Protein AF-A0A7W7S2Q5-F1 (afdb_monomer)

Foldseek 3Di:
DVVLLCQLLVVQVVQFPDDLLSVLLSLLLLLLLAPQPFSELASSCLSSLHPGSCSSVCSQPPGRGDLLVSLLSLQLSLVVLLCVLADVPWFKEKAKDKAWFADDDDLFFQWDQQAHVVVVGTGITWMKIWIKIATPPQAIATRDIDTQGDQVCLPDPVSCVRQPDDVPDHHDASLRVVLVRVVSCVVSVDDGQEYEYEQSNQVDPVNVVSCVVVQHKYWYWHDQQDWFAAAPGDIDGNVRCCVPPVPDPVQWDWDFLQADPVGTRIWTWHKGDGNDNQWIWIWTAHPPPRDIIIIIIGHHPPDDDDNVVSSNNNSSNVSVVVNVVCLCNRRNLNNYPDRHSSSNSNSNSSSSSSLSSLSSVLSNQQVVFVPADDDDPDPPDDDDPDRGGDRSHSSNSSVVSNVVVDDQDALVVLVVQLVVCVVVVDLLSNLVSLQSNLVNCVSSVVLVSSLVSLVSSLVSCVVVVVLLSNLVSLLSNLVSCVSVVNLVVSLVSLVVSQVCLVPPDDPVSSLVSNLSSLLSNLVSCVSVVVLVSSLVSLVVSQVSVVVDDQDPSNLVSLQVNLVSCVVVVVLVSSLVSLCVSLVSCVVVPNNVSSVVSNVSSPDD

Mean predicted aligned error: 14.51 Å

Nearest PDB structures (foldseek):
  3sf4-assembly3_C  TM=7.573E-01  e=1.801E-05  Homo sapiens
  7ep7-assembly1_A  TM=8.461E-01  e=6.684E-05  Mus musculus
  3sf4-assembly2_B  TM=5.827E-01  e=9.962E-06  Homo sapiens
  4jhr-assembly1_B  TM=7.992E-01  e=6.562E-04  Mus musculus
  5a7d-assembly2_E  TM=5.539E-01  e=5.091E-04  Drosophila melanogaster

Organism: NCBI:txid47479

pLDDT: mean 87.59, std 10.26, range [45.66, 98.81]

Solvent-accessible surface area (backbone atoms only — not comparable to full-atom values): 30948 Å² total; per-residue (Å²): 95,71,64,49,48,49,50,64,51,51,66,45,50,86,33,34,81,47,68,66,56,43,55,48,50,42,43,49,27,53,43,31,45,34,89,60,95,53,57,31,54,55,55,36,15,56,74,61,68,44,99,51,40,58,67,49,48,35,49,38,69,68,53,67,55,42,60,67,60,36,36,51,50,43,24,49,51,35,51,54,41,31,58,70,46,24,58,90,88,44,55,31,30,35,19,43,51,72,50,71,28,79,47,84,80,78,73,34,45,35,48,45,78,37,80,31,83,92,70,80,39,76,41,39,21,31,41,33,41,35,34,20,45,28,30,43,95,20,50,56,38,64,44,37,76,48,74,44,48,53,56,67,46,63,72,33,66,66,52,25,67,70,12,47,59,63,95,83,63,71,72,59,54,73,33,55,49,49,47,52,46,48,52,54,39,47,74,69,65,58,77,55,64,27,39,18,28,46,47,72,45,41,65,26,62,68,36,52,51,51,32,55,76,68,60,43,20,31,37,18,21,34,61,61,78,44,74,48,47,27,69,92,71,50,73,36,31,50,55,53,45,43,68,73,73,53,74,53,72,87,62,47,45,81,46,62,29,48,76,51,101,89,44,75,42,64,30,35,33,37,73,45,72,33,56,46,93,46,32,34,42,41,38,40,27,41,75,83,86,58,51,76,46,42,25,50,29,42,44,45,91,92,52,91,87,46,72,70,58,54,39,44,47,50,28,53,29,54,59,46,58,54,48,48,50,48,31,39,80,56,34,24,64,55,38,70,82,66,36,34,37,57,20,46,52,40,50,48,43,42,31,38,40,34,51,26,37,22,29,37,37,14,18,65,38,36,89,80,33,67,54,48,55,78,77,74,91,49,95,83,54,74,80,64,95,65,60,50,48,80,57,46,36,48,67,52,39,30,52,51,49,31,74,75,60,62,67,74,55,57,52,68,59,23,48,53,50,24,53,53,21,60,71,66,70,41,65,73,52,32,22,51,18,28,39,47,31,13,56,24,26,46,76,69,66,40,30,68,62,13,34,56,28,16,50,53,16,23,54,45,24,55,76,68,67,36,62,67,62,20,42,53,26,26,52,52,32,19,49,29,27,42,75,64,68,40,32,70,65,13,25,53,30,15,50,53,34,34,56,43,34,75,75,76,48,60,70,81,55,19,62,64,44,38,27,55,20,28,33,51,27,14,52,24,29,44,77,70,66,42,49,71,62,13,51,52,28,31,50,56,15,49,61,47,45,69,79,44,79,89,53,95,67,54,29,63,42,28,41,53,44,15,54,54,30,43,77,71,68,39,51,73,60,13,28,52,29,14,45,54,19,17,55,44,23,48,77,75,67,39,58,68,62,16,50,52,24,45,58,60,37,66,56,131

InterPro domains:
  IPR000744 NSF attachment protein [PF14938] (438-592)
  IPR011990 Tetratricopeptide-like helical domain superfamily [G3DSA:1.25.40.10] (398-597)
  IPR011990 Tetratricopeptide-like helical domain superfamily [SSF48452] (416-583)
  IPR012337 Ribonuclease H-like superfamily [SSF53098] (41-362)
  IPR019734 Tetratricopeptide repeat [SM00028] (431-464)
  IPR019734 Tetratricopeptide repeat [SM00028] (515-548)
  IPR038721 Transposase IS701-like, DDE domain [PF13546] (22-228)
  IPR039365 Transposase IS701-like [PTHR33627] (22-369)

Structure (mmCIF, N/CA/C/O backbone):
data_AF-A0A7W7S2Q5-F1
#
_entry.id   AF-A0A7W7S2Q5-F1
#
loop_
_atom_site.group_PDB
_atom_site.id
_atom_site.type_symbol
_atom_site.label_atom_id
_atom_site.label_alt_id
_atom_site.label_comp_id
_atom_site.label_asym_id
_atom_site.label_entity_id
_atom_site.label_seq_id
_atom_site.pdbx_PDB_ins_code
_atom_site.Cartn_x
_atom_site.Cartn_y
_atom_site.Cartn_z
_atom_site.occupancy
_atom_site.B_iso_or_equiv
_atom_site.auth_seq_id
_atom_site.auth_comp_id
_atom_site.auth_asym_id
_atom_site.auth_atom_id
_atom_site.pdbx_PDB_model_num
ATOM 1 N N . MET A 1 1 ? 12.703 -11.604 -2.030 1.00 72.00 1 MET A N 1
ATOM 2 C CA . MET A 1 1 ? 12.370 -10.350 -2.745 1.00 72.00 1 MET A CA 1
ATOM 3 C C . MET A 1 1 ? 12.203 -10.543 -4.236 1.00 72.00 1 MET A C 1
ATOM 5 O O . MET A 1 1 ? 11.089 -10.347 -4.689 1.00 72.00 1 MET A O 1
ATOM 9 N N . ARG A 1 2 ? 13.233 -10.975 -4.985 1.00 72.75 2 ARG A N 1
ATOM 10 C CA . ARG A 1 2 ? 13.139 -11.168 -6.447 1.00 72.75 2 ARG A CA 1
ATOM 11 C C . ARG A 1 2 ? 11.900 -11.978 -6.869 1.00 72.75 2 ARG A C 1
ATOM 13 O O . ARG A 1 2 ? 11.094 -11.464 -7.627 1.00 72.75 2 ARG A O 1
ATOM 20 N N . ARG A 1 3 ? 11.651 -13.119 -6.213 1.00 80.56 3 ARG A N 1
ATOM 21 C CA . ARG A 1 3 ? 10.427 -13.922 -6.399 1.00 80.56 3 ARG A CA 1
ATOM 22 C C . ARG A 1 3 ? 9.123 -13.147 -6.155 1.00 80.56 3 ARG A C 1
ATOM 24 O O . ARG A 1 3 ? 8.213 -13.230 -6.955 1.00 80.56 3 ARG A O 1
ATOM 31 N N . ASN A 1 4 ? 9.034 -12.354 -5.083 1.00 81.81 4 ASN A N 1
ATOM 32 C CA . ASN A 1 4 ? 7.843 -11.537 -4.804 1.00 81.81 4 ASN A CA 1
ATOM 33 C C . ASN A 1 4 ? 7.598 -10.500 -5.912 1.00 81.81 4 ASN A C 1
ATOM 35 O O . ASN A 1 4 ? 6.453 -10.267 -6.290 1.00 81.81 4 ASN A O 1
ATOM 39 N N . ALA A 1 5 ? 8.668 -9.878 -6.416 1.00 78.62 5 ALA A N 1
ATOM 40 C CA . ALA A 1 5 ? 8.584 -8.920 -7.509 1.00 78.62 5 ALA A CA 1
ATOM 41 C C . ALA A 1 5 ? 8.208 -9.606 -8.830 1.00 78.62 5 ALA A C 1
ATOM 43 O O . ALA A 1 5 ? 7.345 -9.103 -9.541 1.00 78.62 5 ALA A O 1
ATOM 44 N N . GLU A 1 6 ? 8.799 -10.757 -9.148 1.00 80.19 6 GLU A N 1
ATOM 45 C CA . GLU A 1 6 ? 8.446 -11.571 -10.319 1.00 80.19 6 GLU A CA 1
ATOM 46 C C . GLU A 1 6 ? 6.981 -12.005 -10.263 1.00 80.19 6 GLU A C 1
ATOM 48 O O . GLU A 1 6 ? 6.227 -11.700 -11.182 1.00 80.19 6 GLU A O 1
ATOM 53 N N . ASP A 1 7 ? 6.548 -12.599 -9.149 1.00 82.81 7 ASP A N 1
ATOM 54 C CA . ASP A 1 7 ? 5.172 -13.052 -8.954 1.00 82.81 7 ASP A CA 1
ATOM 55 C C . ASP A 1 7 ? 4.176 -11.905 -9.157 1.00 82.81 7 ASP A C 1
ATOM 57 O O . ASP A 1 7 ? 3.218 -12.046 -9.916 1.00 82.81 7 ASP A O 1
ATOM 61 N N . LEU A 1 8 ? 4.397 -10.747 -8.519 1.00 84.25 8 LEU A N 1
ATOM 62 C CA . LEU A 1 8 ? 3.438 -9.642 -8.584 1.00 84.25 8 LEU A CA 1
ATOM 63 C C . LEU A 1 8 ? 3.544 -8.802 -9.865 1.00 84.25 8 LEU A C 1
ATOM 65 O O . LEU A 1 8 ? 2.591 -8.111 -10.213 1.00 84.25 8 LEU A O 1
ATOM 69 N N . THR A 1 9 ? 4.657 -8.857 -10.599 1.00 77.75 9 THR A N 1
ATOM 70 C CA . THR A 1 9 ? 4.763 -8.200 -11.917 1.00 77.75 9 THR A CA 1
ATOM 71 C C . THR A 1 9 ? 4.313 -9.108 -13.064 1.00 77.75 9 THR A C 1
ATOM 73 O O . THR A 1 9 ? 3.884 -8.602 -14.104 1.00 77.75 9 THR A O 1
ATOM 76 N N . ALA A 1 10 ? 4.343 -10.431 -12.877 1.00 78.00 10 ALA A N 1
ATOM 77 C CA . ALA A 1 10 ? 3.838 -11.411 -13.833 1.00 78.00 10 ALA A CA 1
ATOM 78 C C . ALA A 1 10 ? 2.341 -11.699 -13.651 1.00 78.00 10 ALA A C 1
ATOM 80 O O . ALA A 1 10 ? 1.618 -11.752 -14.644 1.00 78.00 10 ALA A O 1
ATOM 81 N N . ALA A 1 11 ? 1.849 -11.839 -12.414 1.00 80.06 11 ALA A N 1
ATOM 82 C CA . ALA A 1 11 ? 0.459 -12.221 -12.145 1.00 80.06 11 ALA A CA 1
ATOM 83 C C . ALA A 1 11 ? -0.589 -11.285 -12.783 1.00 80.06 11 ALA A C 1
ATOM 85 O O . ALA A 1 11 ? -1.582 -11.796 -13.298 1.00 80.06 11 ALA A O 1
ATOM 86 N N . PRO A 1 12 ? -0.390 -9.952 -12.842 1.00 80.25 12 PRO A N 1
ATOM 87 C CA . PRO A 1 12 ? -1.298 -9.043 -13.536 1.00 80.25 12 PRO A CA 1
ATOM 88 C C . PRO A 1 12 ? -1.331 -9.180 -15.060 1.00 80.25 12 PRO A C 1
ATOM 90 O O . PRO A 1 12 ? -2.109 -8.466 -15.682 1.00 80.25 12 PRO A O 1
ATOM 93 N N . ALA A 1 13 ? -0.526 -10.048 -15.687 1.00 81.19 13 ALA A N 1
ATOM 94 C CA . ALA A 1 13 ? -0.452 -10.165 -17.146 1.00 81.19 13 ALA A CA 1
ATOM 95 C C . ALA A 1 13 ? -1.819 -10.283 -17.851 1.00 81.19 13 ALA A C 1
ATOM 97 O O . ALA A 1 13 ? -2.010 -9.547 -18.820 1.00 81.19 13 ALA A O 1
ATOM 98 N N . PRO A 1 14 ? -2.792 -11.086 -17.369 1.00 90.12 14 PRO A N 1
ATOM 99 C CA . PRO A 1 14 ? -4.106 -11.190 -18.009 1.00 90.12 14 PRO A CA 1
ATOM 100 C C . PRO A 1 14 ? -4.935 -9.900 -17.939 1.00 90.12 14 PRO A C 1
ATOM 102 O O . PRO A 1 14 ? -5.917 -9.763 -18.659 1.00 90.12 14 PRO A O 1
ATOM 105 N N . MET A 1 15 ? -4.561 -8.952 -17.074 1.00 95.12 15 MET A N 1
ATOM 106 C CA . MET A 1 15 ? -5.260 -7.674 -16.924 1.00 95.12 15 MET A CA 1
ATOM 107 C C . MET A 1 15 ? -4.859 -6.668 -18.000 1.00 95.12 15 MET A C 1
ATOM 109 O O . MET A 1 15 ? -5.529 -5.652 -18.151 1.00 95.12 15 MET A O 1
ATOM 113 N N . PHE A 1 16 ? -3.783 -6.914 -18.750 1.00 92.44 16 PHE A N 1
ATOM 114 C CA . PHE A 1 16 ? -3.316 -6.022 -19.806 1.00 92.44 16 PHE A CA 1
ATOM 115 C C . PHE A 1 16 ? -3.708 -6.564 -21.177 1.00 92.44 16 PHE A C 1
ATOM 117 O O . PHE A 1 16 ? -3.366 -7.687 -21.531 1.00 92.44 16 PHE A O 1
ATOM 124 N N . ALA A 1 17 ? -4.342 -5.727 -22.001 1.00 90.38 17 ALA A N 1
ATOM 125 C CA . ALA A 1 17 ? -4.708 -6.114 -23.365 1.00 90.38 17 ALA A CA 1
ATOM 126 C C . ALA A 1 17 ? -3.491 -6.292 -24.297 1.00 90.38 17 ALA A C 1
ATOM 128 O O . ALA A 1 17 ? -3.616 -6.864 -25.377 1.00 90.38 17 ALA A O 1
ATOM 129 N N . ARG A 1 18 ? -2.327 -5.741 -23.925 1.00 86.75 18 ARG A N 1
ATOM 130 C CA . ARG A 1 18 ? -1.090 -5.778 -24.716 1.00 86.75 18 ARG A CA 1
ATOM 131 C C . ARG A 1 18 ? 0.141 -5.926 -23.826 1.00 86.75 18 ARG A C 1
ATOM 133 O O . ARG A 1 18 ? 0.114 -5.560 -22.649 1.00 86.75 18 ARG A O 1
ATOM 140 N N . ILE A 1 19 ? 1.236 -6.413 -24.408 1.00 87.88 19 ILE A N 1
ATOM 141 C CA . ILE A 1 19 ? 2.487 -6.657 -23.684 1.00 87.88 19 ILE A CA 1
ATOM 142 C C . ILE A 1 19 ? 3.220 -5.365 -23.303 1.00 87.88 19 ILE A C 1
ATOM 144 O O . ILE A 1 19 ? 3.808 -5.304 -22.227 1.00 87.88 19 ILE A O 1
ATOM 148 N N . GLU A 1 20 ? 3.159 -4.310 -24.114 1.00 88.19 20 GLU A N 1
ATOM 149 C CA . GLU A 1 20 ? 3.924 -3.081 -23.879 1.00 88.19 20 GLU A CA 1
ATOM 150 C C . GLU A 1 20 ? 3.460 -2.343 -22.610 1.00 88.19 20 GLU A C 1
ATOM 152 O O . GLU A 1 20 ? 4.309 -2.047 -21.766 1.00 88.19 20 GLU A O 1
ATOM 157 N N . PRO A 1 21 ? 2.148 -2.115 -22.367 1.00 90.31 21 PRO A N 1
ATOM 158 C CA . PRO A 1 21 ? 1.676 -1.567 -21.094 1.00 90.31 21 PRO A CA 1
ATOM 159 C C . PRO A 1 21 ? 2.013 -2.450 -19.889 1.00 90.31 21 PRO A C 1
ATOM 161 O O . PRO A 1 21 ? 2.305 -1.924 -18.820 1.00 90.31 21 PRO A O 1
ATOM 164 N N . ARG A 1 22 ? 2.029 -3.780 -20.052 1.00 90.94 22 ARG A N 1
ATOM 165 C CA . ARG A 1 22 ? 2.425 -4.715 -18.987 1.00 90.94 22 ARG A CA 1
ATOM 166 C C . ARG A 1 22 ? 3.896 -4.539 -18.611 1.00 90.94 22 ARG A C 1
ATOM 168 O O . ARG A 1 22 ? 4.224 -4.409 -17.433 1.00 90.94 22 ARG A O 1
ATOM 175 N N . LEU A 1 23 ? 4.784 -4.514 -19.605 1.00 89.19 23 LEU A N 1
ATOM 176 C CA . LEU A 1 23 ? 6.213 -4.283 -19.385 1.00 89.19 23 LEU A CA 1
ATOM 177 C C . LEU A 1 23 ? 6.450 -2.903 -18.765 1.00 89.19 23 LEU A C 1
ATOM 179 O O . LEU A 1 23 ? 7.246 -2.781 -17.832 1.00 89.19 23 LEU A O 1
ATOM 183 N N . GLN A 1 24 ? 5.710 -1.888 -19.217 1.00 92.25 24 GLN A N 1
ATOM 184 C CA . GLN A 1 24 ? 5.786 -0.549 -18.645 1.00 92.25 24 GLN A CA 1
ATOM 185 C C . GLN A 1 24 ? 5.293 -0.506 -17.196 1.00 92.25 24 GLN A C 1
ATOM 187 O O . GLN A 1 24 ? 5.930 0.133 -16.366 1.00 92.25 24 GLN A O 1
ATOM 192 N N . ALA A 1 25 ? 4.216 -1.220 -16.855 1.00 94.31 25 ALA A N 1
ATOM 193 C CA . ALA A 1 25 ? 3.751 -1.348 -15.475 1.00 94.31 25 ALA A CA 1
ATOM 194 C C . ALA A 1 25 ? 4.812 -2.005 -14.583 1.00 94.31 25 ALA A C 1
ATOM 196 O O . ALA A 1 25 ? 5.063 -1.528 -13.478 1.00 94.31 25 ALA A O 1
ATOM 197 N N . ALA A 1 26 ? 5.497 -3.040 -15.079 1.00 91.12 26 ALA A N 1
ATOM 198 C CA . ALA A 1 26 ? 6.588 -3.681 -14.349 1.00 91.12 26 ALA A CA 1
ATOM 199 C C . ALA A 1 26 ? 7.766 -2.718 -14.109 1.00 91.12 26 ALA A C 1
ATOM 201 O O . ALA A 1 26 ? 8.307 -2.670 -13.004 1.00 91.12 26 ALA A O 1
ATOM 202 N N . LYS A 1 27 ? 8.146 -1.915 -15.117 1.00 90.25 27 LYS A N 1
ATOM 203 C CA . LYS A 1 27 ? 9.144 -0.843 -14.955 1.00 90.25 27 LYS A CA 1
ATOM 204 C C . LYS A 1 27 ? 8.680 0.201 -13.936 1.00 90.25 27 LYS A C 1
ATOM 206 O O . LYS A 1 27 ? 9.460 0.557 -13.061 1.00 90.25 27 LYS A O 1
ATOM 211 N N . TYR A 1 28 ? 7.417 0.624 -14.007 1.00 94.06 28 TYR A N 1
ATOM 212 C CA . TYR A 1 28 ? 6.824 1.604 -13.096 1.00 94.06 28 TYR A CA 1
ATOM 213 C C . TYR A 1 28 ? 6.881 1.117 -11.644 1.00 94.06 28 TYR A C 1
ATOM 215 O O . TYR A 1 28 ? 7.401 1.824 -10.792 1.00 94.06 28 TYR A O 1
ATOM 223 N N . VAL A 1 29 ? 6.438 -0.114 -11.359 1.00 93.81 29 VAL A N 1
ATOM 224 C CA . VAL A 1 29 ? 6.487 -0.702 -10.005 1.00 93.81 29 VAL A CA 1
ATOM 225 C C . VAL A 1 29 ? 7.919 -0.759 -9.469 1.00 93.81 29 VAL A C 1
ATOM 227 O O . VAL A 1 29 ? 8.148 -0.413 -8.313 1.00 93.81 29 VAL A O 1
ATOM 230 N N . ARG A 1 30 ? 8.901 -1.133 -10.300 1.00 89.81 30 ARG A N 1
ATOM 231 C CA . ARG A 1 30 ? 10.314 -1.108 -9.887 1.00 89.81 30 ARG A CA 1
ATOM 232 C C . ARG A 1 30 ? 10.818 0.311 -9.614 1.00 89.81 30 ARG A C 1
ATOM 234 O O . ARG A 1 30 ? 11.508 0.512 -8.622 1.00 89.81 30 ARG A O 1
ATOM 241 N N . ALA A 1 31 ? 10.428 1.287 -10.432 1.00 90.69 31 ALA A N 1
ATOM 242 C CA . ALA A 1 31 ? 10.773 2.691 -10.217 1.00 90.69 31 ALA A CA 1
ATOM 243 C C . ALA A 1 31 ? 10.179 3.237 -8.910 1.00 90.69 31 ALA A C 1
ATOM 245 O O . ALA A 1 31 ? 10.821 4.008 -8.211 1.00 90.69 31 ALA A O 1
ATOM 246 N N . LEU A 1 32 ? 8.965 2.819 -8.540 1.00 93.06 32 LEU A N 1
ATOM 247 C CA . LEU A 1 32 ? 8.357 3.216 -7.267 1.00 93.06 32 LEU A CA 1
ATOM 248 C C . LEU A 1 32 ? 9.120 2.668 -6.058 1.00 93.06 32 LEU A C 1
ATOM 250 O O . LEU A 1 32 ? 9.149 3.318 -5.018 1.00 93.06 32 LEU A O 1
ATOM 254 N N . MET A 1 33 ? 9.744 1.495 -6.189 1.00 91.38 33 MET A N 1
ATOM 255 C CA . MET A 1 33 ? 10.591 0.928 -5.139 1.00 91.38 33 MET A CA 1
ATOM 256 C C . MET A 1 33 ? 11.986 1.569 -5.097 1.00 91.38 33 MET A C 1
ATOM 258 O O . MET A 1 33 ? 12.666 1.404 -4.095 1.00 91.38 33 MET A O 1
ATOM 262 N N . SER A 1 34 ? 12.406 2.335 -6.108 1.00 88.00 34 SER A N 1
ATOM 263 C CA . SER A 1 34 ? 13.766 2.880 -6.198 1.00 88.00 34 SER A CA 1
ATOM 264 C C . SER A 1 34 ? 14.024 4.109 -5.313 1.00 88.00 34 SER A C 1
ATOM 266 O O . SER A 1 34 ? 13.143 4.599 -4.594 1.00 88.00 34 SER A O 1
ATOM 268 N N . ASP A 1 35 ? 15.259 4.614 -5.334 1.00 84.88 35 ASP A N 1
ATOM 269 C CA . ASP A 1 35 ? 15.697 5.799 -4.578 1.00 84.88 35 ASP A CA 1
ATOM 270 C C . ASP A 1 35 ? 15.451 7.114 -5.321 1.00 84.88 35 ASP A C 1
ATOM 272 O O . ASP A 1 35 ? 16.076 8.129 -5.031 1.00 84.88 35 ASP A O 1
ATOM 276 N N . LEU A 1 36 ? 14.515 7.119 -6.278 1.00 84.88 36 LEU A N 1
ATOM 277 C CA . LEU A 1 36 ? 14.123 8.340 -6.972 1.00 84.88 36 LEU A CA 1
ATOM 278 C C . LEU A 1 36 ? 13.730 9.432 -5.967 1.00 84.88 36 LEU A C 1
ATOM 280 O O . LEU A 1 36 ? 12.872 9.180 -5.127 1.00 84.88 36 LEU A O 1
ATOM 284 N N . PRO A 1 37 ? 14.249 10.665 -6.075 1.00 74.62 37 PRO A N 1
ATOM 285 C CA . PRO A 1 37 ? 13.879 11.742 -5.155 1.00 74.62 37 PRO A CA 1
ATOM 286 C C . PRO A 1 37 ? 12.392 12.110 -5.273 1.00 74.62 37 PRO A C 1
ATOM 288 O O . PRO A 1 37 ? 11.780 12.579 -4.316 1.00 74.62 37 PRO A O 1
ATOM 291 N N . LYS A 1 38 ? 11.784 11.870 -6.446 1.00 82.38 38 LYS A N 1
ATOM 292 C CA . LYS A 1 38 ? 10.361 12.103 -6.708 1.00 82.38 38 LYS A CA 1
ATOM 293 C C . LYS A 1 38 ? 9.789 11.046 -7.653 1.00 82.38 38 LYS A C 1
ATOM 295 O O . LYS A 1 38 ? 10.321 10.817 -8.734 1.00 82.38 38 LYS A O 1
ATOM 300 N N . ARG A 1 39 ? 8.658 10.443 -7.290 1.00 86.75 39 ARG A N 1
ATOM 301 C CA . ARG A 1 39 ? 7.971 9.375 -8.038 1.00 86.75 39 ARG A CA 1
ATOM 302 C C . ARG A 1 39 ? 6.875 9.955 -8.931 1.00 86.75 39 ARG A C 1
ATOM 304 O O . ARG A 1 39 ? 5.687 9.687 -8.769 1.00 86.75 39 ARG A O 1
ATOM 311 N N . ASN A 1 40 ? 7.286 10.795 -9.876 1.00 83.81 40 ASN A N 1
ATOM 312 C CA . ASN A 1 40 ? 6.394 11.367 -10.883 1.00 83.81 40 ASN A CA 1
ATOM 313 C C . ASN A 1 40 ? 6.609 10.717 -12.260 1.00 83.81 40 ASN A C 1
ATOM 315 O O . ASN A 1 40 ? 7.569 9.979 -12.463 1.00 83.81 40 ASN A O 1
ATOM 319 N N . GLY A 1 41 ? 5.717 10.989 -13.218 1.00 82.75 41 GLY A N 1
ATOM 320 C CA . GLY A 1 41 ? 5.751 10.328 -14.527 1.00 82.75 41 GLY A CA 1
ATOM 321 C C . GLY A 1 41 ? 7.029 10.571 -15.339 1.00 82.75 41 GLY A C 1
ATOM 322 O O . GLY A 1 41 ? 7.418 9.689 -16.097 1.00 82.75 41 GLY A O 1
ATOM 323 N N . TRP A 1 42 ? 7.682 11.722 -15.164 1.00 84.44 42 TRP A N 1
ATOM 324 C CA . TRP A 1 42 ? 8.926 12.066 -15.853 1.00 84.44 42 TRP A CA 1
ATOM 325 C C . TRP A 1 42 ? 10.107 11.308 -15.253 1.00 84.44 42 TRP A C 1
ATOM 327 O O . TRP A 1 42 ? 10.749 10.512 -15.927 1.00 84.44 42 TRP A O 1
ATOM 337 N N . THR A 1 43 ? 10.306 11.464 -13.946 1.00 85.19 43 THR A N 1
ATOM 338 C CA . THR A 1 43 ? 11.407 10.831 -13.212 1.00 85.19 43 THR A CA 1
ATOM 339 C C . THR A 1 43 ? 11.329 9.299 -13.266 1.00 85.19 43 THR A C 1
ATOM 341 O O . THR A 1 43 ? 12.349 8.621 -13.355 1.00 85.19 43 THR A O 1
ATOM 344 N N . ILE A 1 44 ? 10.114 8.734 -13.280 1.00 89.19 44 ILE A N 1
ATOM 345 C CA . ILE A 1 44 ? 9.911 7.293 -13.481 1.00 89.19 44 ILE A CA 1
ATOM 346 C C . ILE A 1 44 ? 10.288 6.862 -14.902 1.00 89.19 44 ILE A C 1
ATOM 348 O O . ILE A 1 44 ? 10.898 5.808 -15.054 1.00 89.19 44 ILE A O 1
ATOM 352 N N . ALA A 1 45 ? 9.941 7.642 -15.930 1.00 85.94 45 ALA A N 1
ATOM 353 C CA . ALA A 1 45 ? 10.298 7.325 -17.313 1.00 85.94 45 ALA A CA 1
ATOM 354 C C . ALA A 1 45 ? 11.818 7.379 -17.540 1.00 85.94 45 ALA A C 1
ATOM 356 O O . ALA A 1 45 ? 12.383 6.457 -18.125 1.00 85.94 45 ALA A O 1
ATOM 357 N N . GLU A 1 46 ? 12.491 8.396 -16.997 1.00 82.69 46 GLU A N 1
ATOM 358 C CA . GLU A 1 46 ? 13.955 8.508 -17.036 1.00 82.69 46 GLU A CA 1
ATOM 359 C C . GLU A 1 46 ? 14.624 7.311 -16.353 1.00 82.69 46 GLU A C 1
ATOM 361 O O . GLU A 1 46 ? 15.501 6.669 -16.929 1.00 82.69 46 GLU A O 1
ATOM 366 N N . TRP A 1 47 ? 14.164 6.947 -15.151 1.00 85.69 47 TRP A N 1
ATOM 367 C CA . TRP A 1 47 ? 14.675 5.777 -14.431 1.00 85.69 47 TRP A CA 1
ATOM 368 C C . TRP A 1 47 ? 14.420 4.465 -15.182 1.00 85.69 47 TRP A C 1
ATOM 370 O O . TRP A 1 47 ? 15.257 3.561 -15.195 1.00 85.69 47 TRP A O 1
ATOM 380 N N . ALA A 1 48 ? 13.264 4.361 -15.836 1.00 81.88 48 ALA A N 1
ATOM 381 C CA . ALA A 1 48 ? 12.880 3.225 -16.661 1.00 81.88 48 ALA A CA 1
ATOM 382 C C . ALA A 1 48 ? 13.741 3.075 -17.934 1.00 81.88 48 ALA A C 1
ATOM 384 O O . ALA A 1 48 ? 13.706 2.002 -18.553 1.00 81.88 48 ALA A O 1
ATOM 385 N N . GLY A 1 49 ? 14.528 4.099 -18.290 1.00 77.88 49 GLY A N 1
ATOM 386 C CA . GLY A 1 49 ? 15.327 4.167 -19.515 1.00 77.88 49 GLY A CA 1
ATOM 387 C C . GLY A 1 49 ? 14.498 4.505 -20.756 1.00 77.88 49 GLY A C 1
ATOM 388 O O . GLY A 1 49 ? 14.886 4.155 -21.870 1.00 77.88 49 GLY A O 1
ATOM 389 N N . ASP A 1 50 ? 13.329 5.120 -20.578 1.00 78.00 50 ASP A N 1
ATOM 390 C CA . ASP A 1 50 ? 12.476 5.517 -21.693 1.00 78.00 50 ASP A CA 1
ATOM 391 C C . ASP A 1 50 ? 12.982 6.833 -22.304 1.00 78.00 50 ASP A C 1
ATOM 393 O O . ASP A 1 50 ? 13.461 7.720 -21.602 1.00 78.00 50 ASP A O 1
ATOM 397 N N . HIS A 1 51 ? 12.863 6.978 -23.627 1.00 76.94 51 HIS A N 1
ATOM 398 C CA . HIS A 1 51 ? 13.349 8.169 -24.344 1.00 76.94 51 HIS A CA 1
ATOM 399 C C . HIS A 1 51 ? 12.503 9.422 -24.061 1.00 76.94 51 HIS A C 1
ATOM 401 O O . HIS A 1 51 ? 12.956 10.546 -24.257 1.00 76.94 51 HIS A O 1
ATOM 407 N N . SER A 1 52 ? 11.254 9.228 -23.634 1.00 82.38 52 SER A N 1
ATOM 408 C CA . SER A 1 52 ? 10.289 10.279 -23.319 1.00 82.38 52 SER A CA 1
ATOM 409 C C . SER A 1 52 ? 9.329 9.785 -22.223 1.00 82.38 52 SER A C 1
ATOM 411 O O . SER A 1 52 ? 9.213 8.573 -21.998 1.00 82.38 52 SER A O 1
ATOM 413 N N . PRO A 1 53 ? 8.575 10.676 -21.551 1.00 86.31 53 PRO A N 1
ATOM 414 C CA . PRO A 1 53 ? 7.586 10.267 -20.552 1.00 86.31 53 PRO A CA 1
ATOM 415 C C . PRO A 1 53 ? 6.347 9.575 -21.146 1.00 86.31 53 PRO A C 1
ATOM 417 O O . PRO A 1 53 ? 5.467 9.153 -20.388 1.00 86.31 53 PRO A O 1
ATOM 420 N N . ASP A 1 54 ? 6.234 9.457 -22.471 1.00 89.62 54 ASP A N 1
ATOM 421 C CA . ASP A 1 54 ? 4.990 9.079 -23.148 1.00 89.62 54 ASP A CA 1
ATOM 422 C C . ASP A 1 54 ? 4.523 7.672 -22.790 1.00 89.62 54 ASP A C 1
ATOM 424 O O . ASP A 1 54 ? 3.329 7.460 -22.583 1.00 89.62 54 ASP A O 1
ATOM 428 N N . ALA A 1 55 ? 5.440 6.708 -22.663 1.00 89.25 55 ALA A N 1
ATOM 429 C CA . ALA A 1 55 ? 5.093 5.341 -22.274 1.00 89.25 55 ALA A CA 1
ATOM 430 C C . ALA A 1 55 ? 4.453 5.311 -20.876 1.00 89.25 55 ALA A C 1
ATOM 432 O O . ALA A 1 55 ? 3.381 4.728 -20.678 1.00 89.25 55 ALA A O 1
ATOM 433 N N . THR A 1 56 ? 5.061 6.019 -19.922 1.00 92.06 56 THR A N 1
ATOM 434 C CA . THR A 1 56 ? 4.563 6.162 -18.550 1.00 92.06 56 THR A CA 1
ATOM 435 C C . THR A 1 56 ? 3.240 6.928 -18.493 1.00 92.06 56 THR A C 1
ATOM 437 O O . THR A 1 56 ? 2.300 6.505 -17.814 1.00 92.06 56 THR A O 1
ATOM 440 N N . GLN A 1 57 ? 3.108 8.025 -19.238 1.00 93.00 57 GLN A N 1
ATOM 441 C CA . GLN A 1 57 ? 1.858 8.783 -19.298 1.00 93.00 57 GLN A CA 1
ATOM 442 C C . GLN A 1 57 ? 0.738 7.979 -19.964 1.00 93.00 57 GLN A C 1
ATOM 444 O O . GLN A 1 57 ? -0.402 7.997 -19.488 1.00 93.00 57 GLN A O 1
ATOM 449 N N . ARG A 1 58 ? 1.042 7.242 -21.036 1.00 93.31 58 ARG A N 1
ATOM 450 C CA . ARG A 1 58 ? 0.088 6.382 -21.741 1.00 93.31 58 ARG A CA 1
ATOM 451 C C . ARG A 1 58 ? -0.391 5.247 -20.846 1.00 93.31 58 ARG A C 1
ATOM 453 O O . ARG A 1 58 ? -1.597 5.008 -20.826 1.00 93.31 58 ARG A O 1
ATOM 460 N N . LEU A 1 59 ? 0.501 4.601 -20.091 1.00 95.62 59 LEU A N 1
ATOM 461 C CA . LEU A 1 59 ? 0.155 3.542 -19.134 1.00 95.62 59 LEU A CA 1
ATOM 462 C C . LEU A 1 59 ? -0.963 3.982 -18.176 1.00 95.62 59 LEU A C 1
ATOM 464 O O . LEU A 1 59 ? -1.940 3.258 -17.981 1.00 95.62 59 LEU A O 1
ATOM 468 N N . LEU A 1 60 ? -0.830 5.181 -17.604 1.00 95.56 60 LEU A N 1
ATOM 469 C CA . LEU A 1 60 ? -1.798 5.699 -16.639 1.00 95.56 60 LEU A CA 1
ATOM 470 C C . LEU A 1 60 ? -3.065 6.217 -17.328 1.00 95.56 60 LEU A C 1
ATOM 472 O O . LEU A 1 60 ? -4.170 5.860 -16.932 1.00 95.56 60 LEU A O 1
ATOM 476 N N . ASN A 1 61 ? -2.936 7.021 -18.384 1.00 93.44 61 ASN A N 1
ATOM 477 C CA . ASN A 1 61 ? -4.074 7.776 -18.918 1.00 93.44 61 ASN A CA 1
ATOM 478 C C . ASN A 1 61 ? -4.879 7.048 -20.002 1.00 93.44 61 ASN A C 1
ATOM 480 O O . ASN A 1 61 ? -6.066 7.319 -20.141 1.00 93.44 61 ASN A O 1
ATOM 484 N N . ARG A 1 62 ? -4.252 6.192 -20.821 1.00 91.00 62 ARG A N 1
ATOM 485 C CA . ARG A 1 62 ? -4.857 5.736 -22.094 1.00 91.00 62 ARG A CA 1
ATOM 486 C C . ARG A 1 62 ? -4.725 4.246 -22.383 1.00 91.00 62 ARG A C 1
ATOM 488 O O . ARG A 1 62 ? -5.466 3.733 -23.212 1.00 91.00 62 ARG A O 1
ATOM 495 N N . ALA A 1 63 ? -3.777 3.552 -21.761 1.00 93.50 63 ALA A N 1
ATOM 496 C CA . ALA A 1 63 ? -3.602 2.123 -21.978 1.00 93.50 63 ALA A CA 1
ATOM 497 C C . ALA A 1 63 ? -4.869 1.360 -21.568 1.00 93.50 63 ALA A C 1
ATOM 499 O O . ALA A 1 63 ? -5.552 1.753 -20.622 1.00 93.50 63 ALA A O 1
ATOM 500 N N . SER A 1 64 ? -5.174 0.271 -22.273 1.00 92.38 64 SER A N 1
ATOM 501 C CA . SER A 1 64 ? -6.287 -0.612 -21.918 1.00 92.38 64 SER A CA 1
ATOM 502 C C . SER A 1 64 ? -5.776 -1.715 -20.998 1.00 92.38 64 SER A C 1
ATOM 504 O O . SER A 1 64 ? -4.999 -2.577 -21.422 1.00 92.38 64 SER A O 1
ATOM 506 N N . TRP A 1 65 ? -6.162 -1.628 -19.727 1.00 95.31 65 TRP A N 1
ATOM 507 C CA . TRP A 1 65 ? -5.949 -2.668 -18.731 1.00 95.31 65 TRP A CA 1
ATOM 508 C C . TRP A 1 65 ? -7.007 -2.592 -17.633 1.00 95.31 65 TRP A C 1
ATOM 510 O O . TRP A 1 65 ? -7.520 -1.507 -17.333 1.00 95.31 65 TRP A O 1
ATOM 520 N N . ASP A 1 66 ? -7.331 -3.753 -17.069 1.00 96.62 66 ASP A N 1
ATOM 521 C CA . ASP A 1 66 ? -8.286 -3.914 -15.981 1.00 96.62 66 ASP A CA 1
ATOM 522 C C . ASP A 1 66 ? -7.645 -3.516 -14.644 1.00 96.62 66 ASP A C 1
ATOM 524 O O . ASP A 1 66 ? -6.986 -4.303 -13.960 1.00 96.62 66 ASP A O 1
ATOM 528 N N . THR A 1 67 ? -7.850 -2.255 -14.267 1.00 96.12 67 THR A N 1
ATOM 529 C CA . THR A 1 67 ? -7.365 -1.690 -13.005 1.00 96.12 67 THR A CA 1
ATOM 530 C C . THR A 1 67 ? -7.986 -2.381 -11.784 1.00 96.12 67 THR A C 1
ATOM 532 O O . THR A 1 67 ? -7.321 -2.525 -10.756 1.00 96.12 67 THR A O 1
ATOM 535 N N . ALA A 1 68 ? -9.252 -2.812 -11.864 1.00 96.19 68 ALA A N 1
ATOM 536 C CA . ALA A 1 68 ? -9.937 -3.465 -10.748 1.00 96.19 68 ALA A CA 1
ATOM 537 C C . ALA A 1 68 ? -9.422 -4.897 -10.551 1.00 96.19 68 ALA A C 1
ATOM 539 O O . ALA A 1 68 ? -9.067 -5.274 -9.431 1.00 96.19 68 ALA A O 1
ATOM 540 N N . GLY A 1 69 ? -9.289 -5.655 -11.638 1.00 97.69 69 GLY A N 1
ATOM 541 C CA . GLY A 1 69 ? -8.684 -6.982 -11.625 1.00 97.69 69 GLY A CA 1
ATOM 542 C C . GLY A 1 69 ? -7.210 -6.958 -11.199 1.00 97.69 69 GLY A C 1
ATOM 543 O O . GLY A 1 69 ? -6.778 -7.803 -10.413 1.00 97.69 69 GLY A O 1
ATOM 544 N N . ALA A 1 70 ? -6.442 -5.934 -11.584 1.00 97.62 70 ALA A N 1
ATOM 545 C CA . ALA A 1 70 ? -5.079 -5.752 -11.083 1.00 97.62 70 ALA A CA 1
ATOM 546 C C . ALA A 1 70 ? -5.032 -5.472 -9.569 1.00 97.62 70 ALA A C 1
ATOM 548 O O . ALA A 1 70 ? -4.209 -6.059 -8.864 1.00 97.62 70 ALA A O 1
ATOM 549 N N . MET A 1 71 ? -5.937 -4.638 -9.038 1.00 98.12 71 MET A N 1
ATOM 550 C CA . MET A 1 71 ? -6.068 -4.431 -7.588 1.00 98.12 71 MET A CA 1
ATOM 551 C C . MET A 1 71 ? -6.449 -5.732 -6.866 1.00 98.12 71 MET A C 1
ATOM 553 O O . MET A 1 71 ? -5.918 -6.033 -5.800 1.00 98.12 71 MET A O 1
ATOM 557 N N . SER A 1 72 ? -7.331 -6.535 -7.456 1.00 98.44 72 SER A N 1
ATOM 558 C CA . SER A 1 72 ? -7.704 -7.854 -6.938 1.00 98.44 72 SER A CA 1
ATOM 559 C C . SER A 1 72 ? -6.495 -8.809 -6.859 1.00 98.44 72 SER A C 1
ATOM 561 O O . SER A 1 72 ? -6.288 -9.490 -5.852 1.00 98.44 72 SER A O 1
ATOM 563 N N . ILE A 1 73 ? -5.597 -8.786 -7.850 1.00 97.94 73 ILE A N 1
ATOM 564 C CA . ILE A 1 73 ? -4.338 -9.553 -7.815 1.00 97.94 73 ILE A CA 1
ATOM 565 C C . ILE A 1 73 ? -3.402 -9.060 -6.704 1.00 97.94 73 ILE A C 1
ATOM 567 O O . ILE A 1 73 ? -2.897 -9.875 -5.930 1.00 97.94 73 ILE A O 1
ATOM 571 N N . VAL A 1 74 ? -3.206 -7.743 -6.580 1.00 98.19 74 VAL A N 1
ATOM 572 C CA . VAL A 1 74 ? -2.383 -7.142 -5.511 1.00 98.19 74 VAL A CA 1
ATOM 573 C C . VAL A 1 74 ? -2.930 -7.495 -4.127 1.00 98.19 74 VAL A C 1
ATOM 575 O O . VAL A 1 74 ? -2.165 -7.875 -3.240 1.00 98.19 74 VAL A O 1
ATOM 578 N N . ARG A 1 75 ? -4.255 -7.448 -3.955 1.00 98.50 75 ARG A N 1
ATOM 579 C CA . ARG A 1 75 ? -4.950 -7.853 -2.729 1.00 98.50 75 ARG A CA 1
ATOM 580 C C . ARG A 1 75 ? -4.660 -9.301 -2.364 1.00 98.50 75 ARG A C 1
ATOM 582 O O . ARG A 1 75 ? -4.177 -9.557 -1.262 1.00 98.50 75 ARG A O 1
ATOM 589 N N . ARG A 1 76 ? -4.926 -10.239 -3.279 1.00 98.19 76 ARG A N 1
ATOM 590 C CA . ARG A 1 76 ? -4.699 -11.672 -3.033 1.00 98.19 76 ARG A CA 1
ATOM 591 C C . ARG A 1 76 ? -3.234 -11.964 -2.731 1.00 98.19 76 ARG A C 1
ATOM 593 O O . ARG A 1 76 ? -2.949 -12.726 -1.811 1.00 98.19 76 ARG A O 1
ATOM 600 N N . PHE A 1 77 ? -2.313 -11.320 -3.448 1.00 97.94 77 PHE A N 1
ATOM 601 C CA . PHE A 1 77 ? -0.882 -11.438 -3.190 1.00 97.94 77 PHE A CA 1
ATOM 602 C C . PHE A 1 77 ? -0.519 -10.984 -1.770 1.00 97.94 77 PHE A C 1
ATOM 604 O O . PHE A 1 77 ? 0.073 -11.756 -1.015 1.00 97.94 77 PHE A O 1
ATOM 611 N N . ALA A 1 78 ? -0.898 -9.763 -1.381 1.00 97.88 78 ALA A N 1
ATOM 612 C CA . ALA A 1 78 ? -0.558 -9.215 -0.071 1.00 97.88 78 ALA A CA 1
ATOM 613 C C . ALA A 1 78 ? -1.137 -10.067 1.069 1.00 97.88 78 ALA A C 1
ATOM 615 O O . ALA A 1 78 ? -0.411 -10.436 1.994 1.00 97.88 78 ALA A O 1
ATOM 616 N N . VAL A 1 79 ? -2.417 -10.441 0.967 1.00 98.31 79 VAL A N 1
ATOM 617 C CA . VAL A 1 79 ? -3.105 -11.270 1.968 1.00 98.31 79 VAL A CA 1
ATOM 618 C C . VAL A 1 79 ? -2.440 -12.637 2.094 1.00 98.31 79 VAL A C 1
ATOM 620 O O . VAL A 1 79 ? -2.100 -13.035 3.205 1.00 98.31 79 VAL A O 1
ATOM 623 N N . ALA A 1 80 ? -2.174 -13.331 0.983 1.00 96.88 80 ALA A N 1
ATOM 624 C CA . ALA A 1 80 ? -1.552 -14.654 1.015 1.00 96.88 80 ALA A CA 1
ATOM 625 C C . ALA A 1 80 ? -0.150 -14.627 1.649 1.00 96.88 80 ALA A C 1
ATOM 627 O O . ALA A 1 80 ? 0.196 -15.503 2.448 1.00 96.88 80 ALA A O 1
ATOM 628 N N . ARG A 1 81 ? 0.662 -13.611 1.327 1.00 96.00 81 ARG A N 1
ATOM 629 C CA . ARG A 1 81 ? 2.026 -13.475 1.862 1.00 96.00 81 ARG A CA 1
ATOM 630 C C . ARG A 1 81 ? 2.029 -13.148 3.353 1.00 96.00 81 ARG A C 1
ATOM 632 O O . ARG A 1 81 ? 2.777 -13.777 4.101 1.00 96.00 81 ARG A O 1
ATOM 639 N N . LEU A 1 82 ? 1.172 -12.225 3.790 1.0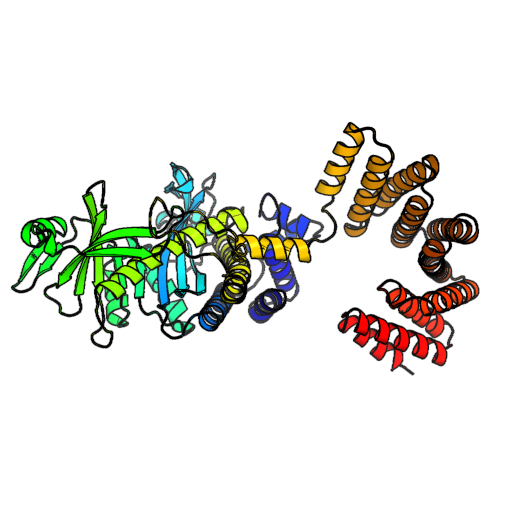0 95.94 82 LEU A N 1
ATOM 640 C CA . LEU A 1 82 ? 1.023 -11.892 5.207 1.00 95.94 82 LEU A CA 1
ATOM 641 C C . LEU A 1 82 ? 0.452 -13.070 6.004 1.00 95.94 82 LEU A C 1
ATOM 643 O O . LEU A 1 82 ? 0.927 -13.347 7.105 1.00 95.94 82 LEU A O 1
ATOM 647 N N . ASP A 1 83 ? -0.500 -13.813 5.435 1.00 95.75 83 ASP A N 1
ATOM 648 C CA . ASP A 1 83 ? -1.073 -14.990 6.087 1.00 95.75 83 ASP A CA 1
ATOM 649 C C . ASP A 1 83 ? -0.068 -16.124 6.257 1.00 95.75 83 ASP A C 1
ATOM 651 O O . ASP A 1 83 ? -0.066 -16.768 7.305 1.00 95.75 83 ASP A O 1
ATOM 655 N N . THR A 1 84 ? 0.806 -16.325 5.270 1.00 94.38 84 THR A N 1
ATOM 656 C CA . THR A 1 84 ? 1.877 -17.331 5.327 1.00 94.38 84 THR A CA 1
ATOM 657 C C . THR A 1 84 ? 2.915 -17.002 6.405 1.00 94.38 84 THR A C 1
ATOM 659 O O . THR A 1 84 ? 3.435 -17.899 7.062 1.00 94.38 84 THR A O 1
ATOM 662 N N . ALA A 1 85 ? 3.234 -15.719 6.603 1.00 91.75 85 ALA A N 1
ATOM 663 C CA . ALA A 1 85 ? 4.235 -15.292 7.584 1.00 91.75 85 ALA A CA 1
ATOM 664 C C . ALA A 1 85 ? 3.717 -15.317 9.039 1.00 91.75 85 ALA A C 1
ATOM 666 O O . ALA A 1 85 ? 4.493 -15.424 10.001 1.00 91.75 85 ALA A O 1
ATOM 667 N N . ALA A 1 86 ? 2.403 -15.210 9.222 1.00 91.75 86 ALA A N 1
ATOM 668 C CA . ALA A 1 86 ? 1.786 -15.000 10.522 1.00 91.75 86 ALA A CA 1
ATOM 669 C C . ALA A 1 86 ? 1.598 -16.272 11.355 1.00 91.75 86 ALA A C 1
ATOM 671 O O . ALA A 1 86 ? 1.423 -17.363 10.815 1.00 91.75 86 ALA A O 1
ATOM 672 N N . PRO A 1 87 ? 1.582 -16.159 12.696 1.00 88.00 87 PRO A N 1
ATOM 673 C CA . PRO A 1 87 ? 1.154 -17.259 13.550 1.00 88.00 87 PRO A CA 1
ATOM 674 C C . PRO A 1 87 ? -0.310 -17.638 13.249 1.00 88.00 87 PRO A C 1
ATOM 676 O O . PRO A 1 87 ? -1.129 -16.735 13.050 1.00 88.00 87 PRO A O 1
ATOM 679 N N . PRO A 1 88 ? -0.685 -18.933 13.265 1.00 84.44 88 PRO A N 1
ATOM 680 C CA . PRO A 1 88 ? -2.041 -19.368 12.917 1.00 84.44 88 PRO A CA 1
ATOM 681 C C . PRO A 1 88 ? -3.154 -18.658 13.699 1.00 84.44 88 PRO A C 1
ATOM 683 O O . PRO A 1 88 ? -4.132 -18.228 13.100 1.00 84.44 88 PRO A O 1
ATOM 686 N N . ALA A 1 89 ? -2.967 -18.451 15.006 1.00 87.44 89 ALA A N 1
ATOM 687 C CA . ALA A 1 89 ? -3.948 -17.813 15.890 1.00 87.44 89 ALA A CA 1
ATOM 688 C C . ALA A 1 89 ? -3.909 -16.269 15.891 1.00 87.44 89 ALA A C 1
ATOM 690 O O . ALA A 1 89 ? -4.625 -15.631 16.662 1.00 87.44 89 ALA A O 1
ATOM 691 N N . ALA A 1 90 ? -3.041 -15.652 15.086 1.00 92.31 90 ALA A N 1
ATOM 692 C CA . ALA A 1 90 ? -2.884 -14.204 15.081 1.00 92.31 90 ALA A CA 1
ATOM 693 C C . ALA A 1 90 ? -4.048 -13.502 14.370 1.00 92.31 90 ALA A C 1
ATOM 695 O O . ALA A 1 90 ? -4.403 -13.881 13.251 1.00 92.31 90 ALA A O 1
ATOM 696 N N . LEU A 1 91 ? -4.567 -12.443 15.001 1.00 95.25 91 LEU A N 1
ATOM 697 C CA . LEU A 1 91 ? -5.704 -11.658 14.515 1.00 95.25 91 LEU A CA 1
ATOM 698 C C . LEU A 1 91 ? -5.500 -11.112 13.094 1.00 95.25 91 LEU A C 1
ATOM 700 O O . LEU A 1 91 ? -4.424 -10.607 12.750 1.00 95.25 91 LEU A O 1
ATOM 704 N N . LYS A 1 92 ? -6.585 -11.147 12.320 1.00 97.56 92 LYS A N 1
ATOM 705 C CA . LYS A 1 92 ? -6.752 -10.537 10.999 1.00 97.56 92 LYS A CA 1
ATOM 706 C C . LYS A 1 92 ? -7.663 -9.320 11.125 1.00 97.56 92 LYS A C 1
ATOM 708 O O . LYS A 1 92 ? -8.857 -9.467 11.382 1.00 97.56 92 LYS A O 1
ATOM 713 N N . VAL A 1 93 ? -7.123 -8.120 10.950 1.00 98.44 93 VAL A N 1
ATOM 714 C CA . VAL A 1 93 ? -7.895 -6.875 11.060 1.00 98.44 93 VAL A CA 1
ATOM 715 C C . VAL A 1 93 ? -7.903 -6.148 9.724 1.00 98.44 93 VAL A C 1
ATOM 717 O O . VAL A 1 93 ? -6.854 -5.939 9.120 1.00 98.44 93 VAL A O 1
ATOM 720 N N . GLY A 1 94 ? -9.090 -5.758 9.265 1.00 98.69 94 GLY A N 1
ATOM 721 C CA . GLY A 1 94 ? -9.249 -4.825 8.156 1.00 98.69 94 GLY A CA 1
ATOM 722 C C . GLY A 1 94 ? -9.398 -3.414 8.702 1.00 98.69 94 GLY A C 1
ATOM 723 O O . GLY A 1 94 ? -10.415 -3.124 9.326 1.00 98.69 94 GLY A O 1
ATOM 724 N N . ALA A 1 95 ? -8.415 -2.541 8.498 1.00 98.62 95 ALA A N 1
ATOM 725 C CA . ALA A 1 95 ? -8.514 -1.148 8.929 1.00 98.62 95 ALA A CA 1
ATOM 726 C C . ALA A 1 95 ? -8.974 -0.260 7.771 1.00 98.62 95 ALA A C 1
ATOM 728 O O . ALA A 1 95 ? -8.325 -0.201 6.725 1.00 98.62 95 ALA A O 1
ATOM 729 N N . LEU A 1 96 ? -10.095 0.423 7.979 1.00 98.62 96 LEU A N 1
ATOM 730 C CA . LEU A 1 96 ? -10.623 1.458 7.105 1.00 98.62 96 LEU A CA 1
ATOM 731 C C . LEU A 1 96 ? -10.086 2.811 7.551 1.00 98.62 96 LEU A C 1
ATOM 733 O O . LEU A 1 96 ? -10.217 3.188 8.720 1.00 98.62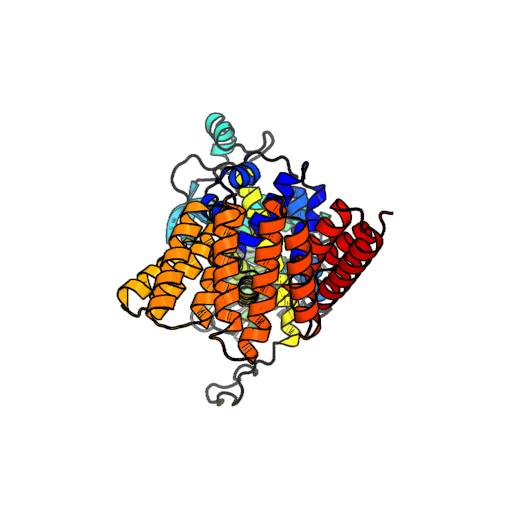 96 LEU A O 1
ATOM 737 N N . ASP A 1 97 ? -9.491 3.523 6.607 1.00 97.56 97 ASP A N 1
ATOM 738 C CA . ASP A 1 97 ? -9.015 4.884 6.808 1.00 97.56 97 ASP A CA 1
ATOM 739 C C . ASP A 1 97 ? -8.903 5.593 5.455 1.00 97.56 97 ASP A C 1
ATOM 741 O O . ASP A 1 97 ? -8.948 4.964 4.391 1.00 97.56 97 ASP A O 1
ATOM 745 N N . GLU A 1 98 ? -8.742 6.907 5.478 1.00 94.69 98 GLU A N 1
ATOM 746 C CA . GLU A 1 98 ? -8.504 7.693 4.281 1.00 94.69 98 GLU A CA 1
ATOM 747 C C . GLU A 1 98 ? -7.170 8.418 4.310 1.00 94.69 98 GLU A C 1
ATOM 749 O O . GLU A 1 98 ? -6.645 8.808 5.349 1.00 94.69 98 GLU A O 1
ATOM 754 N N . THR A 1 99 ? -6.660 8.707 3.118 1.00 93.12 99 THR A N 1
ATOM 755 C CA . THR A 1 99 ? -5.503 9.577 2.978 1.00 93.12 99 THR A CA 1
ATOM 756 C C . THR A 1 99 ? -5.736 10.641 1.919 1.00 93.12 99 THR A C 1
ATOM 758 O O . THR A 1 99 ? -6.446 10.442 0.928 1.00 93.12 99 THR A O 1
ATOM 761 N N . GLY A 1 100 ? -5.188 11.824 2.188 1.00 90.44 100 GLY A N 1
ATOM 762 C CA . GLY A 1 100 ? -5.234 12.972 1.295 1.00 90.44 100 GLY A CA 1
ATOM 763 C C . GLY A 1 100 ? -3.961 13.097 0.467 1.00 90.44 100 GLY A C 1
ATOM 764 O O . GLY A 1 100 ? -2.873 12.778 0.951 1.00 90.44 100 GLY A O 1
ATOM 765 N N . GLN A 1 101 ? -4.122 13.610 -0.750 1.00 89.56 101 GLN A N 1
ATOM 766 C CA . GLN A 1 101 ? -3.036 14.097 -1.594 1.00 89.56 101 GLN A CA 1
ATOM 767 C C . GLN A 1 101 ? -3.334 15.550 -1.974 1.00 89.56 101 GLN A C 1
ATOM 769 O O . GLN A 1 101 ? -4.383 15.840 -2.560 1.00 89.56 101 GLN A O 1
ATOM 774 N N . GLU A 1 102 ? -2.393 16.445 -1.687 1.00 88.94 102 GLU A N 1
ATOM 775 C CA . GLU A 1 102 ? -2.483 17.854 -2.064 1.00 88.94 102 GLU A CA 1
ATOM 776 C C . GLU A 1 102 ? -2.463 18.018 -3.593 1.00 88.94 102 GLU A C 1
ATOM 778 O O . GLU A 1 102 ? -1.730 17.333 -4.314 1.00 88.94 102 GLU A O 1
ATOM 783 N N . LYS A 1 103 ? -3.287 18.934 -4.111 1.00 88.50 103 LYS A N 1
ATOM 784 C CA . LYS A 1 103 ? -3.325 19.292 -5.533 1.00 88.50 103 LYS A CA 1
ATOM 785 C C . LYS A 1 103 ? -3.480 20.793 -5.705 1.00 88.50 103 LYS A C 1
ATOM 787 O O . LYS A 1 103 ? -4.214 21.456 -4.978 1.00 88.50 103 LYS A O 1
ATOM 792 N N . LYS A 1 104 ? -2.889 21.320 -6.774 1.00 84.00 104 LYS A N 1
ATOM 793 C CA . LYS A 1 104 ? -3.125 22.696 -7.221 1.00 84.00 104 LYS A CA 1
ATOM 794 C C . LYS A 1 104 ? -4.090 22.712 -8.413 1.00 84.00 104 LYS A C 1
ATOM 796 O O . LYS A 1 104 ? -4.057 21.820 -9.259 1.00 84.00 104 LYS A O 1
ATOM 801 N N . GLY A 1 105 ? -4.947 23.733 -8.464 1.00 85.69 105 GLY A N 1
ATOM 802 C CA . GLY A 1 105 ? -5.958 23.918 -9.513 1.00 85.69 105 GLY A CA 1
ATOM 803 C C . GLY A 1 105 ? -7.227 23.067 -9.351 1.00 85.69 105 GLY A C 1
ATOM 804 O O . GLY A 1 105 ? -7.378 22.306 -8.400 1.00 85.69 105 GLY A O 1
ATOM 805 N N . THR A 1 106 ? -8.160 23.209 -10.291 1.00 86.12 106 THR A N 1
ATOM 806 C CA . THR A 1 106 ? -9.509 22.606 -10.231 1.00 86.12 106 THR A CA 1
ATOM 807 C C . THR A 1 106 ? -9.699 21.414 -11.172 1.00 86.12 106 THR A C 1
ATOM 809 O O . THR A 1 106 ? -10.678 20.689 -11.062 1.00 86.12 106 THR A O 1
ATOM 812 N N . ALA A 1 107 ? -8.747 21.163 -12.074 1.00 88.50 107 ALA A N 1
ATOM 813 C CA . ALA A 1 107 ? -8.881 20.196 -13.165 1.00 88.50 107 ALA A CA 1
ATOM 814 C C . ALA A 1 107 ? -8.404 18.771 -12.812 1.00 88.50 107 ALA A C 1
ATOM 816 O O . ALA A 1 107 ? -7.879 18.069 -13.671 1.00 88.50 107 ALA A O 1
ATOM 817 N N . THR A 1 108 ? -8.503 18.354 -11.547 1.00 93.75 108 THR A N 1
ATOM 818 C CA . THR A 1 108 ? -8.151 16.991 -11.105 1.00 93.75 108 THR A CA 1
ATOM 819 C C . THR A 1 108 ? -9.394 16.305 -10.552 1.00 93.75 108 THR A C 1
ATOM 821 O O . THR A 1 108 ? -10.101 16.890 -9.730 1.00 93.75 108 THR A O 1
ATOM 824 N N . ALA A 1 109 ? -9.646 15.063 -10.969 1.00 95.06 109 ALA A N 1
ATOM 825 C CA . ALA A 1 109 ? -10.760 14.268 -10.464 1.00 95.06 109 ALA A CA 1
ATOM 826 C C . ALA A 1 109 ? -10.721 14.209 -8.935 1.00 95.06 109 ALA A C 1
ATOM 828 O O . ALA A 1 109 ? -9.677 13.921 -8.351 1.00 95.06 109 ALA A O 1
ATOM 829 N N . GLY A 1 110 ? -11.843 14.503 -8.286 1.00 93.81 110 GLY A N 1
ATOM 830 C CA . GLY A 1 110 ? -11.988 14.454 -6.833 1.00 93.81 110 GLY A CA 1
ATOM 831 C C . GLY A 1 110 ? -11.418 15.652 -6.071 1.00 93.81 110 GLY A C 1
ATOM 832 O O . GLY A 1 110 ? -11.480 15.659 -4.841 1.00 93.81 110 GLY A O 1
ATOM 833 N N . VAL A 1 111 ? -10.840 16.645 -6.757 1.00 93.00 111 VAL A N 1
ATOM 834 C CA . VAL A 1 111 ? -10.185 17.774 -6.088 1.00 93.00 111 VAL A CA 1
ATOM 835 C C . VAL A 1 111 ? -11.196 18.689 -5.392 1.00 93.00 111 VAL A C 1
ATOM 837 O O . VAL A 1 111 ? -12.174 19.131 -5.995 1.00 93.00 111 VAL A O 1
ATOM 840 N N . LYS A 1 112 ? -10.976 18.978 -4.106 1.00 88.94 112 LYS A N 1
ATOM 841 C CA . LYS A 1 112 ? -11.818 19.899 -3.331 1.00 88.94 112 LYS A CA 1
ATOM 842 C C . LYS A 1 112 ? -11.020 20.576 -2.220 1.00 88.94 112 LYS A C 1
ATOM 844 O O . LYS A 1 112 ? -10.201 19.932 -1.566 1.00 88.94 112 LYS A O 1
ATOM 849 N N . ARG A 1 113 ? -11.313 21.857 -1.959 1.00 82.25 113 ARG A N 1
ATOM 850 C CA . ARG A 1 113 ? -10.827 22.588 -0.776 1.00 82.25 113 ARG A CA 1
ATOM 851 C C . ARG A 1 113 ? -11.469 21.995 0.474 1.00 82.25 113 ARG A C 1
ATOM 853 O O . ARG A 1 113 ? -12.689 22.045 0.629 1.00 82.25 113 ARG A O 1
ATOM 860 N N . ARG A 1 114 ? -10.658 21.411 1.351 1.00 71.94 114 ARG A N 1
ATOM 861 C CA . ARG A 1 114 ? -11.117 20.775 2.592 1.00 71.94 114 ARG A CA 1
ATOM 862 C C . ARG A 1 114 ? -9.985 20.681 3.603 1.00 71.94 114 ARG A C 1
ATOM 864 O O . ARG A 1 114 ? -8.820 20.814 3.247 1.00 71.94 114 ARG A O 1
ATOM 871 N N . HIS A 1 115 ? -10.331 20.425 4.860 1.00 61.00 115 HIS A N 1
ATOM 872 C CA . HIS A 1 115 ? -9.324 20.127 5.870 1.00 61.00 115 HIS A CA 1
ATOM 873 C C . HIS A 1 115 ? -8.540 18.869 5.470 1.00 61.00 115 HIS A C 1
ATOM 875 O O . HIS A 1 115 ? -9.140 17.838 5.148 1.00 61.00 115 HIS A O 1
ATOM 881 N N . MET A 1 116 ? -7.217 18.979 5.440 1.00 59.88 116 MET A N 1
ATOM 882 C CA . MET A 1 116 ? -6.310 17.956 4.947 1.00 59.88 116 MET A CA 1
ATOM 883 C C . MET A 1 116 ? -5.130 17.841 5.904 1.00 59.88 116 MET A C 1
ATOM 885 O O . MET A 1 116 ? -4.351 18.780 6.047 1.00 59.88 116 MET A O 1
ATOM 889 N N . GLY A 1 117 ? -4.997 16.678 6.547 1.00 56.16 117 GLY A N 1
ATOM 890 C CA . GLY A 1 117 ? -3.959 16.450 7.555 1.00 56.16 117 GLY A CA 1
ATOM 891 C C . GLY A 1 117 ? -2.542 16.702 7.031 1.00 56.16 117 GLY A C 1
ATOM 892 O O . GLY A 1 117 ? -1.739 17.301 7.733 1.00 56.16 117 GLY A O 1
ATOM 893 N N . CYS A 1 118 ? -2.254 16.350 5.771 1.00 54.00 118 CYS A N 1
ATOM 894 C CA . CYS A 1 118 ? -0.936 16.578 5.167 1.00 54.00 118 CYS A CA 1
ATOM 895 C C . CYS A 1 118 ? -0.626 18.050 4.849 1.00 54.00 118 CYS A C 1
ATOM 897 O O . CYS A 1 118 ? 0.539 18.388 4.704 1.00 54.00 118 CYS A O 1
ATOM 899 N N . ALA A 1 119 ? -1.636 18.923 4.768 1.00 46.50 119 ALA A N 1
ATOM 900 C CA . ALA A 1 119 ? -1.455 20.356 4.520 1.00 46.50 119 ALA A CA 1
ATOM 901 C C . ALA A 1 119 ? -1.523 21.200 5.810 1.00 46.50 119 ALA A C 1
ATOM 903 O O . ALA A 1 119 ? -1.480 22.426 5.749 1.00 46.50 119 ALA A O 1
ATOM 904 N N . GLY A 1 120 ? -1.701 20.568 6.980 1.00 45.66 120 GLY A N 1
ATOM 905 C CA . GLY A 1 120 ? -1.819 21.262 8.268 1.00 45.66 120 GLY A CA 1
ATOM 906 C C . GLY A 1 120 ? -3.033 22.198 8.385 1.00 45.66 120 GLY A C 1
ATOM 907 O O . GLY A 1 120 ? -3.054 23.068 9.252 1.00 45.66 120 GLY A O 1
ATOM 908 N N . GLY A 1 121 ? -4.044 22.059 7.515 1.00 68.44 121 GLY A N 1
ATOM 909 C CA . GLY A 1 121 ? -5.143 23.020 7.416 1.00 68.44 121 GLY A CA 1
ATOM 910 C C . GLY A 1 121 ? -6.127 22.736 6.282 1.00 68.44 121 GLY A C 1
ATOM 911 O O . GLY A 1 121 ? -6.255 21.609 5.810 1.00 68.44 121 GLY A O 1
ATOM 912 N N . VAL A 1 122 ? -6.878 23.760 5.863 1.00 70.38 122 VAL A N 1
ATOM 913 C CA . VAL A 1 122 ? -7.775 23.673 4.699 1.00 70.38 122 VAL A CA 1
ATOM 914 C C . VAL A 1 122 ? -6.978 23.941 3.429 1.00 70.38 122 VAL A C 1
ATOM 916 O O . VAL A 1 122 ? -6.625 25.088 3.153 1.00 70.38 122 VAL A O 1
ATOM 919 N N . ASP A 1 123 ? -6.761 22.904 2.624 1.00 77.88 123 ASP A N 1
ATOM 920 C CA . ASP A 1 123 ? -6.190 23.055 1.289 1.00 77.88 123 ASP A CA 1
ATOM 921 C C . ASP A 1 123 ? -6.911 22.190 0.248 1.00 77.88 123 ASP A C 1
ATOM 923 O O . ASP A 1 123 ? -7.860 21.457 0.533 1.00 77.88 123 ASP A O 1
ATOM 927 N N . ASN A 1 124 ? -6.534 22.377 -1.005 1.00 85.31 124 ASN A N 1
ATOM 928 C CA . ASN A 1 124 ? -7.113 21.728 -2.154 1.00 85.31 124 ASN A CA 1
ATOM 929 C C . ASN A 1 124 ? -6.427 20.387 -2.406 1.00 85.31 124 ASN A C 1
ATOM 931 O O . ASN A 1 124 ? -5.201 20.286 -2.411 1.00 85.31 124 ASN A O 1
ATOM 935 N N . GLY A 1 125 ? -7.212 19.343 -2.638 1.00 90.69 125 GLY A N 1
ATOM 936 C CA . GLY A 1 125 ? -6.652 18.039 -2.963 1.00 90.69 125 GLY A CA 1
ATOM 937 C C . GLY A 1 125 ? -7.695 16.951 -3.058 1.00 90.69 125 GLY A C 1
ATOM 938 O O . GLY A 1 125 ? -8.898 17.206 -2.984 1.00 90.69 125 GLY A O 1
ATOM 939 N N . ILE A 1 126 ? -7.207 15.738 -3.264 1.00 93.25 126 ILE A N 1
ATOM 940 C CA . ILE A 1 126 ? -8.026 14.542 -3.431 1.00 93.25 126 ILE A CA 1
ATOM 941 C C . ILE A 1 126 ? -7.969 13.692 -2.169 1.00 93.25 126 ILE A C 1
ATOM 943 O O . ILE A 1 126 ? -7.046 13.809 -1.364 1.00 93.25 126 ILE A O 1
ATOM 947 N N . ASN A 1 127 ? -8.964 12.830 -1.998 1.00 93.44 127 ASN A N 1
ATOM 948 C CA . ASN A 1 127 ? -9.036 11.913 -0.874 1.00 93.44 127 ASN A CA 1
ATOM 949 C C . ASN A 1 127 ? -9.366 10.511 -1.385 1.00 93.44 127 ASN A C 1
ATOM 951 O O . ASN A 1 127 ? -10.271 10.346 -2.211 1.00 93.44 127 ASN A O 1
ATOM 955 N N . THR A 1 128 ? -8.634 9.527 -0.884 1.00 96.00 128 THR A N 1
ATOM 956 C CA . THR A 1 128 ? -8.813 8.124 -1.239 1.00 96.00 128 THR A CA 1
ATOM 957 C C . THR A 1 128 ? -9.087 7.344 0.036 1.00 96.00 128 THR A C 1
ATOM 959 O O . THR A 1 128 ? -8.334 7.444 1.002 1.00 96.00 128 THR A O 1
ATOM 962 N N . VAL A 1 129 ? -10.183 6.588 0.036 1.00 98.19 129 VAL A N 1
ATOM 963 C CA . VAL A 1 129 ? -10.534 5.633 1.090 1.00 98.19 129 VAL A CA 1
ATOM 964 C C . VAL A 1 129 ? -9.772 4.347 0.816 1.00 98.19 129 VAL A C 1
ATOM 966 O O . VAL A 1 129 ? -9.759 3.875 -0.324 1.00 98.19 129 VAL A O 1
ATOM 969 N N . HIS A 1 130 ? -9.150 3.781 1.842 1.00 98.62 130 HIS A N 1
ATOM 970 C CA . HIS A 1 130 ? -8.368 2.557 1.757 1.00 98.62 130 HIS A CA 1
ATOM 971 C C . HIS A 1 130 ? -8.856 1.505 2.752 1.00 98.62 130 HIS A C 1
ATOM 973 O O . HIS A 1 130 ? -9.390 1.814 3.815 1.00 98.62 130 HIS A O 1
ATOM 979 N N . LEU A 1 131 ? -8.617 0.245 2.393 1.00 98.81 131 LEU A N 1
ATOM 980 C CA . LEU A 1 131 ? -8.674 -0.892 3.302 1.00 98.81 131 LEU A CA 1
ATOM 981 C C . LEU A 1 131 ? -7.255 -1.440 3.441 1.00 98.81 131 LEU A C 1
ATOM 983 O O . LEU A 1 131 ? -6.674 -1.904 2.454 1.00 98.81 131 LEU A O 1
ATOM 987 N N . ALA A 1 132 ? -6.706 -1.390 4.648 1.00 98.69 132 ALA A N 1
ATOM 988 C CA . ALA A 1 132 ? -5.483 -2.098 4.997 1.00 98.69 132 ALA A CA 1
ATOM 989 C C . ALA A 1 132 ? -5.817 -3.475 5.569 1.00 98.69 132 ALA A C 1
ATOM 991 O O . ALA A 1 132 ? -6.740 -3.613 6.370 1.00 98.69 132 ALA A O 1
ATOM 992 N N . TYR A 1 133 ? -5.043 -4.483 5.179 1.00 98.69 133 TYR A N 1
ATOM 993 C CA . TYR A 1 133 ? -5.041 -5.794 5.809 1.00 98.69 133 TYR A CA 1
ATOM 994 C C . TYR A 1 133 ? -3.898 -5.853 6.809 1.00 98.69 133 TYR A C 1
ATOM 996 O O . TYR A 1 133 ? -2.734 -5.730 6.427 1.00 98.69 133 TYR A O 1
ATOM 1004 N N . ILE A 1 134 ? -4.230 -6.043 8.079 1.00 97.94 134 ILE A N 1
ATOM 1005 C CA . ILE A 1 134 ? -3.277 -6.169 9.171 1.00 97.94 134 ILE A CA 1
ATOM 1006 C C . ILE A 1 134 ? -3.336 -7.604 9.665 1.00 97.94 134 ILE A C 1
ATOM 1008 O O . ILE A 1 134 ? -4.381 -8.081 10.116 1.00 97.94 134 ILE A O 1
ATOM 1012 N N . ARG A 1 135 ? -2.192 -8.283 9.627 1.00 96.06 135 ARG A N 1
ATOM 1013 C CA . ARG A 1 135 ? -2.037 -9.609 10.211 1.00 96.06 135 ARG A CA 1
ATOM 1014 C C . ARG A 1 135 ? -1.096 -9.510 11.402 1.00 96.06 135 ARG A C 1
ATOM 1016 O O . ARG A 1 135 ? 0.106 -9.283 11.240 1.00 96.06 135 ARG A O 1
ATOM 1023 N N . ALA A 1 136 ? -1.657 -9.648 12.603 1.00 91.88 136 ALA A N 1
ATOM 1024 C CA . ALA A 1 136 ? -0.922 -9.465 13.849 1.00 91.88 136 ALA A CA 1
ATOM 1025 C C . ALA A 1 136 ? 0.348 -10.335 13.877 1.00 91.88 136 ALA A C 1
ATOM 1027 O O . ALA A 1 136 ? 0.341 -11.497 13.474 1.00 91.88 136 ALA A O 1
ATOM 1028 N N . GLY A 1 137 ? 1.469 -9.749 14.296 1.00 86.94 137 GLY A N 1
ATOM 1029 C CA . GLY A 1 137 ? 2.765 -10.432 14.311 1.00 86.94 137 GLY A CA 1
ATOM 1030 C C . GLY A 1 137 ? 3.424 -10.659 12.941 1.00 86.94 137 GLY A C 1
ATOM 1031 O O . GLY A 1 137 ? 4.597 -11.010 12.915 1.00 86.94 137 GLY A O 1
ATOM 1032 N N . ALA A 1 138 ? 2.763 -10.398 11.807 1.00 91.38 138 ALA A N 1
ATOM 1033 C CA . ALA A 1 138 ? 3.374 -10.503 10.473 1.00 91.38 138 ALA A CA 1
ATOM 1034 C C . ALA A 1 138 ? 3.620 -9.147 9.810 1.00 91.38 138 ALA A C 1
ATOM 1036 O O . ALA A 1 138 ? 4.715 -8.914 9.310 1.00 91.38 138 ALA A O 1
ATOM 1037 N N . GLY A 1 139 ? 2.632 -8.252 9.827 1.00 93.38 139 GLY A N 1
ATOM 1038 C CA . GLY A 1 139 ? 2.730 -6.947 9.178 1.00 93.38 139 GLY A CA 1
ATOM 1039 C C . GLY A 1 139 ? 1.395 -6.480 8.612 1.00 93.38 139 GLY A C 1
ATOM 1040 O O . GLY A 1 139 ? 0.330 -6.974 8.995 1.00 93.38 139 GLY A O 1
ATOM 1041 N N . HIS A 1 140 ? 1.457 -5.517 7.699 1.00 96.31 140 HIS A N 1
ATOM 1042 C CA . HIS A 1 140 ? 0.286 -4.889 7.099 1.00 96.31 140 HIS A CA 1
ATOM 1043 C C . HIS A 1 140 ? 0.544 -4.463 5.654 1.00 96.31 140 HIS A C 1
ATOM 1045 O O . HIS A 1 140 ? 1.690 -4.298 5.241 1.00 96.31 140 HIS A O 1
ATOM 1051 N N . ALA A 1 141 ? -0.531 -4.331 4.879 1.00 97.81 141 ALA A N 1
ATOM 1052 C CA . ALA A 1 141 ? -0.491 -3.815 3.516 1.00 97.81 141 ALA A CA 1
ATOM 1053 C C . ALA A 1 141 ? -1.830 -3.176 3.128 1.00 97.81 141 ALA A C 1
ATOM 1055 O O . ALA A 1 141 ? -2.893 -3.623 3.563 1.00 97.81 141 ALA A O 1
ATOM 1056 N N . LEU A 1 142 ? -1.794 -2.177 2.246 1.00 98.62 142 LEU A N 1
ATOM 1057 C CA . LEU A 1 142 ? -2.995 -1.634 1.610 1.00 98.62 142 LEU A CA 1
ATOM 1058 C C . LEU A 1 142 ? -3.523 -2.636 0.570 1.00 98.62 142 LEU A C 1
ATOM 1060 O O . LEU A 1 142 ? -2.806 -3.000 -0.361 1.00 98.62 142 LEU A O 1
ATOM 1064 N N . ILE A 1 143 ? -4.782 -3.062 0.702 1.00 98.56 143 ILE A N 1
ATOM 1065 C CA . ILE A 1 143 ? -5.380 -4.125 -0.128 1.00 98.56 143 ILE A CA 1
ATOM 1066 C C . ILE A 1 143 ? -6.601 -3.692 -0.942 1.00 98.56 143 ILE A C 1
ATOM 1068 O O . ILE A 1 143 ? -7.102 -4.456 -1.770 1.00 98.56 143 ILE A O 1
ATOM 1072 N N . ALA A 1 144 ? -7.110 -2.483 -0.733 1.00 98.38 144 ALA A N 1
ATOM 1073 C CA . ALA A 1 144 ? -8.125 -1.905 -1.601 1.00 98.38 144 ALA A CA 1
ATOM 1074 C C . ALA A 1 144 ? -8.126 -0.374 -1.490 1.00 98.38 144 ALA A C 1
ATOM 1076 O O . ALA A 1 144 ? -7.694 0.176 -0.475 1.00 98.38 144 ALA A O 1
ATOM 1077 N N . SER A 1 145 ? -8.602 0.307 -2.535 1.00 98.19 145 SER A N 1
ATOM 1078 C CA . SER A 1 145 ? -8.762 1.762 -2.546 1.00 98.19 145 SER A CA 1
ATOM 1079 C C . SER A 1 145 ? -9.928 2.227 -3.430 1.00 98.19 145 SER A C 1
ATOM 1081 O O . SER A 1 145 ? -10.276 1.583 -4.431 1.00 98.19 145 SER A O 1
ATOM 1083 N N . ARG A 1 146 ? -10.566 3.337 -3.043 1.00 97.56 146 ARG A N 1
ATOM 1084 C CA . ARG A 1 146 ? -11.558 4.075 -3.841 1.00 97.56 146 ARG A CA 1
ATOM 1085 C C . ARG A 1 146 ? -11.368 5.568 -3.637 1.00 97.56 146 ARG A C 1
ATOM 1087 O O . ARG A 1 146 ? -11.302 6.052 -2.510 1.00 97.56 146 ARG A O 1
ATOM 1094 N N . GLN A 1 147 ? -11.312 6.306 -4.737 1.00 96.31 147 GLN A N 1
ATOM 1095 C CA . GLN A 1 147 ? -11.259 7.758 -4.682 1.00 96.31 147 GLN A CA 1
ATOM 1096 C C . GLN A 1 147 ? -12.643 8.318 -4.341 1.00 96.31 147 GLN A C 1
ATOM 1098 O O . GLN A 1 147 ? -13.638 7.931 -4.954 1.00 96.31 147 GLN A O 1
ATOM 1103 N N . TRP A 1 148 ? -12.705 9.249 -3.392 1.00 96.19 148 TRP A N 1
ATOM 1104 C CA . TRP A 1 148 ? -13.930 9.981 -3.095 1.00 96.19 148 TRP A CA 1
ATOM 1105 C C . TRP A 1 148 ? -14.085 11.162 -4.057 1.00 96.19 148 TRP A C 1
ATOM 1107 O O . TRP A 1 148 ? -13.224 12.044 -4.101 1.00 96.19 148 TRP A O 1
ATOM 1117 N N . ILE A 1 149 ? -15.185 11.186 -4.814 1.00 95.88 149 ILE A N 1
ATOM 1118 C CA . ILE A 1 149 ? -15.488 12.233 -5.797 1.00 95.88 149 ILE A CA 1
ATOM 1119 C C . ILE A 1 149 ? -16.642 13.106 -5.278 1.00 95.88 149 ILE A C 1
ATOM 1121 O O . ILE A 1 149 ? -17.690 12.567 -4.917 1.00 95.88 149 ILE A O 1
ATOM 1125 N N . PRO A 1 150 ? -16.483 14.444 -5.216 1.00 93.69 150 PRO A N 1
ATOM 1126 C CA . PRO A 1 150 ? -17.562 15.345 -4.826 1.00 93.69 150 PRO A CA 1
ATOM 1127 C C . PRO A 1 150 ? -18.770 15.224 -5.760 1.00 93.69 150 PRO A C 1
ATOM 1129 O O . PRO A 1 150 ? -18.598 15.192 -6.976 1.00 93.69 150 PRO A O 1
ATOM 1132 N N . ALA A 1 151 ? -19.984 15.252 -5.198 1.00 93.31 151 ALA A N 1
ATOM 1133 C CA . ALA A 1 151 ? -21.227 15.201 -5.974 1.00 93.31 151 ALA A CA 1
ATOM 1134 C C . ALA A 1 151 ? -21.268 16.271 -7.080 1.00 93.31 151 ALA A C 1
ATOM 1136 O O . ALA A 1 151 ? -21.635 15.968 -8.208 1.00 93.31 151 ALA A O 1
ATOM 1137 N N . GLU A 1 152 ? -20.791 17.481 -6.771 1.00 91.81 152 GLU A N 1
ATOM 1138 C CA . GLU A 1 152 ? -20.713 18.613 -7.704 1.00 91.81 152 GLU A CA 1
ATOM 1139 C C . GLU A 1 152 ? -19.907 18.293 -8.977 1.00 91.81 152 GLU A C 1
ATOM 1141 O O . GLU A 1 152 ? -20.302 18.701 -10.064 1.00 91.81 152 GLU A O 1
ATOM 1146 N N . GLN A 1 153 ? -18.803 17.536 -8.862 1.00 92.25 153 GLN A N 1
ATOM 1147 C CA . GLN A 1 153 ? -17.982 17.156 -10.022 1.00 92.25 153 GLN A CA 1
ATOM 1148 C C . GLN A 1 153 ? -18.643 16.078 -10.885 1.00 92.25 153 GLN A C 1
ATOM 1150 O O . GLN A 1 153 ? -18.354 15.994 -12.074 1.00 92.25 153 GLN A O 1
ATOM 1155 N N . ILE A 1 154 ? -19.491 15.241 -10.284 1.00 91.81 154 ILE A N 1
ATOM 1156 C CA . ILE A 1 154 ? -20.247 14.204 -10.997 1.00 91.81 154 ILE A CA 1
ATOM 1157 C C . ILE A 1 154 ? -21.413 14.849 -11.751 1.00 91.81 154 ILE A C 1
ATOM 1159 O O . ILE A 1 154 ? -21.690 14.481 -12.888 1.00 91.81 154 ILE A O 1
ATOM 1163 N N . SER A 1 155 ? -22.092 15.817 -11.126 1.00 91.69 155 SER A N 1
ATOM 1164 C CA . SER A 1 155 ? -23.259 16.484 -11.705 1.00 91.69 155 SER A CA 1
ATOM 1165 C C . SER A 1 155 ? -22.924 17.540 -12.759 1.00 91.69 155 SER A C 1
ATOM 1167 O O . SER A 1 155 ? -23.786 17.838 -13.578 1.00 91.69 155 SER A O 1
ATOM 1169 N N . ASP A 1 156 ? -21.723 18.132 -12.733 1.00 91.75 156 ASP A N 1
ATOM 1170 C CA . ASP A 1 156 ? -21.290 19.108 -13.741 1.00 91.75 156 ASP A CA 1
ATOM 1171 C C . ASP A 1 156 ? -20.726 18.403 -14.991 1.00 91.75 156 ASP A C 1
ATOM 1173 O O . ASP A 1 156 ? -19.638 17.821 -14.916 1.00 91.75 156 ASP A O 1
ATOM 1177 N N . PRO A 1 157 ? -21.393 18.486 -16.162 1.00 88.56 157 PRO A N 1
ATOM 1178 C CA . PRO A 1 157 ? -20.950 17.794 -17.369 1.00 88.56 157 PRO A CA 1
ATOM 1179 C C . PRO A 1 157 ? -19.550 18.209 -17.831 1.00 88.56 157 PRO A C 1
ATOM 1181 O O . PRO A 1 157 ? -18.796 17.371 -18.326 1.00 88.56 157 PRO A O 1
ATOM 1184 N N . ILE A 1 158 ? -19.174 19.483 -17.660 1.00 90.12 158 ILE A N 1
ATOM 1185 C CA . ILE A 1 158 ? -17.867 19.985 -18.109 1.00 90.12 158 ILE A CA 1
ATOM 1186 C C . ILE A 1 158 ? -16.756 19.388 -17.243 1.00 90.12 158 ILE A C 1
ATOM 1188 O O . ILE A 1 158 ? -15.777 18.843 -17.771 1.00 90.12 158 ILE A O 1
ATOM 1192 N N . THR A 1 159 ? -16.907 19.446 -15.918 1.00 87.75 159 THR A N 1
ATOM 1193 C CA . THR A 1 159 ? -15.945 18.846 -14.987 1.00 87.75 159 THR A CA 1
ATOM 1194 C C . THR A 1 159 ? -15.893 17.331 -15.143 1.00 87.75 159 THR A C 1
ATOM 1196 O O . THR A 1 159 ? -14.789 16.780 -15.186 1.00 87.75 159 THR A O 1
ATOM 1199 N N . ALA A 1 160 ? -17.034 16.654 -15.296 1.00 88.81 160 ALA A N 1
ATOM 1200 C CA . ALA A 1 160 ? -17.082 15.213 -15.528 1.00 88.81 160 ALA A CA 1
ATOM 1201 C C . ALA A 1 160 ? -16.306 14.830 -16.801 1.00 88.81 160 ALA A C 1
ATOM 1203 O O . ALA A 1 160 ? -15.390 14.015 -16.736 1.00 88.81 160 ALA A O 1
ATOM 1204 N N . ILE A 1 161 ? -16.551 15.484 -17.941 1.00 88.62 161 ILE A N 1
ATOM 1205 C CA . ILE A 1 161 ? -15.801 15.215 -19.184 1.00 88.62 161 ILE A CA 1
ATOM 1206 C C . ILE A 1 161 ? -14.297 15.473 -18.998 1.00 88.62 161 ILE A C 1
ATOM 1208 O O . ILE A 1 161 ? -13.468 14.677 -19.438 1.00 88.62 161 ILE A O 1
ATOM 1212 N N . THR A 1 162 ? -13.933 16.560 -18.315 1.00 89.56 162 THR A N 1
ATOM 1213 C CA . THR A 1 162 ? -12.528 16.973 -18.150 1.00 89.56 162 THR A CA 1
ATOM 1214 C C . THR A 1 162 ? -11.747 16.072 -17.187 1.00 89.56 162 THR A C 1
ATOM 1216 O O . THR A 1 162 ? -10.541 15.881 -17.348 1.00 89.56 162 THR A O 1
ATOM 1219 N N . THR A 1 163 ? -12.413 15.517 -16.173 1.00 91.69 163 THR A N 1
ATOM 1220 C CA . THR A 1 163 ? -11.789 14.684 -15.128 1.00 91.69 163 THR A CA 1
ATOM 1221 C C . THR A 1 163 ? -11.980 13.181 -15.353 1.00 91.69 163 THR A C 1
ATOM 1223 O O . THR A 1 163 ? -11.291 12.372 -14.726 1.00 91.69 163 THR A O 1
ATOM 1226 N N . GLY A 1 164 ? -12.855 12.800 -16.285 1.00 93.00 164 GLY A N 1
ATOM 1227 C CA . GLY A 1 164 ? -13.036 11.442 -16.791 1.00 93.00 164 GLY A CA 1
ATOM 1228 C C . GLY A 1 164 ? -13.453 10.377 -15.766 1.00 93.00 164 GLY A C 1
ATOM 1229 O O . GLY A 1 164 ? -12.867 9.291 -15.808 1.00 93.00 164 GLY A O 1
ATOM 1230 N N . PRO A 1 165 ? -14.401 10.623 -14.837 1.00 93.00 165 PRO A N 1
ATOM 1231 C CA . PRO A 1 165 ? -15.008 9.537 -14.082 1.00 93.00 165 PRO A CA 1
ATOM 1232 C C . PRO A 1 165 ? -15.842 8.625 -15.010 1.00 93.00 165 PRO A C 1
ATOM 1234 O O . PRO A 1 165 ? -16.255 9.052 -16.091 1.00 93.00 165 PRO A O 1
ATOM 1237 N N . PRO A 1 166 ? -16.123 7.372 -14.608 1.00 91.06 166 PRO A N 1
ATOM 1238 C CA . PRO A 1 166 ? -17.041 6.496 -15.331 1.00 91.06 166 PRO A CA 1
ATOM 1239 C C . PRO A 1 166 ? -18.429 7.128 -15.496 1.00 91.06 166 PRO A C 1
ATOM 1241 O O . PRO A 1 166 ? -18.923 7.776 -14.577 1.00 91.06 166 PRO A O 1
ATOM 1244 N N . LEU A 1 167 ? -19.090 6.880 -16.633 1.00 88.81 167 LEU A N 1
ATOM 1245 C CA . LEU A 1 167 ? -20.420 7.440 -16.937 1.00 88.81 167 LEU A CA 1
ATOM 1246 C C . LEU A 1 167 ? -21.495 7.058 -15.909 1.00 88.81 167 LEU A C 1
ATOM 1248 O O . LEU A 1 167 ? -22.451 7.795 -15.704 1.00 88.81 167 LEU A O 1
ATOM 1252 N N . ASN A 1 168 ? -21.341 5.899 -15.272 1.00 90.69 168 ASN A N 1
ATOM 1253 C CA . ASN A 1 168 ? -22.244 5.386 -14.248 1.00 90.69 168 ASN A CA 1
ATOM 1254 C C . ASN A 1 168 ? -21.778 5.699 -12.815 1.00 90.69 168 ASN A C 1
ATOM 1256 O O . ASN A 1 168 ? -22.316 5.123 -11.869 1.00 90.69 168 ASN A O 1
ATOM 1260 N N . LEU A 1 169 ? -20.765 6.555 -12.631 1.00 93.50 169 LEU A N 1
ATOM 1261 C CA . LEU A 1 169 ? -20.303 6.923 -11.298 1.00 93.50 169 LEU A CA 1
ATOM 1262 C C . LEU A 1 169 ? -21.382 7.751 -10.588 1.00 93.50 169 LEU A C 1
ATOM 1264 O O . LEU A 1 169 ? -21.685 8.869 -10.991 1.00 93.50 169 LEU A O 1
ATOM 1268 N N . ALA A 1 170 ? -21.921 7.214 -9.496 1.00 94.56 170 ALA A N 1
ATOM 1269 C CA . ALA A 1 170 ? -22.797 7.941 -8.587 1.00 94.56 170 ALA A CA 1
ATOM 1270 C C . ALA A 1 170 ? -22.009 8.478 -7.385 1.00 94.56 170 ALA A C 1
ATOM 1272 O O . ALA A 1 170 ? -20.963 7.940 -7.009 1.00 94.56 170 ALA A O 1
ATOM 1273 N N . PHE A 1 171 ? -22.523 9.537 -6.756 1.00 96.00 171 PHE A N 1
ATOM 1274 C CA . PHE A 1 171 ? -21.962 10.014 -5.497 1.00 96.00 171 PHE A CA 1
ATOM 1275 C C . PHE A 1 171 ? -22.079 8.934 -4.413 1.00 96.00 171 PHE A C 1
ATOM 1277 O O . PHE A 1 171 ? -23.147 8.358 -4.218 1.00 96.00 171 PHE A O 1
ATOM 1284 N N . ALA A 1 172 ? -20.991 8.727 -3.673 1.00 96.62 172 ALA A N 1
ATOM 1285 C CA . ALA A 1 172 ? -20.939 7.831 -2.528 1.00 96.62 172 ALA A CA 1
ATOM 1286 C C . ALA A 1 172 ? -20.227 8.513 -1.354 1.00 96.62 172 ALA A C 1
ATOM 1288 O O . ALA A 1 172 ? -19.209 9.200 -1.506 1.00 96.62 172 ALA A O 1
ATOM 1289 N N . THR A 1 173 ? -20.755 8.316 -0.150 1.00 96.31 173 THR A N 1
ATOM 1290 C CA . THR A 1 173 ? -20.073 8.703 1.089 1.00 96.31 173 THR A CA 1
ATOM 1291 C C . THR A 1 173 ? -18.852 7.812 1.331 1.00 96.31 173 THR A C 1
ATOM 1293 O O . THR A 1 173 ? -18.760 6.704 0.810 1.00 96.31 173 THR A O 1
ATOM 1296 N N . LYS A 1 174 ? -17.905 8.254 2.170 1.00 96.44 174 LYS A N 1
ATOM 1297 C CA . LYS A 1 174 ? -16.731 7.433 2.526 1.00 96.44 174 LYS A CA 1
ATOM 1298 C C . LYS A 1 174 ? -17.115 6.069 3.117 1.00 96.44 174 LYS A C 1
ATOM 1300 O O . LYS A 1 174 ? -16.467 5.075 2.817 1.00 96.44 174 LYS A O 1
ATOM 1305 N N . GLY A 1 175 ? -18.187 6.019 3.912 1.00 97.88 175 GLY A N 1
ATOM 1306 C CA . GLY A 1 175 ? -18.705 4.769 4.467 1.00 97.88 175 GLY A CA 1
ATOM 1307 C C . GLY A 1 175 ? -19.288 3.831 3.407 1.00 97.88 175 GLY A C 1
ATOM 1308 O O . GLY A 1 175 ? -19.084 2.629 3.497 1.00 97.88 175 GLY A O 1
ATOM 1309 N N . GLU A 1 176 ? -19.943 4.359 2.371 1.00 98.19 176 GLU A N 1
ATOM 1310 C CA . GLU A 1 176 ? -20.409 3.551 1.231 1.00 98.19 176 GLU A CA 1
ATOM 1311 C C . GLU A 1 176 ? -19.239 3.054 0.377 1.00 98.19 176 GLU A C 1
ATOM 1313 O O . GLU A 1 176 ? -19.195 1.876 0.037 1.00 98.19 176 GLU A O 1
ATOM 1318 N N . LEU A 1 177 ? -18.231 3.899 0.130 1.00 98.56 177 LEU A N 1
ATOM 1319 C CA . LEU A 1 177 ? -16.997 3.459 -0.527 1.00 98.56 177 LEU A CA 1
ATOM 1320 C C . LEU A 1 177 ? -16.304 2.342 0.265 1.00 98.56 177 LEU A C 1
ATOM 1322 O O . LEU A 1 177 ? -15.815 1.390 -0.331 1.00 98.56 177 LEU A O 1
ATOM 1326 N N . ALA A 1 178 ? -16.288 2.421 1.599 1.00 98.69 178 ALA A N 1
ATOM 1327 C CA . ALA A 1 178 ? -15.755 1.362 2.451 1.00 98.69 178 ALA A CA 1
ATOM 1328 C C . ALA A 1 178 ? -16.532 0.039 2.326 1.00 98.69 178 ALA A C 1
ATOM 1330 O O . ALA A 1 178 ? -15.908 -1.022 2.324 1.00 98.69 178 ALA A O 1
ATOM 1331 N N . ILE A 1 179 ? -17.862 0.084 2.170 1.00 98.75 179 ILE A N 1
ATOM 1332 C CA . ILE A 1 179 ? -18.672 -1.111 1.874 1.00 98.75 179 ILE A CA 1
ATOM 1333 C C . ILE A 1 179 ? -18.211 -1.742 0.556 1.00 98.75 179 ILE A C 1
ATOM 1335 O O . ILE A 1 179 ? -17.993 -2.952 0.509 1.00 98.75 179 ILE A O 1
ATOM 1339 N N . ASP A 1 180 ? -17.991 -0.942 -0.490 1.00 98.44 180 ASP A N 1
ATOM 1340 C CA . ASP A 1 180 ? -17.502 -1.453 -1.777 1.00 98.44 180 ASP A CA 1
ATOM 1341 C C . ASP A 1 180 ? -16.110 -2.092 -1.653 1.00 98.44 180 ASP A C 1
ATOM 1343 O O . ASP A 1 180 ? -15.873 -3.164 -2.210 1.00 98.44 180 ASP A O 1
ATOM 1347 N N . LEU A 1 181 ? -15.197 -1.489 -0.877 1.00 98.69 181 LEU A N 1
ATOM 1348 C CA . LEU A 1 181 ? -13.876 -2.072 -0.597 1.00 98.69 181 LEU A CA 1
ATOM 1349 C C . LEU A 1 181 ? -13.969 -3.429 0.107 1.00 98.69 181 LEU A C 1
ATOM 1351 O O . LEU A 1 181 ? -13.197 -4.339 -0.202 1.00 98.69 181 LEU A O 1
ATOM 1355 N N . LEU A 1 182 ? -14.890 -3.560 1.062 1.00 98.81 182 LEU A N 1
ATOM 1356 C CA . LEU A 1 182 ? -15.107 -4.803 1.799 1.00 98.81 182 LEU A CA 1
ATOM 1357 C C . LEU A 1 182 ? -15.742 -5.874 0.910 1.00 98.81 182 LEU A C 1
ATOM 1359 O O . LEU A 1 182 ? -15.281 -7.011 0.929 1.00 98.81 182 LEU A O 1
ATOM 1363 N N . ARG A 1 183 ? -16.731 -5.522 0.077 1.00 98.69 183 ARG A N 1
ATOM 1364 C CA . ARG A 1 183 ? -17.340 -6.445 -0.901 1.00 98.69 183 ARG A CA 1
ATOM 1365 C C . ARG A 1 183 ? -16.305 -7.012 -1.863 1.00 98.69 183 ARG A C 1
ATOM 1367 O O . ARG A 1 183 ? -16.248 -8.225 -2.064 1.00 98.69 183 ARG A O 1
ATOM 1374 N N . ASP A 1 184 ? -15.461 -6.144 -2.405 1.00 98.50 184 ASP A N 1
ATOM 1375 C CA . ASP A 1 184 ? -14.313 -6.515 -3.226 1.00 98.50 184 ASP A CA 1
ATOM 1376 C C . ASP A 1 184 ? -13.397 -7.515 -2.494 1.00 98.50 184 ASP A C 1
ATOM 1378 O O . ASP A 1 184 ? -13.014 -8.548 -3.047 1.00 98.50 184 ASP A O 1
ATOM 1382 N N . ALA A 1 185 ? -13.050 -7.225 -1.237 1.00 98.62 185 ALA A N 1
ATOM 1383 C CA . ALA A 1 185 ? -12.185 -8.087 -0.440 1.00 98.62 185 ALA A CA 1
ATOM 1384 C C . ALA A 1 185 ? -12.830 -9.450 -0.142 1.00 98.62 185 ALA A C 1
ATOM 1386 O O . ALA A 1 185 ? -12.168 -10.481 -0.261 1.00 98.62 185 ALA A O 1
ATOM 1387 N N . TYR A 1 186 ? -14.120 -9.482 0.187 1.00 98.50 186 TYR A N 1
ATOM 1388 C CA . TYR A 1 186 ? -14.860 -10.721 0.430 1.00 98.50 186 TYR A CA 1
ATOM 1389 C C . TYR A 1 186 ? -15.005 -11.572 -0.829 1.00 98.50 186 TYR A C 1
ATOM 1391 O O . TYR A 1 186 ? -14.875 -12.796 -0.739 1.00 98.50 186 TYR A O 1
ATOM 1399 N N . THR A 1 187 ? -15.196 -10.928 -1.985 1.00 98.38 187 THR A N 1
ATOM 1400 C CA . THR A 1 187 ? -15.216 -11.575 -3.308 1.00 98.38 187 THR A CA 1
ATOM 1401 C C . THR A 1 187 ? -13.884 -12.264 -3.603 1.00 98.38 187 THR A C 1
ATOM 1403 O O . THR A 1 187 ? -13.865 -13.386 -4.097 1.00 98.38 187 THR A O 1
ATOM 1406 N N . ASP A 1 188 ? -12.768 -11.650 -3.203 1.00 98.31 188 ASP A N 1
ATOM 1407 C CA . ASP A 1 188 ? -11.430 -12.250 -3.286 1.00 98.31 188 ASP A CA 1
ATOM 1408 C C . ASP A 1 188 ? -11.123 -13.276 -2.182 1.00 98.31 188 ASP A C 1
ATOM 1410 O O . ASP A 1 188 ? -9.992 -13.756 -2.075 1.00 98.31 188 ASP A O 1
ATOM 1414 N N . GLY A 1 189 ? -12.105 -13.623 -1.347 1.00 97.94 189 GLY A N 1
ATOM 1415 C CA . GLY A 1 189 ? -11.955 -14.627 -0.296 1.00 97.94 189 GLY A CA 1
ATOM 1416 C C . GLY A 1 189 ? -11.279 -14.122 0.979 1.00 97.94 189 GLY A C 1
ATOM 1417 O O . GLY A 1 189 ? -10.967 -14.926 1.856 1.00 97.94 189 GLY A O 1
ATOM 1418 N N . VAL A 1 190 ? -11.070 -12.810 1.136 1.00 98.06 190 VAL A N 1
ATOM 1419 C CA . VAL A 1 190 ? -10.512 -12.251 2.376 1.00 98.06 190 VAL A CA 1
ATOM 1420 C C . VAL A 1 190 ? -11.499 -12.482 3.524 1.00 98.06 190 VAL A C 1
ATOM 1422 O O . VAL A 1 190 ? -12.709 -12.292 3.378 1.00 98.06 190 VAL A O 1
ATOM 1425 N N . ARG A 1 191 ? -10.983 -12.922 4.673 1.00 95.06 191 ARG A N 1
ATOM 1426 C CA . ARG A 1 191 ? -11.739 -13.127 5.916 1.00 95.06 191 ARG A CA 1
ATOM 1427 C C . ARG A 1 191 ? -11.032 -12.396 7.048 1.00 95.06 191 ARG A C 1
ATOM 1429 O O . ARG A 1 191 ? -9.815 -12.519 7.188 1.00 95.06 191 ARG A O 1
ATOM 1436 N N . LEU A 1 192 ? -11.791 -11.635 7.828 1.00 97.56 192 LEU A N 1
ATOM 1437 C CA . LEU A 1 192 ? -11.275 -10.775 8.887 1.00 97.56 192 LEU A CA 1
ATOM 1438 C C . LEU A 1 192 ? -11.890 -11.186 10.220 1.00 97.56 192 LEU A C 1
ATOM 1440 O O . LEU A 1 192 ? -13.091 -11.432 10.299 1.00 97.56 192 LEU A O 1
ATOM 1444 N N . ASP A 1 193 ? -11.085 -11.188 11.278 1.00 97.50 193 ASP A N 1
ATOM 1445 C CA . ASP A 1 193 ? -11.604 -11.279 12.640 1.00 97.50 193 ASP A CA 1
ATOM 1446 C C . ASP A 1 193 ? -12.381 -10.011 12.983 1.00 97.50 193 ASP A C 1
ATOM 1448 O O . ASP A 1 193 ? -13.483 -10.096 13.509 1.00 97.50 193 ASP A O 1
ATOM 1452 N N . PHE A 1 194 ? -11.822 -8.842 12.646 1.00 98.56 194 PHE A N 1
ATOM 1453 C CA . PHE A 1 194 ? -12.447 -7.544 12.890 1.00 98.56 194 PHE A CA 1
ATOM 1454 C C . PHE A 1 194 ? -12.253 -6.574 11.729 1.00 98.56 194 PHE A C 1
ATOM 1456 O O . PHE A 1 194 ? -11.193 -6.531 11.103 1.00 98.56 194 PHE A O 1
ATOM 1463 N N . VAL A 1 195 ? -13.241 -5.707 11.527 1.00 98.81 195 VAL A N 1
ATOM 1464 C CA . VAL A 1 195 ? -13.064 -4.438 10.814 1.00 98.81 195 VAL A CA 1
ATOM 1465 C C . VAL A 1 195 ? -12.892 -3.311 11.831 1.00 98.81 195 VAL A C 1
ATOM 1467 O O . VAL A 1 195 ? -13.669 -3.191 12.777 1.00 98.81 195 VAL A O 1
ATOM 1470 N N . ALA A 1 196 ? -11.872 -2.480 11.654 1.00 98.56 196 ALA A N 1
ATOM 1471 C CA . ALA A 1 196 ? -11.612 -1.315 12.489 1.00 98.56 196 ALA A CA 1
ATOM 1472 C C . ALA A 1 196 ? -11.643 -0.036 11.650 1.00 98.56 196 ALA A C 1
ATOM 1474 O O . ALA A 1 196 ? -11.328 -0.052 10.465 1.00 98.56 196 ALA A O 1
ATOM 1475 N N . GLY A 1 197 ? -12.012 1.083 12.263 1.00 97.62 197 GLY A N 1
ATOM 1476 C CA . GLY A 1 197 ? -12.144 2.356 11.561 1.00 97.62 197 GLY A CA 1
ATOM 1477 C C . GLY A 1 197 ? -12.272 3.522 12.526 1.00 97.62 197 GLY A C 1
ATOM 1478 O O . GLY A 1 197 ? -12.575 3.342 13.711 1.00 97.62 197 GLY A O 1
ATOM 1479 N N . ASP A 1 198 ? -11.986 4.715 12.024 1.00 95.50 198 ASP A N 1
ATOM 1480 C CA . ASP A 1 198 ? -12.096 5.954 12.782 1.00 95.50 198 ASP A CA 1
ATOM 1481 C C . ASP A 1 198 ? -13.562 6.430 12.933 1.00 95.50 198 ASP A C 1
ATOM 1483 O O . ASP A 1 198 ? -14.517 5.687 12.681 1.00 95.50 198 ASP A O 1
ATOM 1487 N N . GLU A 1 199 ? -13.744 7.662 13.417 1.00 95.25 199 GLU A N 1
ATOM 1488 C CA . GLU A 1 199 ? -15.068 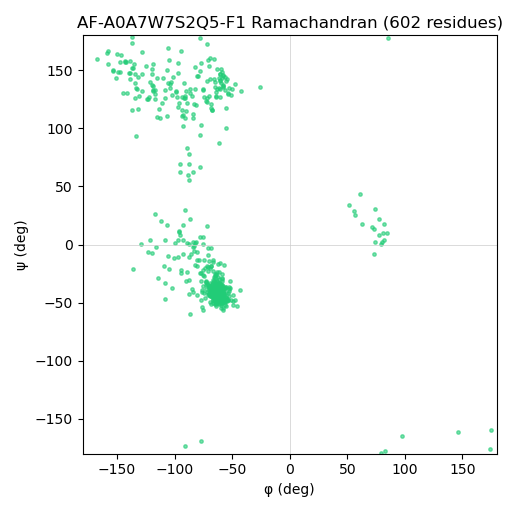8.226 13.682 1.00 95.25 199 GLU A CA 1
ATOM 1489 C C . GLU A 1 199 ? -15.903 8.433 12.412 1.00 95.25 199 GLU A C 1
ATOM 1491 O O . GLU A 1 199 ? -17.130 8.329 12.477 1.00 95.25 199 GLU A O 1
ATOM 1496 N N . VAL A 1 200 ? -15.275 8.657 11.251 1.00 94.19 200 VAL A N 1
ATOM 1497 C CA . VAL A 1 200 ? -15.982 8.795 9.970 1.00 94.19 200 VAL A CA 1
ATOM 1498 C C . VAL A 1 200 ? -16.706 7.494 9.633 1.00 94.19 200 VAL A C 1
ATOM 1500 O O . VAL A 1 200 ? -17.897 7.504 9.302 1.00 94.19 200 VAL A O 1
ATOM 1503 N N . TYR A 1 201 ? -16.016 6.363 9.775 1.00 97.25 201 TYR A N 1
ATOM 1504 C CA . TYR A 1 201 ? -16.585 5.042 9.506 1.00 97.25 201 TYR A CA 1
ATOM 1505 C C . TYR A 1 201 ? -17.548 4.612 10.611 1.00 97.25 201 TYR A C 1
ATOM 1507 O O . TYR A 1 201 ? -18.642 4.127 10.319 1.00 97.25 201 TYR A O 1
ATOM 1515 N N . GLY A 1 202 ? -17.208 4.849 11.880 1.00 96.38 202 GLY A N 1
ATOM 1516 C CA . GLY A 1 202 ? -18.088 4.487 12.987 1.00 96.38 202 GLY A CA 1
ATOM 1517 C C . GLY A 1 202 ? -19.337 5.349 13.110 1.00 96.38 202 GLY A C 1
ATOM 1518 O O . GLY A 1 202 ? -20.318 4.875 13.676 1.00 96.38 202 GLY A O 1
ATOM 1519 N N . ALA A 1 203 ? -19.382 6.550 12.527 1.00 94.56 203 ALA A N 1
ATOM 1520 C CA . ALA A 1 203 ? -20.612 7.330 12.384 1.00 94.56 203 ALA A CA 1
ATOM 1521 C C . ALA A 1 203 ? -21.540 6.788 11.278 1.00 94.56 203 ALA A C 1
ATOM 1523 O O . ALA A 1 203 ? -22.752 7.014 11.332 1.00 94.56 203 ALA A O 1
ATOM 1524 N N . CYS A 1 204 ? -21.021 6.028 10.309 1.00 96.88 204 CYS A N 1
ATOM 1525 C CA . CYS A 1 204 ? -21.795 5.540 9.171 1.00 96.88 204 CYS A CA 1
ATOM 1526 C C . CYS A 1 204 ? -22.705 4.356 9.544 1.00 96.88 204 CYS A C 1
ATOM 1528 O O . CYS A 1 204 ? -22.270 3.209 9.626 1.00 96.88 204 CYS A O 1
ATOM 1530 N N . THR A 1 205 ? -24.005 4.615 9.712 1.00 96.62 205 THR A N 1
ATOM 1531 C CA . THR A 1 205 ? -24.992 3.564 10.026 1.00 96.62 205 THR A CA 1
ATOM 1532 C C . THR A 1 205 ? -25.103 2.502 8.932 1.00 96.62 205 THR A C 1
ATOM 1534 O O . THR A 1 205 ? -25.218 1.328 9.261 1.00 96.62 205 THR A O 1
ATOM 1537 N N . LYS A 1 206 ? -25.001 2.883 7.649 1.00 98.31 206 LYS A N 1
ATOM 1538 C CA . LYS A 1 206 ? -25.027 1.932 6.522 1.00 98.31 206 LYS A CA 1
ATOM 1539 C C . LYS A 1 206 ? -23.870 0.931 6.585 1.00 98.31 206 LYS A C 1
ATOM 1541 O O . LYS A 1 206 ? -24.078 -0.247 6.336 1.00 98.31 206 LYS A O 1
ATOM 1546 N N . LEU A 1 207 ? -22.670 1.392 6.952 1.00 98.56 207 LEU A N 1
ATOM 1547 C CA . LEU A 1 207 ? -21.505 0.520 7.106 1.00 98.56 207 LEU A CA 1
ATOM 1548 C C . LEU A 1 207 ? -21.687 -0.450 8.277 1.00 98.56 207 LEU A C 1
ATOM 1550 O O . LEU A 1 207 ? -21.412 -1.633 8.118 1.00 98.56 207 LEU A O 1
ATOM 1554 N N . ARG A 1 208 ? -22.178 0.027 9.430 1.00 98.06 208 ARG A N 1
ATOM 1555 C CA . ARG A 1 208 ? -22.449 -0.843 10.590 1.00 98.06 208 ARG A CA 1
ATOM 1556 C C . ARG A 1 208 ? -23.486 -1.918 10.266 1.00 98.06 208 ARG A C 1
ATOM 1558 O O . ARG A 1 208 ? -23.212 -3.089 10.486 1.00 98.06 208 ARG A O 1
ATOM 1565 N N . ALA A 1 209 ? -24.601 -1.526 9.645 1.00 98.50 209 ALA A N 1
ATOM 1566 C CA . ALA A 1 209 ? -25.634 -2.456 9.196 1.00 98.50 209 ALA A CA 1
ATOM 1567 C C . ALA A 1 209 ? -25.079 -3.500 8.215 1.00 98.50 209 ALA A C 1
ATOM 1569 O O . ALA A 1 209 ? -25.284 -4.689 8.419 1.00 98.50 209 ALA A O 1
ATOM 1570 N N . PHE A 1 210 ? -24.297 -3.078 7.214 1.00 98.69 210 PHE A N 1
ATOM 1571 C CA . PHE A 1 210 ? -23.644 -4.003 6.286 1.00 98.69 210 PHE A CA 1
ATOM 1572 C C . PHE A 1 210 ? -22.726 -5.002 7.008 1.00 98.69 210 PHE A C 1
ATOM 1574 O O . PHE A 1 210 ? -22.782 -6.194 6.732 1.00 98.69 210 PHE A O 1
ATOM 1581 N N . LEU A 1 211 ? -21.886 -4.543 7.942 1.00 98.56 211 LEU A N 1
ATOM 1582 C CA . LEU A 1 211 ? -20.994 -5.429 8.697 1.00 98.56 211 LEU A CA 1
ATOM 1583 C C . LEU A 1 211 ? -21.780 -6.430 9.560 1.00 98.56 211 LEU A C 1
ATOM 1585 O O . LEU A 1 211 ? -21.429 -7.607 9.594 1.00 98.56 211 LEU A O 1
ATOM 1589 N N . GLU A 1 212 ? -22.857 -5.987 10.209 1.00 97.94 212 GLU A N 1
ATOM 1590 C CA . GLU A 1 212 ? -23.748 -6.844 11.002 1.00 97.94 212 GLU A CA 1
ATOM 1591 C C . GLU A 1 212 ? -24.481 -7.875 10.131 1.00 97.94 212 GLU A C 1
ATOM 1593 O O . GLU A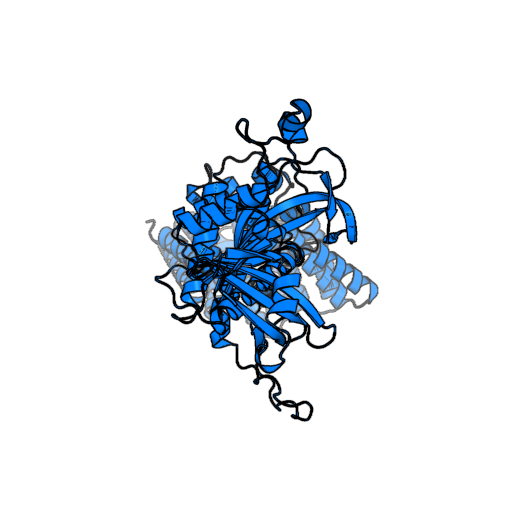 1 212 ? -24.504 -9.058 10.469 1.00 97.94 212 GLU A O 1
ATOM 1598 N N . GLU A 1 213 ? -25.004 -7.474 8.971 1.00 97.81 213 GLU A N 1
ATOM 1599 C CA . GLU A 1 213 ? -25.616 -8.381 7.987 1.00 97.81 213 GLU A CA 1
ATOM 1600 C C . GLU A 1 213 ? -24.632 -9.452 7.496 1.00 97.81 213 GLU A C 1
ATOM 1602 O O . GLU A 1 213 ? -25.015 -10.602 7.302 1.00 97.81 213 GLU A O 1
ATOM 1607 N N . GLN A 1 214 ? -23.354 -9.097 7.330 1.00 97.50 214 GLN A N 1
ATOM 1608 C CA . GLN A 1 214 ? -22.292 -10.038 6.956 1.00 97.50 214 GLN A CA 1
ATOM 1609 C C . GLN A 1 214 ? -21.735 -10.844 8.143 1.00 97.50 214 GLN A C 1
ATOM 1611 O O . GLN A 1 214 ? -20.787 -11.606 7.957 1.00 97.50 214 GLN A O 1
ATOM 1616 N N . GLN A 1 215 ? -22.270 -10.663 9.359 1.00 97.31 215 GLN A N 1
ATOM 1617 C CA . GLN A 1 215 ? -21.726 -11.240 10.596 1.00 97.31 215 GLN A CA 1
ATOM 1618 C C . GLN A 1 215 ? -20.218 -10.952 10.766 1.00 97.31 215 GLN A C 1
ATOM 1620 O O . GLN A 1 215 ? -19.454 -11.749 11.309 1.00 97.31 215 GLN A O 1
ATOM 1625 N N . GLN A 1 216 ? -19.765 -9.787 10.303 1.00 98.12 216 GLN A N 1
ATOM 1626 C CA . GLN A 1 216 ? -18.394 -9.319 10.451 1.00 98.12 216 GLN A CA 1
ATOM 1627 C C . GLN A 1 216 ? -18.269 -8.524 11.750 1.00 98.12 216 GLN A C 1
ATOM 1629 O O . GLN A 1 216 ? -18.808 -7.423 11.869 1.00 98.12 216 GLN A O 1
ATOM 1634 N N . ALA A 1 217 ? -17.487 -9.032 12.705 1.00 98.56 217 ALA A N 1
ATOM 1635 C CA . ALA A 1 217 ? -17.193 -8.280 13.920 1.00 98.56 217 ALA A CA 1
ATOM 1636 C C . ALA A 1 217 ? -16.472 -6.964 13.589 1.00 98.56 217 ALA A C 1
ATOM 1638 O O . ALA A 1 217 ? -15.663 -6.900 12.653 1.00 98.56 217 ALA A O 1
ATOM 1639 N N . TYR A 1 218 ? -16.723 -5.919 14.376 1.00 98.62 218 TYR A N 1
ATOM 1640 C CA . TYR A 1 218 ? -16.068 -4.630 14.186 1.00 98.62 218 TYR A CA 1
ATOM 1641 C C . TYR A 1 218 ? -15.742 -3.909 15.489 1.00 98.62 218 TYR A C 1
ATOM 1643 O O . TYR A 1 218 ? -16.371 -4.118 16.526 1.00 98.62 218 TYR A O 1
ATOM 1651 N N . VAL A 1 219 ? -14.764 -3.008 15.406 1.00 98.50 219 VAL A N 1
ATOM 1652 C CA . VAL A 1 219 ? -14.418 -2.029 16.441 1.00 98.50 219 VAL A CA 1
ATOM 1653 C C . VAL A 1 219 ? -14.244 -0.668 15.773 1.00 98.50 219 VAL A C 1
ATOM 1655 O O . VAL A 1 219 ? -13.167 -0.327 15.284 1.00 98.50 219 VAL A O 1
ATOM 1658 N N . LEU A 1 220 ? -15.317 0.121 15.735 1.00 98.56 220 LEU A N 1
ATOM 1659 C CA . LEU A 1 220 ? -15.335 1.411 15.043 1.00 98.56 220 LEU A CA 1
ATOM 1660 C C . LEU A 1 220 ? -15.356 2.556 16.049 1.00 98.56 220 LEU A C 1
ATOM 1662 O O . LEU A 1 220 ? -16.142 2.537 16.999 1.00 98.56 220 LEU A O 1
ATOM 1666 N N . ARG A 1 221 ? -14.513 3.571 15.854 1.00 97.88 221 ARG A N 1
ATOM 1667 C CA . ARG A 1 221 ? -14.521 4.759 16.715 1.00 97.88 221 ARG A CA 1
ATOM 1668 C C . ARG A 1 221 ? -15.823 5.528 16.549 1.00 97.88 221 ARG A C 1
ATOM 1670 O O . ARG A 1 221 ? -16.349 5.650 15.455 1.00 97.88 221 ARG A O 1
ATOM 1677 N N . ILE A 1 222 ? -16.330 6.081 17.641 1.00 97.56 222 ILE A N 1
ATOM 1678 C CA . ILE A 1 222 ? -17.544 6.898 17.638 1.00 97.56 222 ILE A CA 1
ATOM 1679 C C . ILE A 1 222 ? -17.350 8.150 18.487 1.00 97.56 222 ILE A C 1
ATOM 1681 O O . ILE A 1 222 ? -16.549 8.170 19.429 1.00 97.56 222 ILE A O 1
ATOM 1685 N N . ARG A 1 223 ? -18.138 9.181 18.175 1.00 96.75 223 ARG A N 1
ATOM 1686 C CA . ARG A 1 223 ? -18.189 10.424 18.945 1.00 96.75 223 ARG A CA 1
ATOM 1687 C C . ARG A 1 223 ? -18.683 10.192 20.370 1.00 96.75 223 ARG A C 1
ATOM 1689 O O . ARG A 1 223 ? -19.534 9.341 20.626 1.00 96.75 223 ARG A O 1
ATOM 1696 N N . ALA A 1 224 ? -18.241 11.036 21.298 1.00 95.88 224 ALA A N 1
ATOM 1697 C CA . ALA A 1 224 ? -18.675 11.001 22.700 1.00 95.88 224 ALA A CA 1
ATOM 1698 C C . ALA A 1 224 ? -20.192 11.236 22.891 1.00 95.88 224 ALA A C 1
ATOM 1700 O O . ALA A 1 224 ? -20.786 10.814 23.883 1.00 95.88 224 ALA A O 1
ATOM 1701 N N . THR A 1 225 ? -20.821 11.903 21.923 1.00 96.38 225 THR A N 1
ATOM 1702 C CA . THR A 1 225 ? -22.260 12.203 21.875 1.00 96.38 225 THR A CA 1
ATOM 1703 C C . THR A 1 225 ? -23.094 11.101 21.219 1.00 96.38 225 THR A C 1
ATOM 1705 O O . THR A 1 225 ? -24.309 11.247 21.113 1.00 96.38 225 THR A O 1
ATOM 1708 N N . PHE A 1 226 ? -22.473 10.004 20.774 1.00 96.44 226 PHE A N 1
ATOM 1709 C CA . PHE A 1 226 ? -23.185 8.847 20.244 1.00 96.44 226 PHE A CA 1
ATOM 1710 C C . PHE A 1 226 ? -24.057 8.236 21.343 1.00 96.44 226 PHE A C 1
ATOM 1712 O O . PHE A 1 226 ? -23.612 8.082 22.482 1.00 96.44 226 PHE A O 1
ATOM 1719 N N . THR A 1 227 ? -25.303 7.923 21.003 1.00 96.25 227 THR A N 1
ATOM 1720 C CA . THR A 1 227 ? -26.302 7.384 21.927 1.00 96.25 227 THR A CA 1
ATOM 1721 C C . THR A 1 227 ? -26.395 5.875 21.797 1.00 96.25 227 THR A C 1
ATOM 1723 O O . THR A 1 227 ? -26.529 5.359 20.689 1.00 96.25 227 THR A O 1
ATOM 1726 N N . LEU A 1 228 ? -26.378 5.182 22.929 1.00 94.38 228 LEU A N 1
ATOM 1727 C CA . LEU A 1 228 ? -26.565 3.741 23.014 1.00 94.38 228 LEU A CA 1
ATOM 1728 C C . LEU A 1 228 ? -27.657 3.403 24.029 1.00 94.38 228 LEU A C 1
ATOM 1730 O O . LEU A 1 228 ? -27.802 4.066 25.059 1.00 94.38 228 LEU A O 1
ATOM 1734 N N . THR A 1 229 ? -28.392 2.334 23.748 1.00 96.12 229 THR A N 1
ATOM 1735 C CA . THR A 1 229 ? -29.368 1.763 24.677 1.00 96.12 229 THR A CA 1
ATOM 1736 C C . THR A 1 229 ? -28.676 0.701 25.522 1.00 96.12 229 THR A C 1
ATOM 1738 O O . THR A 1 229 ? -28.018 -0.188 24.983 1.00 96.12 229 THR A O 1
ATOM 1741 N N . LEU A 1 230 ? -28.796 0.794 26.844 1.00 93.00 230 LEU A N 1
ATOM 1742 C CA . LEU A 1 230 ? -28.291 -0.190 27.804 1.00 93.00 230 LEU A CA 1
ATOM 1743 C C . LEU A 1 230 ? -29.380 -1.202 28.184 1.00 93.00 230 LEU A C 1
ATOM 1745 O O . LEU A 1 230 ? -30.567 -0.974 27.940 1.00 93.00 230 LEU A O 1
ATOM 1749 N N . GLY A 1 231 ? -28.979 -2.299 28.835 1.00 86.50 231 GLY A N 1
ATOM 1750 C CA . GLY A 1 231 ? -29.917 -3.244 29.447 1.00 86.50 231 GLY A CA 1
ATOM 1751 C C . GLY A 1 231 ? -30.944 -2.525 30.334 1.00 86.50 231 GLY A C 1
ATOM 1752 O O . GLY A 1 231 ? -30.594 -1.622 31.095 1.00 86.50 231 GLY A O 1
ATOM 1753 N N . GLY A 1 232 ? -32.222 -2.885 30.188 1.00 84.31 232 GLY A N 1
ATOM 1754 C CA . GLY A 1 232 ? -33.341 -2.189 30.838 1.00 84.31 232 GLY A CA 1
ATOM 1755 C C . GLY A 1 232 ? -33.865 -0.957 30.083 1.00 84.31 232 GLY A C 1
ATOM 1756 O O . GLY A 1 232 ? -34.646 -0.195 30.641 1.00 84.31 232 GLY A O 1
ATOM 1757 N N . GLY A 1 233 ? -33.435 -0.732 28.834 1.00 89.75 233 GLY A N 1
ATOM 1758 C CA . GLY A 1 233 ? -34.025 0.264 27.925 1.00 89.75 233 GLY A CA 1
ATOM 1759 C C . GLY A 1 233 ? -33.550 1.708 28.122 1.00 89.75 233 GLY A C 1
ATOM 1760 O O . GLY A 1 233 ? -34.023 2.610 27.436 1.00 89.75 233 GLY A O 1
ATOM 1761 N N . THR A 1 234 ? -32.601 1.960 29.029 1.00 93.56 234 THR A N 1
ATOM 1762 C CA . THR A 1 234 ? -32.071 3.317 29.244 1.00 93.56 234 THR A CA 1
ATOM 1763 C C . THR A 1 234 ? -31.186 3.739 28.070 1.00 93.56 234 THR A C 1
ATOM 1765 O O . THR A 1 234 ? -30.176 3.091 27.802 1.00 93.56 234 THR A O 1
ATOM 1768 N N . CYS A 1 235 ? -31.511 4.857 27.423 1.00 95.81 235 CYS A N 1
ATOM 1769 C CA . CYS A 1 235 ? -30.680 5.465 26.383 1.00 95.81 235 CYS A CA 1
ATOM 1770 C C . CYS A 1 235 ? -29.752 6.532 26.985 1.00 95.81 235 CYS A C 1
ATOM 1772 O O . CYS A 1 235 ? -30.218 7.425 27.692 1.00 95.81 235 CYS A O 1
ATOM 1774 N N . LEU A 1 236 ? -28.445 6.432 26.731 1.00 96.50 236 LEU A N 1
ATOM 1775 C CA . LEU A 1 236 ? -27.425 7.369 27.220 1.00 96.50 236 LEU A CA 1
ATOM 1776 C C . LEU A 1 236 ? -26.429 7.707 26.111 1.00 96.50 236 LEU A C 1
ATOM 1778 O O . LEU A 1 236 ? -26.134 6.875 25.253 1.00 96.50 236 LEU A O 1
ATOM 1782 N N . THR A 1 237 ? -25.829 8.894 26.176 1.00 97.38 237 THR A N 1
ATOM 1783 C CA . THR A 1 237 ? -24.604 9.171 25.413 1.00 97.38 237 THR A CA 1
ATOM 1784 C C . THR A 1 237 ? -23.413 8.405 25.994 1.00 97.38 237 THR A C 1
ATOM 1786 O O . THR A 1 237 ? -23.410 8.050 27.177 1.00 97.38 237 THR A O 1
ATOM 1789 N N . CYS A 1 238 ? -22.357 8.194 25.205 1.00 96.12 238 CYS A N 1
ATOM 1790 C CA . CYS A 1 238 ? -21.127 7.551 25.683 1.00 96.12 238 CYS A CA 1
ATOM 1791 C C . CYS A 1 238 ? -20.556 8.227 26.941 1.00 96.12 238 CYS A C 1
ATOM 1793 O O . CYS A 1 238 ? -20.207 7.548 27.911 1.00 96.12 238 CYS A O 1
ATOM 1795 N N . THR A 1 239 ? -20.518 9.563 26.972 1.00 94.88 239 THR A N 1
ATOM 1796 C CA . THR A 1 239 ? -20.059 10.317 28.151 1.00 94.88 239 THR A CA 1
ATOM 1797 C C . THR A 1 239 ? -20.956 10.081 29.366 1.00 94.88 239 THR A C 1
ATOM 1799 O O . THR A 1 239 ? -20.455 9.850 30.468 1.00 94.88 239 THR A O 1
ATOM 1802 N N . GLN A 1 240 ? -22.281 10.087 29.190 1.00 96.06 240 GLN A N 1
ATOM 1803 C CA . GLN A 1 240 ? -23.221 9.796 30.277 1.00 96.06 240 GLN A CA 1
ATOM 1804 C C . GLN A 1 240 ? -23.059 8.360 30.796 1.00 96.06 240 GLN A C 1
ATOM 1806 O O . GLN A 1 240 ? -23.081 8.146 32.010 1.00 96.06 240 GLN A O 1
ATOM 1811 N N . ALA A 1 241 ? -22.837 7.390 29.905 1.00 94.06 241 ALA A N 1
ATOM 1812 C CA . ALA A 1 241 ? -22.602 5.997 30.271 1.00 94.06 241 ALA A CA 1
ATOM 1813 C C . ALA A 1 241 ? -21.338 5.843 31.137 1.00 94.06 241 ALA A C 1
ATOM 1815 O O . ALA A 1 241 ? -21.390 5.188 32.181 1.00 94.06 241 ALA A O 1
ATOM 1816 N N . VAL A 1 242 ? -20.231 6.510 30.782 1.00 93.31 242 VAL A N 1
ATOM 1817 C CA . VAL A 1 242 ? -19.009 6.539 31.611 1.00 93.31 242 VAL A CA 1
ATOM 1818 C C . VAL A 1 242 ? -19.289 7.167 32.974 1.00 93.31 242 VAL A C 1
ATOM 1820 O O . VAL A 1 242 ? -18.987 6.559 34.004 1.00 93.31 242 VAL A O 1
ATOM 1823 N N . THR A 1 243 ? -19.906 8.350 32.999 1.00 92.56 243 THR A N 1
ATOM 1824 C CA . THR A 1 243 ? -20.204 9.080 34.240 1.00 92.56 243 THR A CA 1
ATOM 1825 C C . THR A 1 243 ? -21.122 8.290 35.168 1.00 92.56 243 THR A C 1
ATOM 1827 O O . THR A 1 243 ? -20.965 8.361 36.386 1.00 92.56 243 THR A O 1
ATOM 1830 N N . LYS A 1 244 ? -22.072 7.519 34.631 1.00 91.56 244 LYS A N 1
ATOM 1831 C CA . LYS A 1 244 ? -23.001 6.707 35.427 1.00 91.56 244 LYS A CA 1
ATOM 1832 C C . LYS A 1 244 ? -22.378 5.386 35.882 1.00 91.56 244 LYS A C 1
ATOM 1834 O O . LYS A 1 244 ? -22.532 5.017 37.045 1.00 91.56 244 LYS A O 1
ATOM 1839 N N . HIS A 1 245 ? -21.652 4.687 35.007 1.00 89.88 245 HIS A N 1
ATOM 1840 C CA . HIS A 1 245 ? -21.279 3.287 35.236 1.00 89.88 245 HIS A CA 1
ATOM 1841 C C . HIS A 1 245 ? -19.795 3.045 35.543 1.00 89.88 245 HIS A C 1
ATOM 1843 O O . HIS A 1 245 ? -19.486 2.005 36.129 1.00 89.88 245 HIS A O 1
ATOM 1849 N N . LEU A 1 246 ? -18.883 3.972 35.230 1.00 89.19 246 LEU A N 1
ATOM 1850 C CA . LEU A 1 246 ? -17.425 3.779 35.330 1.00 89.19 246 LEU A CA 1
ATOM 1851 C C . LEU A 1 246 ? -16.732 4.717 36.338 1.00 89.19 246 LEU A C 1
ATOM 1853 O O . LEU A 1 246 ? -15.533 4.975 36.229 1.00 89.19 246 LEU A O 1
ATOM 1857 N N . ARG A 1 247 ? -17.466 5.178 37.365 1.00 79.75 247 ARG A N 1
ATOM 1858 C CA . ARG A 1 247 ? -16.933 6.035 38.448 1.00 79.75 247 ARG A CA 1
ATOM 1859 C C . ARG A 1 247 ? -15.816 5.374 39.267 1.00 79.75 247 ARG A C 1
ATOM 1861 O O . ARG A 1 247 ? -14.923 6.051 39.761 1.00 79.75 247 ARG A O 1
ATOM 1868 N N . GLN A 1 248 ? -15.877 4.055 39.449 1.00 80.25 248 GLN A N 1
ATOM 1869 C CA . GLN A 1 248 ? -14.945 3.317 40.306 1.00 80.25 248 GLN A CA 1
ATOM 1870 C C . GLN A 1 248 ? -13.680 2.911 39.538 1.00 80.25 248 GLN A C 1
ATOM 1872 O O . GLN A 1 248 ? -13.776 2.268 38.493 1.00 80.25 248 GLN A O 1
ATOM 1877 N N . LYS A 1 249 ? -12.492 3.189 40.103 1.00 74.38 249 LYS A N 1
ATOM 1878 C CA . LYS A 1 249 ? -11.188 2.866 39.484 1.00 74.38 249 LYS A CA 1
ATOM 1879 C C . LYS A 1 249 ? -11.035 1.383 39.115 1.00 74.38 249 LYS A C 1
ATOM 1881 O O . LYS A 1 249 ? -10.512 1.090 38.050 1.00 74.38 249 LYS A O 1
ATOM 1886 N N . ARG A 1 250 ? -11.568 0.462 39.931 1.00 79.56 250 ARG A N 1
ATOM 1887 C CA . ARG A 1 250 ? -11.509 -1.000 39.701 1.00 79.56 250 ARG A CA 1
ATOM 1888 C C . ARG A 1 250 ? -12.169 -1.488 38.405 1.00 79.56 250 ARG A C 1
ATOM 1890 O O . ARG A 1 250 ? -11.953 -2.624 38.015 1.00 79.56 250 ARG A O 1
ATOM 1897 N N . LYS A 1 251 ? -12.999 -0.659 37.761 1.00 84.88 251 LYS A N 1
ATOM 1898 C CA . LYS A 1 251 ? -13.641 -0.991 36.479 1.00 84.88 251 LYS A CA 1
ATOM 1899 C C . LYS A 1 251 ? -12.750 -0.722 35.264 1.00 84.88 251 LYS A C 1
ATOM 1901 O O . LYS A 1 251 ? -13.151 -1.031 34.148 1.00 84.88 251 LYS A O 1
ATOM 1906 N N . TRP A 1 252 ? -11.579 -0.131 35.482 1.00 91.81 252 TRP A N 1
ATOM 1907 C CA . TRP A 1 252 ? -10.595 0.147 34.449 1.00 91.81 252 TRP A CA 1
ATOM 1908 C C . TRP A 1 252 ? -9.450 -0.857 34.537 1.00 91.81 252 TRP A C 1
ATOM 1910 O O . TRP A 1 252 ? -8.959 -1.156 35.625 1.00 91.81 252 TRP A O 1
ATOM 1920 N N . THR A 1 253 ? -8.988 -1.342 33.392 1.00 93.25 253 THR A N 1
ATOM 1921 C CA . THR A 1 253 ? -7.823 -2.225 33.288 1.00 93.25 253 THR A CA 1
ATOM 1922 C C . THR A 1 253 ? -6.749 -1.549 32.451 1.00 93.25 253 THR A C 1
ATOM 1924 O O . THR A 1 253 ? -7.035 -1.020 31.379 1.00 93.25 253 THR A O 1
ATOM 1927 N N . ILE A 1 254 ? -5.505 -1.553 32.931 1.00 93.19 254 ILE A N 1
ATOM 1928 C CA . ILE A 1 254 ? -4.370 -1.039 32.162 1.00 93.19 254 ILE A CA 1
ATOM 1929 C C . ILE A 1 254 ? -3.909 -2.122 31.190 1.00 93.19 254 ILE A C 1
ATOM 1931 O O . ILE A 1 254 ? -3.552 -3.229 31.604 1.00 93.19 254 ILE A O 1
ATOM 1935 N N . ARG A 1 255 ? -3.961 -1.808 29.896 1.00 91.12 255 ARG A N 1
ATOM 1936 C CA . ARG A 1 255 ? -3.552 -2.707 28.814 1.00 91.12 255 ARG A CA 1
ATOM 1937 C C . ARG A 1 255 ? -2.967 -1.912 27.654 1.00 91.12 255 ARG A C 1
ATOM 1939 O O . ARG A 1 255 ? -3.391 -0.787 27.370 1.00 91.12 255 ARG A O 1
ATOM 1946 N N . SER A 1 256 ? -2.027 -2.551 26.981 1.00 88.94 256 SER A N 1
ATOM 1947 C CA . SER A 1 256 ? -1.449 -2.088 25.731 1.00 88.94 256 SER A CA 1
ATOM 1948 C C . SER A 1 256 ? -2.435 -2.223 24.574 1.00 88.94 256 SER A C 1
ATOM 1950 O O . SER A 1 256 ? -3.179 -3.200 24.492 1.00 88.94 256 SER A O 1
ATOM 1952 N N . ALA A 1 257 ? -2.435 -1.231 23.687 1.00 87.00 257 ALA A N 1
ATOM 1953 C CA . ALA A 1 257 ? -3.081 -1.272 22.377 1.00 87.00 257 ALA A CA 1
ATOM 1954 C C . ALA A 1 257 ? -2.105 -1.735 21.275 1.00 87.00 257 ALA A C 1
ATOM 1956 O O . ALA A 1 257 ? -2.351 -1.491 20.095 1.00 87.00 257 ALA A O 1
ATOM 1957 N N . GLY A 1 258 ? -0.983 -2.346 21.658 1.00 83.94 258 GLY A N 1
ATOM 1958 C CA . GLY A 1 258 ? 0.138 -2.661 20.782 1.00 83.94 258 GLY A CA 1
ATOM 1959 C C . GLY A 1 258 ? 1.114 -1.496 20.621 1.00 83.94 258 GLY A C 1
ATOM 1960 O O . GLY A 1 258 ? 0.907 -0.389 21.132 1.00 83.94 258 GLY A O 1
ATOM 1961 N N . ASP A 1 259 ? 2.173 -1.754 19.867 1.00 75.88 259 ASP A N 1
ATOM 1962 C CA . ASP A 1 259 ? 3.260 -0.802 19.658 1.00 75.88 259 ASP A CA 1
ATOM 1963 C C . ASP A 1 259 ? 2.818 0.388 18.799 1.00 75.88 259 ASP A C 1
ATOM 1965 O O . ASP A 1 259 ? 1.855 0.314 18.025 1.00 75.88 259 ASP A O 1
ATOM 1969 N N . GLY A 1 260 ? 3.482 1.522 18.993 1.00 65.75 260 GLY A N 1
ATOM 1970 C CA . GLY A 1 260 ? 3.413 2.702 18.137 1.00 65.75 260 GLY A CA 1
ATOM 1971 C C . GLY A 1 260 ? 4.812 3.281 17.926 1.00 65.75 260 GLY A C 1
ATOM 1972 O O . GLY A 1 260 ? 5.782 2.802 18.507 1.00 65.75 260 GLY A O 1
ATOM 1973 N N . SER A 1 261 ? 4.923 4.357 17.145 1.00 59.50 261 SER A N 1
ATOM 1974 C CA . SER A 1 261 ? 6.218 4.969 16.792 1.00 59.50 261 SER A CA 1
ATOM 1975 C C . SER A 1 261 ? 7.020 5.517 17.982 1.00 59.50 261 SER A C 1
ATOM 1977 O O . SER A 1 261 ? 8.216 5.750 17.862 1.00 59.50 261 SER A O 1
ATOM 1979 N N . LYS A 1 262 ? 6.380 5.714 19.144 1.00 60.09 262 LYS A N 1
ATOM 1980 C CA . LYS A 1 262 ? 7.009 6.167 20.400 1.00 60.09 262 LYS A CA 1
ATOM 1981 C C . LYS A 1 262 ? 7.028 5.086 21.491 1.00 60.09 262 LYS A C 1
ATOM 1983 O O . LYS A 1 262 ? 7.124 5.413 22.671 1.00 60.09 262 LYS A O 1
ATOM 1988 N N . GLY A 1 263 ? 6.886 3.818 21.105 1.00 67.75 263 GLY A N 1
ATOM 1989 C CA . GLY A 1 263 ? 6.810 2.678 22.018 1.00 67.75 263 GLY A CA 1
ATOM 1990 C C . GLY A 1 263 ? 5.381 2.221 22.318 1.00 67.75 263 GLY A C 1
ATOM 1991 O O . GLY A 1 263 ? 4.427 2.552 21.606 1.00 67.75 263 GLY A O 1
ATOM 1992 N N . GLU A 1 264 ? 5.242 1.417 23.371 1.00 78.12 264 GLU A N 1
ATOM 1993 C CA . GLU A 1 264 ? 4.001 0.715 23.696 1.00 78.12 264 GLU A CA 1
ATOM 1994 C C . GLU A 1 264 ? 2.847 1.674 24.047 1.00 78.12 264 GLU A C 1
ATOM 1996 O O . GLU A 1 264 ? 2.941 2.533 24.933 1.00 78.12 264 GLU A O 1
ATOM 2001 N N . ARG A 1 265 ? 1.698 1.510 23.378 1.00 84.06 265 ARG A N 1
ATOM 2002 C CA . ARG A 1 265 ? 0.531 2.385 23.560 1.00 84.06 265 ARG A CA 1
ATOM 2003 C C . ARG A 1 265 ? -0.355 1.890 24.701 1.00 84.06 265 ARG A C 1
ATOM 2005 O O . ARG A 1 265 ? -1.413 1.295 24.486 1.00 84.06 265 ARG A O 1
ATOM 2012 N N . THR A 1 266 ? 0.070 2.158 25.931 1.00 90.12 266 THR A N 1
ATOM 2013 C CA . THR A 1 266 ? -0.622 1.702 27.147 1.00 90.12 266 THR A CA 1
ATOM 2014 C C . THR A 1 266 ? -1.683 2.690 27.641 1.00 90.12 266 THR A C 1
ATOM 2016 O O . THR A 1 266 ? -1.392 3.831 28.008 1.00 90.12 266 THR A O 1
ATOM 2019 N N . TYR A 1 267 ? -2.933 2.224 27.732 1.00 92.38 267 TYR A N 1
ATOM 2020 C CA . TYR A 1 267 ? -4.089 3.022 28.160 1.00 92.38 267 TYR A CA 1
ATOM 2021 C C . TYR A 1 267 ? -4.879 2.341 29.279 1.00 92.38 267 TYR A C 1
ATOM 2023 O O . TYR A 1 267 ? -4.727 1.147 29.544 1.00 92.38 267 TYR A O 1
ATOM 2031 N N . ALA A 1 268 ? -5.750 3.109 29.935 1.00 94.25 268 ALA A N 1
ATOM 2032 C CA . ALA A 1 268 ? -6.794 2.545 30.779 1.00 94.25 268 ALA A CA 1
ATOM 2033 C C . ALA A 1 268 ? -8.009 2.197 29.913 1.00 94.25 268 ALA A C 1
ATOM 2035 O O . ALA A 1 268 ? -8.510 3.045 29.178 1.00 94.25 268 ALA A O 1
ATOM 2036 N N . TRP A 1 269 ? -8.496 0.968 30.017 1.00 96.75 269 TRP A N 1
ATOM 2037 C CA . TRP A 1 269 ? -9.608 0.460 29.221 1.00 96.75 269 TRP A CA 1
ATOM 2038 C C . TRP A 1 269 ? -10.771 0.025 30.095 1.00 96.75 269 TRP A C 1
ATOM 2040 O O . TRP A 1 269 ? -10.575 -0.487 31.196 1.00 96.75 269 TRP A O 1
ATOM 2050 N N . ALA A 1 270 ? -11.978 0.205 29.583 1.00 96.31 270 ALA A N 1
ATOM 2051 C CA . ALA A 1 270 ? -13.203 -0.324 30.154 1.00 96.31 270 ALA A CA 1
ATOM 2052 C C . ALA A 1 270 ? -14.175 -0.660 29.023 1.00 96.31 270 ALA A C 1
ATOM 2054 O O . ALA A 1 270 ? -14.036 -0.165 27.904 1.00 96.31 270 ALA A O 1
ATOM 2055 N N . TRP A 1 271 ? -15.186 -1.465 29.322 1.00 95.81 271 TRP A N 1
ATOM 2056 C CA . TRP A 1 271 ? -16.278 -1.719 28.393 1.00 95.81 271 TRP A CA 1
ATOM 2057 C C . TRP A 1 271 ? -17.630 -1.746 29.098 1.00 95.81 271 TRP A C 1
ATOM 2059 O O . TRP A 1 271 ? -17.707 -1.932 30.316 1.00 95.81 271 TRP A O 1
ATOM 2069 N N . ILE A 1 272 ? -18.692 -1.518 28.335 1.00 95.00 272 ILE A N 1
ATOM 2070 C CA . ILE A 1 272 ? -20.076 -1.563 28.801 1.00 95.00 272 ILE A CA 1
ATOM 2071 C C . ILE A 1 272 ? -20.883 -2.358 27.772 1.00 95.00 272 ILE A C 1
ATOM 2073 O O . ILE A 1 272 ? -20.863 -2.025 26.588 1.00 95.00 272 ILE A O 1
ATOM 2077 N N . ALA A 1 273 ? -21.590 -3.396 28.220 1.00 93.44 273 ALA A N 1
ATOM 2078 C CA . ALA A 1 273 ? -22.547 -4.118 27.384 1.00 93.44 273 ALA A CA 1
ATOM 2079 C C . ALA A 1 273 ? -23.768 -3.236 27.083 1.00 93.44 273 ALA A C 1
ATOM 2081 O O . ALA A 1 273 ? -24.220 -2.467 27.938 1.00 93.44 273 ALA A O 1
ATOM 2082 N N . THR A 1 274 ? -24.295 -3.336 25.867 1.00 95.12 274 THR A N 1
ATOM 2083 C CA . THR A 1 274 ? -25.501 -2.601 25.462 1.00 95.12 274 THR A CA 1
ATOM 2084 C C . THR A 1 274 ? -26.766 -3.428 25.729 1.00 95.12 274 THR A C 1
ATOM 2086 O O . THR A 1 274 ? -26.711 -4.483 26.356 1.00 95.12 274 THR A O 1
ATOM 2089 N N . ALA A 1 275 ? -27.927 -2.947 25.282 1.00 95.12 275 ALA A N 1
ATOM 2090 C CA . ALA A 1 275 ? -29.168 -3.720 25.277 1.00 95.12 275 ALA A CA 1
ATOM 2091 C C . ALA A 1 275 ? -29.096 -4.950 24.356 1.00 95.12 275 ALA A C 1
ATOM 2093 O O . ALA A 1 275 ? -29.818 -5.916 24.577 1.00 95.12 275 ALA A O 1
ATOM 2094 N N . SER A 1 276 ? -28.231 -4.913 23.339 1.00 93.75 276 SER A N 1
ATOM 2095 C CA . SER A 1 276 ? -27.961 -6.049 22.464 1.00 93.75 276 SER A CA 1
ATOM 2096 C C . SER A 1 276 ? -26.800 -6.879 23.027 1.00 93.75 276 SER A C 1
ATOM 2098 O O . SER A 1 276 ? -25.744 -6.301 23.306 1.00 93.75 276 SER A O 1
ATOM 2100 N N . PRO A 1 277 ? -26.930 -8.217 23.114 1.00 91.12 277 PRO A N 1
ATOM 2101 C CA . PRO A 1 277 ? -25.863 -9.090 23.610 1.00 91.12 277 PRO A CA 1
ATOM 2102 C C . PRO A 1 277 ? -24.633 -9.120 22.687 1.00 91.12 277 PRO A C 1
ATOM 2104 O O . PRO A 1 277 ? -23.526 -9.370 23.150 1.00 91.12 277 PRO A O 1
ATOM 2107 N N . ALA A 1 278 ? -24.800 -8.783 21.405 1.00 95.75 278 ALA A N 1
ATOM 2108 C CA . ALA A 1 278 ? -23.706 -8.716 20.435 1.00 95.75 278 ALA A CA 1
ATOM 2109 C C . ALA A 1 278 ? -22.956 -7.367 20.426 1.00 95.75 278 ALA A C 1
ATOM 2111 O O . ALA A 1 278 ? -21.937 -7.230 19.752 1.00 95.75 278 ALA A O 1
ATOM 2112 N N . HIS A 1 279 ? -23.445 -6.352 21.155 1.00 97.19 279 HIS A N 1
ATOM 2113 C CA . HIS A 1 279 ? -22.962 -4.975 21.037 1.00 97.19 279 HIS A CA 1
ATOM 2114 C C . HIS A 1 279 ? -22.364 -4.444 22.338 1.00 97.19 279 HIS A C 1
ATOM 2116 O O . HIS A 1 279 ? -22.951 -4.562 23.420 1.00 97.19 279 HIS A O 1
ATOM 2122 N N . TYR A 1 280 ? -21.226 -3.763 22.207 1.00 97.19 280 TYR A N 1
ATOM 2123 C CA . TYR A 1 280 ? -20.426 -3.281 23.327 1.00 97.19 280 TYR A CA 1
ATOM 2124 C C . TYR A 1 280 ? -19.908 -1.869 23.059 1.00 97.19 280 TYR A C 1
ATOM 2126 O O . TYR A 1 280 ? -19.502 -1.528 21.950 1.00 97.19 280 TYR A O 1
ATOM 2134 N N . LEU A 1 281 ? -19.871 -1.045 24.101 1.00 97.75 281 LEU A N 1
ATOM 2135 C CA . LEU A 1 281 ? -19.117 0.202 24.107 1.00 97.75 281 LEU A CA 1
ATOM 2136 C C . LEU A 1 281 ? -17.740 -0.081 24.705 1.00 97.75 281 LEU A C 1
ATOM 2138 O O . LEU A 1 281 ? -17.654 -0.402 25.889 1.00 97.75 281 LEU A O 1
ATOM 2142 N N . LEU A 1 282 ? -16.676 0.069 23.918 1.00 98.19 282 LEU A N 1
ATOM 2143 C CA . LEU A 1 282 ? -15.292 0.007 24.387 1.00 98.19 282 LEU A CA 1
ATOM 2144 C C . LEU A 1 282 ? -14.755 1.426 24.605 1.00 98.19 282 LEU A C 1
ATOM 2146 O O . LEU A 1 282 ? -14.785 2.276 23.711 1.00 98.19 282 LEU A O 1
ATOM 2150 N N . ILE A 1 283 ? -14.232 1.677 25.801 1.00 97.75 283 ILE A N 1
ATOM 2151 C CA . ILE A 1 283 ? -13.749 2.982 26.236 1.00 97.75 283 ILE A CA 1
ATOM 2152 C C . ILE A 1 283 ? -12.254 2.896 26.506 1.00 97.75 283 ILE A C 1
ATOM 2154 O O . ILE A 1 283 ? -11.796 2.103 27.329 1.00 97.75 283 ILE A O 1
ATOM 2158 N N . ARG A 1 284 ? -11.507 3.773 25.845 1.00 96.25 284 ARG A N 1
ATOM 2159 C CA . ARG A 1 284 ? -10.095 4.037 26.091 1.00 96.25 284 ARG A CA 1
ATOM 2160 C C . ARG A 1 284 ? -9.964 5.349 26.847 1.00 96.25 284 ARG A C 1
ATOM 2162 O O . ARG A 1 284 ? -10.570 6.343 26.459 1.00 96.25 284 ARG A O 1
ATOM 2169 N N . LYS A 1 285 ? -9.135 5.371 27.881 1.00 94.88 285 LYS A N 1
ATOM 2170 C CA . LYS A 1 285 ? -8.785 6.562 28.648 1.00 94.88 285 LYS A CA 1
ATOM 2171 C C . LYS A 1 285 ? -7.277 6.771 28.632 1.00 94.88 285 LYS A C 1
ATOM 2173 O O . LYS A 1 285 ? -6.511 5.885 29.025 1.00 94.88 285 LYS A O 1
ATOM 2178 N N . HIS A 1 286 ? -6.856 7.955 28.202 1.00 92.31 286 HIS A N 1
ATOM 2179 C CA . HIS A 1 286 ? -5.462 8.368 28.275 1.00 92.31 286 HIS A CA 1
ATOM 2180 C C . HIS A 1 286 ? -5.019 8.464 29.741 1.00 92.31 286 HIS A C 1
ATOM 2182 O O . HIS A 1 286 ? -5.708 9.064 30.566 1.00 92.31 286 HIS A O 1
ATOM 2188 N N . ARG A 1 287 ? -3.871 7.867 30.085 1.00 89.75 287 ARG A N 1
ATOM 2189 C CA . ARG A 1 287 ? -3.435 7.732 31.488 1.00 89.75 287 ARG A CA 1
ATOM 2190 C C . ARG A 1 287 ? -3.081 9.071 32.134 1.00 89.75 287 ARG A C 1
ATOM 2192 O O . ARG A 1 287 ? -3.438 9.285 33.285 1.00 89.75 287 ARG A O 1
ATOM 2199 N N . THR A 1 288 ? -2.429 9.954 31.379 1.00 87.19 288 THR A N 1
ATOM 2200 C CA . THR A 1 288 ? -1.995 11.277 31.859 1.00 87.19 288 THR A CA 1
ATOM 2201 C C . THR A 1 288 ? -3.086 12.338 31.710 1.00 87.19 288 THR A C 1
ATOM 2203 O O . THR A 1 288 ? -3.536 12.890 32.702 1.00 87.19 288 THR A O 1
ATOM 2206 N N . THR A 1 289 ? -3.560 12.594 30.483 1.00 92.19 289 THR A N 1
ATOM 2207 C CA . THR A 1 289 ? -4.560 13.644 30.209 1.00 92.19 289 THR A CA 1
ATOM 2208 C C . THR A 1 289 ? -5.978 13.289 30.664 1.00 92.19 289 THR A C 1
ATOM 2210 O O . THR A 1 289 ? -6.815 14.171 30.817 1.00 92.19 289 THR A O 1
ATOM 2213 N N . GLY A 1 290 ? -6.285 12.003 30.861 1.00 90.44 290 GLY A N 1
ATOM 2214 C CA . GLY A 1 290 ? -7.635 11.545 31.184 1.00 90.44 290 GLY A CA 1
ATOM 2215 C C . GLY A 1 290 ? -8.620 11.572 30.011 1.00 90.44 290 GLY A C 1
ATOM 2216 O O . GLY A 1 290 ? -9.778 11.206 30.216 1.00 90.44 290 GLY A O 1
ATOM 2217 N N . GLU A 1 291 ? -8.172 11.956 28.811 1.00 94.62 291 GLU A N 1
ATOM 2218 C CA . GLU A 1 291 ? -8.991 12.041 27.600 1.00 94.62 291 GLU A CA 1
ATOM 2219 C C . GLU A 1 291 ? -9.641 10.693 27.264 1.00 94.62 291 GLU A C 1
ATOM 2221 O O . GLU A 1 291 ? -9.001 9.638 27.348 1.00 94.62 291 GLU A O 1
ATOM 2226 N N . LEU A 1 292 ? -10.921 10.734 26.886 1.00 95.56 292 LEU A N 1
ATOM 2227 C CA . LEU A 1 292 ? -11.719 9.555 26.576 1.00 95.56 292 LEU A CA 1
ATOM 2228 C C . LEU A 1 292 ? -11.884 9.359 25.075 1.00 95.56 292 LEU A C 1
ATOM 2230 O O . LEU A 1 292 ? -12.166 10.285 24.321 1.00 95.56 292 LEU A O 1
ATOM 2234 N N . ALA A 1 293 ? -11.794 8.102 24.670 1.00 96.50 293 ALA A N 1
ATOM 2235 C CA . ALA A 1 293 ? -11.980 7.649 23.313 1.00 96.50 293 ALA A CA 1
ATOM 2236 C C . ALA A 1 293 ? -12.947 6.461 23.289 1.00 96.50 293 ALA A C 1
ATOM 2238 O O . ALA A 1 293 ? -12.752 5.478 24.000 1.00 96.50 293 ALA A O 1
ATOM 2239 N N . PHE A 1 294 ? -13.984 6.552 22.463 1.00 98.19 294 PHE A N 1
ATOM 2240 C CA . PHE A 1 294 ? -15.075 5.584 22.403 1.00 98.19 294 PHE A CA 1
ATOM 2241 C C . PHE A 1 294 ? -15.037 4.776 21.110 1.00 98.19 294 PHE A C 1
ATOM 2243 O O . PHE A 1 294 ? -14.705 5.316 20.048 1.00 98.19 294 PHE A O 1
ATOM 2250 N N . HIS A 1 295 ? -15.397 3.499 21.221 1.00 98.38 295 HIS A N 1
ATOM 2251 C CA . HIS A 1 295 ? -15.582 2.586 20.103 1.00 98.38 295 HIS A CA 1
ATOM 2252 C C . HIS A 1 295 ? -16.896 1.829 20.285 1.00 98.38 295 HIS A C 1
ATOM 2254 O O . HIS A 1 295 ? -17.183 1.344 21.381 1.00 98.38 295 HIS A O 1
ATOM 2260 N N . TYR A 1 296 ? -17.676 1.735 19.215 1.00 98.31 296 TYR A N 1
ATOM 2261 C CA . TYR A 1 296 ? -18.828 0.854 19.140 1.00 98.31 296 TYR A CA 1
ATOM 2262 C C . TYR A 1 296 ? -18.368 -0.466 18.542 1.00 98.31 296 TYR A C 1
ATOM 2264 O O . TYR A 1 296 ? -17.713 -0.487 17.495 1.00 98.31 296 TYR A O 1
ATOM 2272 N N . CYS A 1 297 ? -18.658 -1.549 19.245 1.00 98.31 297 CYS A N 1
ATOM 2273 C CA . CYS A 1 297 ? -18.204 -2.876 18.887 1.00 98.31 297 CYS A CA 1
ATOM 2274 C C . CYS A 1 297 ? -19.404 -3.776 18.642 1.00 98.31 297 CYS A C 1
ATOM 2276 O O . CYS A 1 297 ? -20.335 -3.786 19.449 1.00 98.31 297 CYS A O 1
ATOM 2278 N N . PHE A 1 298 ? -19.317 -4.568 17.583 1.00 98.31 298 PHE A N 1
ATOM 2279 C CA . PHE A 1 298 ? -20.195 -5.697 17.318 1.00 98.31 298 PHE A CA 1
ATOM 2280 C C . PHE A 1 298 ? -19.341 -6.962 17.274 1.00 98.31 298 PHE A C 1
ATOM 2282 O O . PHE A 1 298 ? -18.281 -6.967 16.640 1.00 98.31 298 PHE A O 1
ATOM 2289 N N . VAL A 1 299 ? -19.778 -8.011 17.964 1.00 97.75 299 VAL A N 1
ATOM 2290 C CA . VAL A 1 299 ? -19.151 -9.336 17.943 1.00 97.75 299 VAL A CA 1
ATOM 2291 C C . VAL A 1 299 ? -20.261 -10.369 17.732 1.00 97.75 299 VAL A C 1
ATOM 2293 O O . VAL A 1 299 ? -21.136 -10.453 18.591 1.00 97.75 299 VAL A O 1
ATOM 2296 N N . PRO A 1 300 ? -20.248 -11.125 16.618 1.00 96.00 300 PRO A N 1
ATOM 2297 C CA . PRO A 1 300 ? -21.195 -12.211 16.381 1.00 96.00 300 PRO A CA 1
ATOM 2298 C C . PRO A 1 300 ? -21.104 -13.283 17.467 1.00 96.00 300 PRO A C 1
ATOM 2300 O O . PRO A 1 300 ? -20.017 -13.530 17.994 1.00 96.00 300 PRO A O 1
ATOM 2303 N N . ASP A 1 301 ? -22.214 -13.971 17.730 1.00 91.12 301 ASP A N 1
ATOM 2304 C CA . ASP A 1 301 ? -22.322 -14.983 18.794 1.00 91.12 301 ASP A CA 1
ATOM 2305 C C . ASP A 1 301 ? -21.324 -16.147 18.634 1.00 91.12 301 ASP A C 1
ATOM 2307 O O . ASP A 1 301 ? -20.913 -16.768 19.613 1.00 91.12 301 ASP A O 1
ATOM 2311 N N . GLU A 1 302 ? -20.884 -16.418 17.404 1.00 88.19 302 GLU A N 1
ATOM 2312 C CA . GLU A 1 302 ? -19.907 -17.463 17.077 1.00 88.19 302 GLU A CA 1
ATOM 2313 C C . GLU A 1 302 ? -18.462 -17.103 17.467 1.00 88.19 302 GLU A C 1
ATOM 2315 O O . GLU A 1 302 ? -17.581 -17.966 17.466 1.00 88.19 302 GLU A O 1
ATOM 2320 N N . GLN A 1 303 ? -18.184 -15.835 17.795 1.00 90.38 303 GLN A N 1
ATOM 2321 C CA . GLN A 1 303 ? -16.845 -15.376 18.154 1.00 90.38 303 GLN A CA 1
ATOM 2322 C C . GLN A 1 303 ? -16.700 -15.120 19.661 1.00 90.38 303 GLN A C 1
ATOM 2324 O O . GLN A 1 303 ? -17.555 -14.489 20.283 1.00 90.38 303 GLN A O 1
ATOM 2329 N N . PRO A 1 304 ? -15.564 -15.505 20.274 1.00 90.19 304 PRO A N 1
ATOM 2330 C CA . PRO A 1 304 ? -15.326 -15.229 21.682 1.00 90.19 304 PRO A CA 1
ATOM 2331 C C . PRO A 1 304 ? -15.144 -13.727 21.915 1.00 90.19 304 PRO A C 1
ATOM 2333 O O . PRO A 1 304 ? -14.207 -13.102 21.408 1.00 90.19 304 PRO A O 1
ATOM 2336 N N . VAL A 1 305 ? -16.003 -13.150 22.751 1.00 93.12 305 VAL A N 1
ATOM 2337 C CA . VAL A 1 305 ? -15.922 -11.745 23.140 1.00 93.12 305 VAL A CA 1
ATOM 2338 C C . VAL A 1 305 ? -15.110 -11.583 24.426 1.00 93.12 305 VAL A C 1
ATOM 2340 O O . VAL A 1 305 ? -15.510 -11.986 25.515 1.00 93.12 305 VAL A O 1
ATOM 2343 N N . THR A 1 306 ? -13.924 -10.982 24.312 1.00 94.56 306 THR A N 1
ATOM 2344 C CA . THR A 1 306 ? -13.088 -10.653 25.473 1.00 94.56 306 THR A CA 1
ATOM 2345 C C . THR A 1 306 ? -12.540 -9.239 25.358 1.00 94.56 306 THR A C 1
ATOM 2347 O O . THR A 1 306 ? -12.222 -8.762 24.265 1.00 94.56 306 THR A O 1
ATOM 2350 N N . LEU A 1 307 ? -12.382 -8.569 26.502 1.00 94.12 307 LEU A N 1
ATOM 2351 C CA . LEU A 1 307 ? -11.806 -7.227 26.549 1.00 94.12 307 LEU A CA 1
ATOM 2352 C C . LEU A 1 307 ? -10.413 -7.164 25.876 1.00 94.12 307 LEU A C 1
ATOM 2354 O O . LEU A 1 307 ? -10.217 -6.272 25.052 1.00 94.12 307 LEU A O 1
ATOM 2358 N N . PRO A 1 308 ? -9.464 -8.100 26.113 1.00 93.88 308 PRO A N 1
ATOM 2359 C CA . PRO A 1 308 ? -8.181 -8.100 25.404 1.00 93.88 308 PRO A CA 1
ATOM 2360 C C . PRO A 1 308 ? -8.301 -8.227 23.880 1.00 93.88 308 PRO A C 1
ATOM 2362 O O . PRO A 1 308 ? -7.555 -7.561 23.162 1.00 93.88 308 PRO A O 1
ATOM 2365 N N . ARG A 1 309 ? -9.244 -9.035 23.370 1.00 94.81 309 ARG A N 1
ATOM 2366 C CA . ARG A 1 309 ? -9.452 -9.208 21.921 1.00 94.81 309 ARG A CA 1
ATOM 2367 C C . ARG A 1 309 ? -9.961 -7.917 21.273 1.00 94.81 309 ARG A C 1
ATOM 2369 O O . ARG A 1 309 ? -9.426 -7.514 20.245 1.00 94.81 309 ARG A O 1
ATOM 2376 N N . LEU A 1 310 ? -10.902 -7.218 21.915 1.00 97.12 310 LEU A N 1
ATOM 2377 C CA . LEU A 1 310 ? -11.389 -5.913 21.445 1.00 97.12 310 LEU A CA 1
ATOM 2378 C C . LEU A 1 310 ? -10.313 -4.819 21.507 1.00 97.12 310 LEU A C 1
ATOM 2380 O O . LEU A 1 310 ? -10.194 -4.026 20.575 1.00 97.12 310 LEU A O 1
ATOM 2384 N N . ILE A 1 311 ? -9.506 -4.788 22.574 1.00 95.88 311 ILE A N 1
ATOM 2385 C CA . ILE A 1 311 ? -8.375 -3.852 22.696 1.00 95.88 311 ILE A CA 1
ATOM 2386 C C . ILE A 1 311 ? -7.348 -4.108 21.591 1.00 95.88 311 ILE A C 1
ATOM 2388 O O . ILE A 1 311 ? -6.884 -3.160 20.959 1.00 95.88 311 ILE A O 1
ATOM 2392 N N . SER A 1 312 ? -7.033 -5.378 21.324 1.00 94.38 312 SER A N 1
ATOM 2393 C CA . SER A 1 312 ? -6.107 -5.764 20.256 1.00 94.38 312 SER A CA 1
ATOM 2394 C C . SER A 1 312 ? -6.636 -5.333 18.888 1.00 94.38 312 SER A C 1
ATOM 2396 O O . SER A 1 312 ? -5.908 -4.705 18.126 1.00 94.38 312 SER A O 1
ATOM 2398 N N . ALA A 1 313 ? -7.917 -5.580 18.597 1.00 96.19 313 ALA A N 1
ATOM 2399 C CA . ALA A 1 313 ? -8.551 -5.140 17.355 1.00 96.19 313 ALA A CA 1
ATOM 2400 C C . ALA A 1 313 ? -8.537 -3.606 17.194 1.00 96.19 313 ALA A C 1
ATOM 2402 O O . ALA A 1 313 ? -8.172 -3.107 16.132 1.00 96.19 313 ALA A O 1
ATOM 2403 N N . ALA A 1 314 ? -8.851 -2.851 18.256 1.00 96.06 314 ALA A N 1
ATOM 2404 C CA . ALA A 1 314 ? -8.763 -1.386 18.252 1.00 96.06 314 ALA A CA 1
ATOM 2405 C C . ALA A 1 314 ? -7.325 -0.893 18.006 1.00 96.06 314 ALA A C 1
ATOM 2407 O O . ALA A 1 314 ? -7.093 0.069 17.271 1.00 96.06 314 ALA A O 1
ATOM 2408 N N . GLY A 1 315 ? -6.354 -1.559 18.633 1.00 93.75 315 GLY A N 1
ATOM 2409 C CA . GLY A 1 315 ? -4.930 -1.265 18.533 1.00 93.75 315 GLY A CA 1
ATOM 2410 C C . GLY A 1 315 ? -4.353 -1.476 17.134 1.00 93.75 315 GLY A C 1
ATOM 2411 O O . GLY A 1 315 ? -3.579 -0.642 16.650 1.00 93.75 315 GLY A O 1
ATOM 2412 N N . LEU A 1 316 ? -4.803 -2.543 16.468 1.00 94.81 316 LEU A N 1
ATOM 2413 C CA . LEU A 1 316 ? -4.425 -2.945 15.111 1.00 94.81 316 LEU A CA 1
ATOM 2414 C C . LEU A 1 316 ? -5.074 -2.096 14.004 1.00 94.81 316 LEU A C 1
ATOM 2416 O O . LEU A 1 316 ? -4.872 -2.393 12.830 1.00 94.81 316 LEU A O 1
ATOM 2420 N N . ARG A 1 317 ? -5.794 -1.015 14.342 1.00 94.19 317 ARG A N 1
ATOM 2421 C CA . ARG A 1 317 ? -6.162 0.022 13.363 1.00 94.19 317 ARG A CA 1
ATOM 2422 C C . ARG A 1 317 ? -4.947 0.850 12.942 1.00 94.19 317 ARG A C 1
ATOM 2424 O O . ARG A 1 317 ? -4.778 1.115 11.764 1.00 94.19 317 ARG A O 1
ATOM 2431 N N . TRP A 1 318 ? -4.100 1.235 13.900 1.00 91.06 318 TRP A N 1
ATOM 2432 C CA . TRP A 1 318 ? -2.976 2.168 13.699 1.00 91.06 318 TRP A CA 1
ATOM 2433 C C . TRP A 1 318 ? -2.008 1.828 12.556 1.00 91.06 318 TRP A C 1
ATOM 2435 O O . TRP A 1 318 ? -1.591 2.759 11.877 1.00 91.06 318 TRP A O 1
ATOM 2445 N N . PRO A 1 319 ? -1.675 0.553 12.274 1.00 93.50 319 PRO A N 1
ATOM 2446 C CA . PRO A 1 319 ? -0.782 0.220 11.165 1.00 93.50 319 PRO A CA 1
ATOM 2447 C C . PRO A 1 319 ? -1.241 0.725 9.784 1.00 93.50 319 PRO A C 1
ATOM 2449 O O . PRO A 1 319 ? -0.422 0.828 8.877 1.00 93.50 319 PRO A O 1
ATOM 2452 N N . VAL A 1 320 ? -2.519 1.090 9.600 1.00 94.75 320 VAL A N 1
ATOM 2453 C CA . VAL A 1 320 ? -2.963 1.781 8.374 1.00 94.75 320 VAL A CA 1
ATOM 2454 C C . VAL A 1 320 ? -2.276 3.136 8.181 1.00 94.75 320 VAL A C 1
ATOM 2456 O O . VAL A 1 320 ? -1.927 3.485 7.056 1.00 94.75 320 VAL A O 1
ATOM 2459 N N . GLU A 1 321 ? -2.029 3.873 9.266 1.00 92.44 321 GLU A N 1
ATOM 2460 C CA . GLU A 1 321 ? -1.352 5.171 9.225 1.00 92.44 321 GLU A CA 1
ATOM 2461 C C . GLU A 1 321 ? 0.112 4.992 8.823 1.00 92.44 321 GLU A C 1
ATOM 2463 O O . GLU A 1 321 ? 0.610 5.711 7.963 1.00 92.44 321 GLU A O 1
ATOM 2468 N N . GLU A 1 322 ? 0.759 3.949 9.344 1.00 91.38 322 GLU A N 1
ATOM 2469 C CA . GLU A 1 322 ? 2.116 3.560 8.956 1.00 91.38 322 GLU A CA 1
ATOM 2470 C C . GLU A 1 322 ? 2.179 3.127 7.476 1.00 91.38 322 GLU A C 1
ATOM 2472 O O . GLU A 1 322 ? 3.078 3.514 6.734 1.00 91.38 322 GLU A O 1
ATOM 2477 N N . SER A 1 323 ? 1.178 2.379 6.995 1.00 94.94 323 SER A N 1
ATOM 2478 C CA . SER A 1 323 ? 1.019 2.067 5.566 1.00 94.94 323 SER A CA 1
ATOM 2479 C C . SER A 1 323 ? 0.897 3.329 4.701 1.00 94.94 323 SER A C 1
ATOM 2481 O O . SER A 1 323 ? 1.411 3.350 3.580 1.00 94.94 323 SER A O 1
ATOM 2483 N N . PHE A 1 324 ? 0.223 4.378 5.183 1.00 94.88 324 PHE A N 1
ATOM 2484 C CA . PHE A 1 324 ? 0.148 5.657 4.473 1.00 94.88 324 PHE A CA 1
ATOM 2485 C C . PHE A 1 324 ? 1.469 6.417 4.495 1.00 94.88 324 PHE A C 1
ATOM 2487 O O . PHE A 1 324 ? 1.834 6.965 3.458 1.00 94.88 324 PHE A O 1
ATOM 2494 N N . GLU A 1 325 ? 2.173 6.434 5.625 1.00 92.62 325 GLU A N 1
ATOM 2495 C CA . GLU A 1 325 ? 3.502 7.039 5.758 1.00 92.62 325 GLU A CA 1
ATOM 2496 C C . GLU A 1 325 ? 4.480 6.391 4.773 1.00 92.62 325 GLU A C 1
ATOM 2498 O O . GLU A 1 325 ? 4.985 7.060 3.873 1.00 92.62 325 GLU A O 1
ATOM 2503 N N . PHE A 1 326 ? 4.613 5.059 4.805 1.00 92.19 326 PHE A N 1
ATOM 2504 C CA . PHE A 1 326 ? 5.417 4.334 3.819 1.00 92.19 326 PHE A CA 1
ATOM 2505 C C . PHE A 1 326 ? 4.942 4.589 2.390 1.00 92.19 326 PHE A C 1
ATOM 2507 O O . PHE A 1 326 ? 5.754 4.837 1.497 1.00 92.19 326 PHE A O 1
ATOM 2514 N N . GLY A 1 327 ? 3.629 4.539 2.160 1.00 93.69 327 GLY A N 1
ATOM 2515 C CA . GLY A 1 327 ? 3.036 4.799 0.856 1.00 93.69 327 GLY A CA 1
ATOM 2516 C C . GLY A 1 327 ? 3.486 6.139 0.280 1.00 93.69 327 GLY A C 1
ATOM 2517 O O . GLY A 1 327 ? 3.889 6.184 -0.881 1.00 93.69 327 GLY A O 1
ATOM 2518 N N . LYS A 1 328 ? 3.445 7.213 1.069 1.00 91.25 328 LYS A N 1
ATOM 2519 C CA . LYS A 1 328 ? 3.803 8.574 0.642 1.00 91.25 328 LYS A CA 1
ATOM 2520 C C . LYS A 1 328 ? 5.309 8.767 0.531 1.00 91.25 328 LYS A C 1
ATOM 2522 O O . LYS A 1 328 ? 5.799 9.107 -0.548 1.00 91.25 328 LYS A O 1
ATOM 2527 N N . ASP A 1 329 ? 6.030 8.463 1.602 1.00 88.56 329 ASP A N 1
ATOM 2528 C CA . ASP A 1 329 ? 7.440 8.823 1.740 1.00 88.56 329 ASP A CA 1
ATOM 2529 C C . ASP A 1 329 ? 8.342 7.924 0.891 1.00 88.56 329 ASP A C 1
ATOM 2531 O O . ASP A 1 329 ? 9.327 8.385 0.307 1.00 88.56 329 ASP A O 1
ATOM 2535 N N . LEU A 1 330 ? 7.987 6.641 0.765 1.00 90.69 330 LEU A N 1
ATOM 2536 C CA . LEU A 1 330 ? 8.827 5.650 0.092 1.00 90.69 330 LEU A CA 1
ATOM 2537 C C . LEU A 1 330 ? 8.355 5.312 -1.320 1.00 90.69 330 LEU A C 1
ATOM 2539 O O . LEU A 1 330 ? 9.195 5.100 -2.196 1.00 90.69 330 LEU A O 1
ATOM 2543 N N . PHE A 1 331 ? 7.039 5.255 -1.547 1.00 93.94 331 PHE A N 1
ATOM 2544 C CA . PHE A 1 331 ? 6.461 4.749 -2.800 1.00 93.94 331 PHE A CA 1
ATOM 2545 C C . PHE A 1 331 ? 5.686 5.804 -3.600 1.00 93.94 331 PHE A C 1
ATOM 2547 O O . PHE A 1 331 ? 5.224 5.508 -4.698 1.00 93.94 331 PHE A O 1
ATOM 2554 N N . GLY A 1 332 ? 5.565 7.040 -3.106 1.00 93.06 332 GLY A N 1
ATOM 2555 C CA . GLY A 1 332 ? 4.966 8.154 -3.839 1.00 93.06 332 GLY A CA 1
ATOM 2556 C C . GLY A 1 332 ? 3.441 8.134 -3.974 1.00 93.06 332 GLY A C 1
ATOM 2557 O O . GLY A 1 332 ? 2.929 8.657 -4.961 1.00 93.06 332 GLY A O 1
ATOM 2558 N N . LEU A 1 333 ? 2.711 7.577 -3.002 1.00 94.44 333 LEU A N 1
ATOM 2559 C CA . LEU A 1 333 ? 1.238 7.512 -2.966 1.00 94.44 333 LEU A CA 1
ATOM 2560 C C . LEU A 1 333 ? 0.558 8.875 -3.182 1.00 94.44 333 LEU A C 1
ATOM 2562 O O . LEU A 1 333 ? -0.527 8.945 -3.758 1.00 94.44 333 LEU A O 1
ATOM 2566 N N . ASP A 1 334 ? 1.197 9.958 -2.745 1.00 91.19 334 ASP A N 1
ATOM 2567 C CA . ASP A 1 334 ? 0.746 11.342 -2.887 1.00 91.19 334 ASP A CA 1
ATOM 2568 C C . ASP A 1 334 ? 1.540 12.138 -3.942 1.00 91.19 334 ASP A C 1
ATOM 2570 O O . ASP A 1 334 ? 1.432 13.364 -4.026 1.00 91.19 334 ASP A O 1
ATOM 2574 N N . GLN A 1 335 ? 2.274 11.460 -4.828 1.00 88.50 335 GLN A N 1
ATOM 2575 C CA . GLN A 1 335 ? 3.125 12.095 -5.847 1.00 88.50 335 GLN A CA 1
ATOM 2576 C C . GLN A 1 335 ? 2.569 11.969 -7.274 1.00 88.50 335 GLN A C 1
ATOM 2578 O O . GLN A 1 335 ? 3.174 12.454 -8.234 1.00 88.50 335 GLN A O 1
ATOM 2583 N N . ALA A 1 336 ? 1.371 11.393 -7.426 1.00 84.94 336 ALA A N 1
ATOM 2584 C CA . ALA A 1 336 ? 0.664 11.309 -8.700 1.00 84.94 336 ALA A CA 1
ATOM 2585 C C . ALA A 1 336 ? 0.479 12.700 -9.348 1.00 84.94 336 ALA A C 1
ATOM 2587 O O . ALA A 1 336 ? -0.232 13.546 -8.810 1.00 84.94 336 ALA A O 1
ATOM 2588 N N . GLN A 1 337 ? 1.045 12.938 -10.534 1.00 87.12 337 GLN A N 1
ATOM 2589 C CA . GLN A 1 337 ? 0.832 14.181 -11.307 1.00 87.12 337 GLN A CA 1
ATOM 2590 C C . GLN A 1 337 ? -0.314 14.084 -12.329 1.00 87.12 337 GLN A C 1
ATOM 2592 O O . GLN A 1 337 ? -0.572 15.014 -13.090 1.00 87.12 337 GLN A O 1
ATOM 2597 N N . VAL A 1 338 ? -1.013 12.950 -12.347 1.00 90.81 338 VAL A N 1
ATOM 2598 C CA . VAL A 1 338 ? -2.162 12.703 -13.220 1.00 90.81 338 VAL A CA 1
ATOM 2599 C C . VAL A 1 338 ? -3.424 13.406 -12.718 1.00 90.81 338 VAL A C 1
ATOM 2601 O O . VAL A 1 338 ? -3.553 13.718 -11.530 1.00 90.81 338 VAL A O 1
ATOM 2604 N N . ARG A 1 339 ? -4.351 13.653 -13.650 1.00 93.00 339 ARG A N 1
ATOM 2605 C CA . ARG A 1 339 ? -5.585 14.422 -13.420 1.00 93.00 339 ARG A CA 1
ATOM 2606 C C . ARG A 1 339 ? -6.868 13.608 -13.555 1.00 93.00 339 ARG A C 1
ATOM 2608 O O . ARG A 1 339 ? -7.861 13.948 -12.921 1.00 93.00 339 ARG A O 1
ATOM 2615 N N . LEU A 1 340 ? -6.846 12.563 -14.381 1.00 95.31 340 LEU A N 1
ATOM 2616 C CA . LEU A 1 340 ? -8.024 11.760 -14.690 1.00 95.31 340 LEU A CA 1
ATOM 2617 C C . LEU A 1 340 ? -8.312 10.753 -13.576 1.00 95.31 340 LEU A C 1
ATOM 2619 O O . LEU A 1 340 ? -7.376 10.179 -13.014 1.00 95.31 340 LEU A O 1
ATOM 2623 N N . TYR A 1 341 ? -9.594 10.493 -13.322 1.00 95.38 341 TYR A N 1
ATOM 2624 C CA . TYR A 1 341 ? -10.063 9.522 -12.328 1.00 95.38 341 TYR A CA 1
ATOM 2625 C C . TYR A 1 341 ? -9.359 8.169 -12.477 1.00 95.38 341 TYR A C 1
ATOM 2627 O O . TYR A 1 341 ? -8.742 7.657 -11.542 1.00 95.38 341 TYR A O 1
ATOM 2635 N N . GLU A 1 342 ? -9.373 7.618 -13.691 1.00 95.56 342 GLU A N 1
ATOM 2636 C CA . GLU A 1 342 ? -8.784 6.307 -13.952 1.00 95.56 342 GLU A CA 1
ATOM 2637 C C . GLU A 1 342 ? -7.257 6.315 -13.815 1.00 95.56 342 GLU A C 1
ATOM 2639 O O . GLU A 1 342 ? -6.665 5.366 -13.304 1.00 95.56 342 GLU A O 1
ATOM 2644 N N . ALA A 1 343 ? -6.603 7.412 -14.197 1.00 95.75 343 ALA A N 1
ATOM 2645 C CA . ALA A 1 343 ? -5.157 7.541 -14.075 1.00 95.75 343 ALA A CA 1
ATOM 2646 C C . ALA A 1 343 ? -4.707 7.587 -12.604 1.00 95.75 343 ALA A C 1
ATOM 2648 O O . ALA A 1 343 ? -3.690 6.980 -12.260 1.00 95.75 343 ALA A O 1
ATOM 2649 N N . ILE A 1 344 ? -5.470 8.266 -11.737 1.00 95.75 344 ILE A N 1
ATOM 2650 C CA . ILE A 1 344 ? -5.227 8.289 -10.286 1.00 95.75 344 ILE A CA 1
ATOM 2651 C C . ILE A 1 344 ? -5.358 6.873 -9.726 1.00 95.75 344 ILE A C 1
ATOM 2653 O O . ILE A 1 344 ? -4.427 6.393 -9.082 1.00 95.75 344 ILE A O 1
ATOM 2657 N N . ARG A 1 345 ? -6.454 6.170 -10.044 1.00 96.12 345 ARG A N 1
ATOM 2658 C CA . ARG A 1 345 ? -6.667 4.776 -9.615 1.00 96.12 345 ARG A CA 1
ATOM 2659 C C . ARG A 1 345 ? -5.512 3.868 -10.021 1.00 96.12 345 ARG A C 1
ATOM 2661 O O . ARG A 1 345 ? -5.002 3.114 -9.199 1.00 96.12 345 ARG A O 1
ATOM 2668 N N . ARG A 1 346 ? -5.072 3.966 -11.272 1.00 96.56 346 ARG A N 1
ATOM 2669 C CA . ARG A 1 346 ? -3.968 3.174 -11.825 1.00 96.56 346 ARG A CA 1
ATOM 2670 C C . ARG A 1 346 ? -2.652 3.421 -11.109 1.00 96.56 346 ARG A C 1
ATOM 2672 O O . ARG A 1 346 ? -1.978 2.464 -10.744 1.00 96.56 346 ARG A O 1
ATOM 2679 N N . HIS A 1 347 ? -2.310 4.683 -10.861 1.00 96.50 347 HIS A N 1
ATOM 2680 C CA . HIS A 1 347 ? -1.134 5.016 -10.064 1.00 96.50 347 HIS A CA 1
ATOM 2681 C C . HIS A 1 347 ? -1.239 4.417 -8.654 1.00 96.50 347 HIS A C 1
ATOM 2683 O O . HIS A 1 347 ? -0.311 3.743 -8.215 1.00 96.50 347 HIS A O 1
ATOM 2689 N N . THR A 1 348 ? -2.385 4.573 -7.983 1.00 97.00 348 THR A N 1
ATOM 2690 C CA . THR A 1 348 ? -2.612 4.006 -6.647 1.00 97.00 348 THR A CA 1
ATOM 2691 C C . THR A 1 348 ? -2.446 2.483 -6.625 1.00 97.00 348 THR A C 1
ATOM 2693 O O . THR A 1 348 ? -1.789 1.970 -5.725 1.00 97.00 348 THR A O 1
ATOM 2696 N N . VAL A 1 349 ? -2.958 1.753 -7.623 1.00 97.69 349 VAL A N 1
ATOM 2697 C CA . VAL A 1 349 ? -2.770 0.292 -7.727 1.00 97.69 349 VAL A CA 1
ATOM 2698 C C . VAL A 1 349 ? -1.291 -0.078 -7.868 1.00 97.69 349 VAL A C 1
ATOM 2700 O O . VAL A 1 349 ? -0.831 -1.002 -7.200 1.00 97.69 349 VAL A O 1
ATOM 2703 N N . LEU A 1 350 ? -0.525 0.647 -8.690 1.00 97.25 350 LEU A N 1
ATOM 2704 C CA . LEU A 1 350 ? 0.908 0.384 -8.882 1.00 97.25 350 LEU A CA 1
ATOM 2705 C C . LEU A 1 350 ? 1.727 0.694 -7.617 1.00 97.25 350 LEU A C 1
ATOM 2707 O O . LEU A 1 350 ? 2.631 -0.067 -7.275 1.00 97.25 350 LEU A O 1
ATOM 2711 N N . VAL A 1 351 ? 1.376 1.756 -6.886 1.00 97.06 351 VAL A N 1
ATOM 2712 C CA . VAL A 1 351 ? 1.960 2.076 -5.570 1.00 97.06 351 VAL A CA 1
ATOM 2713 C C . VAL A 1 351 ? 1.650 0.990 -4.549 1.00 97.06 351 VAL A C 1
ATOM 2715 O O . VAL A 1 351 ? 2.551 0.515 -3.862 1.00 97.06 351 VAL A O 1
ATOM 2718 N N . MET A 1 352 ? 0.397 0.540 -4.481 1.00 98.19 352 MET A N 1
ATOM 2719 C CA . MET A 1 352 ? 0.001 -0.545 -3.584 1.00 98.19 352 MET A CA 1
ATOM 2720 C C . MET A 1 352 ? 0.694 -1.865 -3.948 1.00 98.19 352 MET A C 1
ATOM 2722 O O .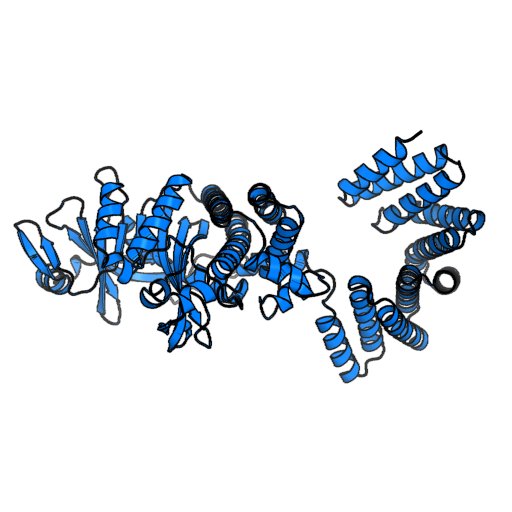 MET A 1 352 ? 1.040 -2.624 -3.048 1.00 98.19 352 MET A O 1
ATOM 2726 N N . ALA A 1 353 ? 0.964 -2.124 -5.232 1.00 97.62 353 ALA A N 1
ATOM 2727 C CA . ALA A 1 353 ? 1.755 -3.276 -5.662 1.00 97.62 353 ALA A CA 1
ATOM 2728 C C . ALA A 1 353 ? 3.212 -3.193 -5.169 1.00 97.62 353 ALA A C 1
ATOM 2730 O O . ALA A 1 353 ? 3.720 -4.158 -4.598 1.00 97.62 353 ALA A O 1
ATOM 2731 N N . ALA A 1 354 ? 3.869 -2.040 -5.336 1.00 95.88 354 ALA A N 1
ATOM 2732 C CA . ALA A 1 354 ? 5.228 -1.809 -4.837 1.00 95.88 354 ALA A CA 1
ATOM 2733 C C . ALA A 1 354 ? 5.307 -1.984 -3.309 1.00 95.88 354 ALA A C 1
ATOM 2735 O O . ALA A 1 354 ? 6.132 -2.753 -2.809 1.00 95.88 354 ALA A O 1
ATOM 2736 N N . LEU A 1 355 ? 4.379 -1.358 -2.578 1.00 96.62 355 LEU A N 1
ATOM 2737 C CA . LEU A 1 355 ? 4.259 -1.497 -1.127 1.00 96.62 355 LEU A CA 1
ATOM 2738 C C . LEU A 1 355 ? 4.020 -2.962 -0.720 1.00 96.62 355 LEU A C 1
ATOM 2740 O O . LEU A 1 355 ? 4.675 -3.451 0.197 1.00 96.62 355 LEU A O 1
ATOM 2744 N N . ALA A 1 356 ? 3.144 -3.693 -1.418 1.00 97.50 356 ALA A N 1
ATOM 2745 C CA . ALA A 1 356 ? 2.853 -5.098 -1.129 1.00 97.50 356 ALA A CA 1
ATOM 2746 C C . ALA A 1 356 ? 4.074 -6.016 -1.306 1.00 97.50 356 ALA A C 1
ATOM 2748 O O . ALA A 1 356 ? 4.255 -6.937 -0.508 1.00 97.50 356 ALA A O 1
ATOM 2749 N N . ILE A 1 357 ? 4.931 -5.773 -2.306 1.00 95.38 357 ILE A N 1
ATOM 2750 C CA . ILE A 1 357 ? 6.179 -6.534 -2.507 1.00 95.38 357 ILE A CA 1
ATOM 2751 C C . ILE A 1 357 ? 7.106 -6.364 -1.299 1.00 95.38 357 ILE A C 1
ATOM 2753 O O . ILE A 1 357 ? 7.604 -7.363 -0.765 1.00 95.38 357 ILE A O 1
ATOM 2757 N N . CYS A 1 358 ? 7.307 -5.121 -0.853 1.00 95.38 358 CYS A N 1
ATOM 2758 C CA . CYS A 1 358 ? 8.156 -4.808 0.296 1.00 95.38 358 CYS A CA 1
ATOM 2759 C C . CYS A 1 358 ? 7.547 -5.306 1.615 1.00 95.38 358 CYS A C 1
ATOM 2761 O O . CYS A 1 358 ? 8.258 -5.909 2.414 1.00 95.38 358 CYS A O 1
ATOM 2763 N N . ALA A 1 359 ? 6.234 -5.157 1.815 1.00 95.88 359 ALA A N 1
ATOM 2764 C CA . ALA A 1 359 ? 5.516 -5.654 2.992 1.00 95.88 359 ALA A CA 1
ATOM 2765 C C . ALA A 1 359 ? 5.558 -7.184 3.106 1.00 95.88 359 ALA A C 1
ATOM 2767 O O . ALA A 1 359 ? 5.887 -7.722 4.163 1.00 95.88 359 ALA A O 1
ATOM 2768 N N . ALA A 1 360 ? 5.306 -7.900 2.005 1.00 95.06 360 ALA A N 1
ATOM 2769 C CA . ALA A 1 360 ? 5.473 -9.352 1.942 1.00 95.06 360 ALA A CA 1
ATOM 2770 C C . ALA A 1 360 ? 6.916 -9.766 2.252 1.00 95.06 360 ALA A C 1
ATOM 2772 O O . ALA A 1 360 ? 7.166 -10.814 2.849 1.00 95.06 360 ALA A O 1
ATOM 2773 N N . GLY A 1 361 ? 7.867 -8.939 1.827 1.00 92.69 361 GLY A N 1
ATOM 2774 C CA . GLY A 1 361 ? 9.268 -9.140 2.103 1.00 92.69 361 GLY A CA 1
ATOM 2775 C C . GLY A 1 361 ? 9.635 -9.012 3.575 1.00 92.69 361 GLY A C 1
ATOM 2776 O O . GLY A 1 361 ? 10.252 -9.921 4.129 1.00 92.69 361 GLY A O 1
ATOM 2777 N N . ALA A 1 362 ? 9.207 -7.916 4.193 1.00 92.12 362 ALA A N 1
ATOM 2778 C CA . ALA A 1 362 ? 9.425 -7.632 5.604 1.00 92.12 362 ALA A CA 1
ATOM 2779 C C . ALA A 1 362 ? 8.780 -8.720 6.471 1.00 92.12 362 ALA A C 1
ATOM 2781 O O . ALA A 1 362 ? 9.422 -9.284 7.354 1.00 92.12 362 ALA A O 1
ATOM 2782 N N . ALA A 1 363 ? 7.550 -9.122 6.138 1.00 92.12 363 ALA A N 1
ATOM 2783 C CA . ALA A 1 363 ? 6.845 -10.188 6.841 1.00 92.12 363 ALA A CA 1
ATOM 2784 C C . ALA A 1 363 ? 7.582 -11.538 6.772 1.00 92.12 363 ALA A C 1
ATOM 2786 O O . ALA A 1 363 ? 7.692 -12.236 7.780 1.00 92.12 363 ALA A O 1
ATOM 2787 N N . ALA A 1 364 ? 8.123 -11.902 5.604 1.00 90.19 364 ALA A N 1
ATOM 2788 C CA . ALA A 1 364 ? 8.892 -13.137 5.441 1.00 90.19 364 ALA A CA 1
ATOM 2789 C C . ALA A 1 364 ? 10.244 -13.101 6.178 1.00 90.19 364 ALA A C 1
ATOM 2791 O O . ALA A 1 364 ? 10.714 -14.137 6.652 1.00 90.19 364 ALA A O 1
ATOM 2792 N N . ALA A 1 365 ? 10.869 -11.925 6.262 1.00 87.12 365 ALA A N 1
ATOM 2793 C CA . ALA A 1 365 ? 12.141 -11.730 6.945 1.00 87.12 365 ALA A CA 1
ATOM 2794 C C . ALA A 1 365 ? 12.001 -11.673 8.470 1.00 87.12 365 ALA A C 1
ATOM 2796 O O . ALA A 1 365 ? 12.897 -12.145 9.165 1.00 87.12 365 ALA A O 1
ATOM 2797 N N . ARG A 1 366 ? 10.867 -11.172 8.980 1.00 79.94 366 ARG A N 1
ATOM 2798 C CA . ARG A 1 366 ? 10.654 -10.864 10.399 1.00 79.94 366 ARG A CA 1
ATOM 2799 C C . ARG A 1 366 ? 11.136 -11.970 11.334 1.00 79.94 366 ARG A C 1
ATOM 2801 O O . ARG A 1 366 ? 11.986 -11.733 12.172 1.00 79.94 366 ARG A O 1
ATOM 2808 N N . ARG A 1 367 ? 10.700 -13.217 11.137 1.00 68.88 367 ARG A N 1
ATOM 2809 C CA . ARG A 1 367 ? 11.086 -14.332 12.029 1.00 68.88 367 ARG A CA 1
ATOM 2810 C C . ARG A 1 367 ? 12.549 -14.773 11.929 1.00 68.88 367 ARG A C 1
ATOM 2812 O O . ARG A 1 367 ? 12.988 -15.560 12.756 1.00 68.88 367 ARG A O 1
ATOM 2819 N N . ARG A 1 368 ? 13.269 -14.354 10.888 1.00 68.19 368 ARG A N 1
ATOM 2820 C CA . ARG A 1 368 ? 14.680 -14.708 10.670 1.00 68.19 368 ARG A CA 1
ATOM 2821 C C . ARG A 1 368 ? 15.635 -13.651 11.215 1.00 68.19 368 ARG A C 1
ATOM 2823 O O . ARG A 1 368 ? 16.793 -13.976 11.437 1.00 68.19 368 ARG A O 1
ATOM 2830 N N . THR A 1 369 ? 15.166 -12.416 11.389 1.00 60.34 369 THR A N 1
ATOM 2831 C CA . THR A 1 369 ? 16.001 -11.263 11.761 1.00 60.34 369 THR A CA 1
ATOM 2832 C C . THR A 1 369 ? 15.552 -10.567 13.043 1.00 60.34 369 THR A C 1
ATOM 2834 O O . THR A 1 369 ? 16.239 -9.664 13.498 1.00 60.34 369 THR A O 1
ATOM 2837 N N . ASP A 1 370 ? 14.413 -10.949 13.627 1.00 63.00 370 ASP A N 1
ATOM 2838 C CA . ASP A 1 370 ? 13.923 -10.423 14.908 1.00 63.00 370 ASP A CA 1
ATOM 2839 C C . ASP A 1 370 ? 14.685 -11.071 16.076 1.00 63.00 370 ASP A C 1
ATOM 2841 O O . ASP A 1 370 ? 14.160 -11.895 16.824 1.00 63.00 370 ASP A O 1
ATOM 2845 N N . THR A 1 371 ? 15.981 -10.759 16.155 1.00 66.31 371 THR A N 1
ATOM 2846 C CA . THR A 1 371 ? 16.862 -11.091 17.285 1.00 66.31 371 THR A CA 1
ATOM 2847 C C . THR A 1 371 ? 16.973 -9.928 18.266 1.00 66.31 371 THR A C 1
ATOM 2849 O O . THR A 1 371 ? 17.853 -9.943 19.125 1.00 66.31 371 THR A O 1
ATOM 2852 N N . GLN A 1 372 ? 16.113 -8.910 18.125 1.00 68.00 372 GLN A N 1
ATOM 2853 C CA . GLN A 1 372 ? 16.147 -7.738 18.984 1.00 68.00 372 GLN A CA 1
ATOM 2854 C C . GLN A 1 372 ? 15.972 -8.152 20.437 1.00 68.00 372 GLN A C 1
ATOM 2856 O O . GLN A 1 372 ? 15.109 -8.969 20.781 1.00 68.00 372 GLN A O 1
ATOM 2861 N N . ALA A 1 373 ? 16.794 -7.565 21.298 1.00 67.19 373 ALA A N 1
ATOM 2862 C CA . ALA A 1 373 ? 16.625 -7.759 22.720 1.00 67.19 373 ALA A CA 1
ATOM 2863 C C . ALA A 1 373 ? 15.233 -7.252 23.154 1.00 67.19 373 ALA A C 1
ATOM 2865 O O . ALA A 1 373 ? 14.761 -6.227 22.648 1.00 67.19 373 ALA A O 1
ATOM 2866 N N . PRO A 1 374 ? 14.553 -7.955 24.078 1.00 66.56 374 PRO A N 1
ATOM 2867 C CA . PRO A 1 374 ? 13.240 -7.539 24.544 1.00 66.56 374 PRO A CA 1
ATOM 2868 C C . PRO A 1 374 ? 13.302 -6.125 25.141 1.00 66.56 374 PRO A C 1
ATOM 2870 O O . PRO A 1 374 ? 14.309 -5.762 25.760 1.00 66.56 374 PRO A O 1
ATOM 2873 N N . PRO A 1 375 ? 12.233 -5.324 24.985 1.00 63.28 375 PRO A N 1
ATOM 2874 C CA . PRO A 1 375 ? 12.207 -3.969 25.514 1.00 63.28 375 PRO A CA 1
ATOM 2875 C C . PRO A 1 375 ? 12.420 -3.969 27.037 1.00 63.28 375 PRO A C 1
ATOM 2877 O O . PRO A 1 375 ? 12.005 -4.915 27.719 1.00 63.28 375 PRO A O 1
ATOM 2880 N N . PRO A 1 376 ? 13.048 -2.914 27.590 1.00 66.19 376 PRO A N 1
ATOM 2881 C CA . PRO A 1 376 ? 13.299 -2.829 29.018 1.00 66.19 376 PRO A CA 1
ATOM 2882 C C . PRO A 1 376 ? 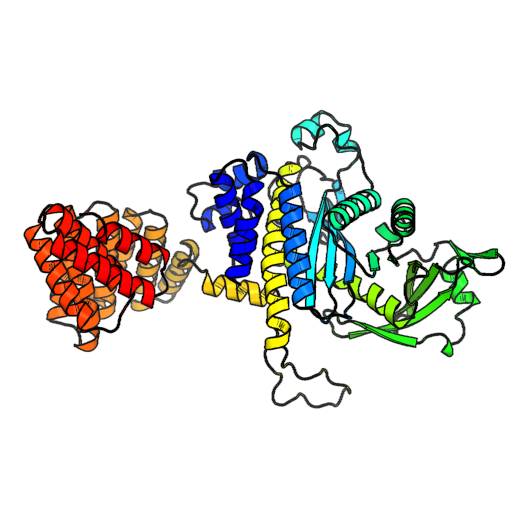11.980 -2.848 29.796 1.00 66.19 376 PRO A C 1
ATOM 2884 O O . PRO A 1 376 ? 11.015 -2.158 29.463 1.00 66.19 376 PRO A O 1
ATOM 2887 N N . THR A 1 377 ? 11.944 -3.654 30.851 1.00 74.81 377 THR A N 1
ATOM 2888 C CA . THR A 1 377 ? 10.778 -3.825 31.730 1.00 74.81 377 THR A CA 1
ATOM 2889 C C . THR A 1 377 ? 10.808 -2.891 32.942 1.00 74.81 377 THR A C 1
ATOM 2891 O O . THR A 1 377 ? 9.807 -2.773 33.650 1.00 74.81 377 THR A O 1
ATOM 2894 N N . SER A 1 378 ? 11.921 -2.181 33.163 1.00 64.62 378 SER A N 1
ATOM 2895 C CA . SER A 1 378 ? 12.060 -1.134 34.177 1.00 64.62 378 SER A CA 1
ATOM 2896 C C . SER A 1 378 ? 12.915 0.043 33.669 1.00 64.62 378 SER A C 1
ATOM 2898 O O . SER A 1 378 ? 13.716 -0.142 32.753 1.00 64.62 378 SER A O 1
ATOM 2900 N N . PRO A 1 379 ? 12.767 1.255 34.247 1.00 59.38 379 PRO A N 1
ATOM 2901 C CA . PRO A 1 379 ? 13.548 2.434 33.850 1.00 59.38 379 PRO A CA 1
ATOM 2902 C C . PRO A 1 379 ? 15.059 2.296 34.075 1.00 59.38 379 PRO A C 1
ATOM 2904 O O . PRO A 1 379 ? 15.834 2.916 33.357 1.00 59.38 379 PRO A O 1
ATOM 2907 N N . ASP A 1 380 ? 15.456 1.480 35.055 1.00 81.56 380 ASP A N 1
ATOM 2908 C CA . ASP A 1 380 ? 16.852 1.292 35.467 1.00 81.56 380 ASP A CA 1
ATOM 2909 C C . ASP A 1 380 ? 17.496 0.049 34.825 1.00 81.56 380 ASP A C 1
ATOM 2911 O O . ASP A 1 380 ? 18.625 -0.316 35.155 1.00 81.56 380 ASP A O 1
ATOM 2915 N N . GLN A 1 381 ? 16.778 -0.644 33.931 1.00 78.94 381 GLN A N 1
ATOM 2916 C CA . GLN A 1 381 ? 17.313 -1.804 33.227 1.00 78.94 381 GLN A CA 1
ATOM 2917 C C . GLN A 1 381 ? 18.411 -1.348 32.258 1.00 78.94 381 GLN A C 1
ATOM 2919 O O . GLN A 1 381 ? 18.148 -0.598 31.319 1.00 78.94 381 GLN A O 1
ATOM 2924 N N . ALA A 1 382 ? 19.639 -1.819 32.488 1.00 78.06 382 ALA A N 1
ATOM 2925 C CA . ALA A 1 382 ? 20.768 -1.540 31.610 1.00 78.06 382 ALA A CA 1
ATOM 2926 C C . ALA A 1 382 ? 20.489 -2.032 30.183 1.00 78.06 382 ALA A C 1
ATOM 2928 O O . ALA A 1 382 ? 19.865 -3.082 29.986 1.00 78.06 382 ALA A O 1
ATOM 2929 N N . SER A 1 383 ? 20.966 -1.275 29.191 1.00 75.38 383 SER A N 1
ATOM 2930 C CA . SER A 1 383 ? 20.893 -1.697 27.796 1.00 75.38 383 SER A CA 1
ATOM 2931 C C . SER A 1 383 ? 21.605 -3.044 27.622 1.00 75.38 383 SER A C 1
ATOM 2933 O O . SER A 1 383 ? 22.694 -3.224 28.171 1.00 75.38 383 SER A O 1
ATOM 2935 N N . PRO A 1 384 ? 21.013 -3.988 26.877 1.00 77.44 384 PRO A N 1
ATOM 2936 C CA . PRO A 1 384 ? 21.655 -5.264 26.588 1.00 77.44 384 PRO A CA 1
ATOM 2937 C C . PRO A 1 384 ? 22.958 -5.040 25.806 1.00 77.44 384 PRO A C 1
ATOM 2939 O O . PRO A 1 384 ? 23.024 -4.145 24.965 1.00 77.44 384 PRO A O 1
ATOM 2942 N N . GLU A 1 385 ? 23.986 -5.847 26.094 1.00 79.38 385 GLU A N 1
ATOM 2943 C CA . GLU A 1 385 ? 25.306 -5.743 25.443 1.00 79.38 385 GLU A CA 1
ATOM 2944 C C . GLU A 1 385 ? 25.231 -5.968 23.926 1.00 79.38 385 GLU A C 1
ATOM 2946 O O . GLU A 1 385 ? 25.956 -5.325 23.171 1.00 79.38 385 GLU A O 1
ATOM 2951 N N . ASP A 1 386 ? 24.318 -6.835 23.485 1.00 77.38 386 ASP A N 1
ATOM 2952 C CA . ASP A 1 386 ? 23.971 -7.032 22.081 1.00 77.38 386 ASP A CA 1
ATOM 2953 C C . ASP A 1 386 ? 22.506 -6.612 21.855 1.00 77.38 386 ASP A C 1
ATOM 2955 O O . ASP A 1 386 ? 21.590 -7.285 22.343 1.00 77.38 386 ASP A O 1
ATOM 2959 N N . PRO A 1 387 ? 22.245 -5.497 21.147 1.00 69.50 387 PRO A N 1
ATOM 2960 C CA . PRO A 1 387 ? 20.887 -5.050 20.850 1.00 69.50 387 PRO A CA 1
ATOM 2961 C C . PRO A 1 387 ? 20.168 -5.940 19.818 1.00 69.50 387 PRO A C 1
ATOM 2963 O O . PRO A 1 387 ? 18.960 -5.776 19.620 1.00 69.50 387 PRO A O 1
ATOM 2966 N N . GLY A 1 388 ? 20.874 -6.881 19.182 1.00 74.00 388 GLY A N 1
ATOM 2967 C CA . GLY A 1 388 ? 20.363 -7.718 18.104 1.00 74.00 388 GLY A CA 1
ATOM 2968 C C . GLY A 1 388 ? 20.414 -7.031 16.737 1.00 74.00 388 GLY A C 1
ATOM 2969 O O . GLY A 1 388 ? 20.894 -5.906 16.578 1.00 74.00 388 GLY A O 1
ATOM 2970 N N . MET A 1 389 ? 19.921 -7.725 15.710 1.00 74.44 389 MET A N 1
ATOM 2971 C CA . MET A 1 389 ? 19.894 -7.201 14.343 1.00 74.44 389 MET A CA 1
ATOM 2972 C C . MET A 1 389 ? 18.748 -6.205 14.156 1.00 74.44 389 MET A C 1
ATOM 2974 O O . MET A 1 389 ? 17.679 -6.332 14.755 1.00 74.44 389 MET A O 1
ATOM 2978 N N . ILE A 1 390 ? 18.956 -5.228 13.270 1.00 71.00 390 ILE A N 1
ATOM 2979 C CA . ILE A 1 390 ? 17.883 -4.332 12.837 1.00 71.00 390 ILE A CA 1
ATOM 2980 C C . ILE A 1 390 ? 16.829 -5.179 12.092 1.00 71.00 390 ILE A C 1
ATOM 2982 O O . ILE A 1 390 ? 17.188 -5.951 11.194 1.00 71.00 390 ILE A O 1
ATOM 2986 N N . PRO A 1 391 ? 15.544 -5.102 12.478 1.00 75.31 391 PRO A N 1
ATOM 2987 C CA . PRO A 1 391 ? 14.495 -5.903 11.878 1.00 75.31 391 PRO A CA 1
ATOM 2988 C C . PRO A 1 391 ? 14.218 -5.388 10.475 1.00 75.31 391 PRO A C 1
ATOM 2990 O O . PRO A 1 391 ? 13.861 -4.229 10.333 1.00 75.31 391 PRO A O 1
ATOM 2993 N N . LEU A 1 392 ? 14.268 -6.266 9.469 1.00 86.19 392 LEU A N 1
ATOM 2994 C CA . LEU A 1 392 ? 14.034 -5.898 8.070 1.00 86.19 392 LEU A CA 1
ATOM 2995 C C . LEU A 1 392 ? 12.621 -5.335 7.837 1.00 86.19 392 LEU A C 1
ATOM 2997 O O . LEU A 1 392 ? 11.686 -6.063 7.490 1.00 86.19 392 LEU A O 1
ATOM 3001 N N . THR A 1 393 ? 12.482 -4.022 8.023 1.00 87.88 393 THR A N 1
ATOM 3002 C CA . THR A 1 393 ? 11.256 -3.240 7.826 1.00 87.88 393 THR A CA 1
ATOM 3003 C C . THR A 1 393 ? 10.913 -3.086 6.343 1.00 87.88 393 THR A C 1
ATOM 3005 O O . THR A 1 393 ? 11.699 -3.418 5.456 1.00 87.88 393 THR A O 1
ATOM 3008 N N . ILE A 1 394 ? 9.735 -2.532 6.031 1.00 91.19 394 ILE A N 1
ATOM 3009 C CA . ILE A 1 394 ? 9.357 -2.194 4.645 1.00 91.19 394 ILE A CA 1
ATOM 3010 C C . ILE A 1 394 ? 10.408 -1.277 3.998 1.00 91.19 394 ILE A C 1
ATOM 3012 O O . ILE A 1 394 ? 10.781 -1.496 2.843 1.00 91.19 394 ILE A O 1
ATOM 3016 N N . ALA A 1 395 ? 10.912 -0.293 4.750 1.00 89.75 395 ALA A N 1
ATOM 3017 C CA . ALA A 1 395 ? 11.944 0.635 4.297 1.00 89.75 395 ALA A CA 1
ATOM 3018 C C . ALA A 1 395 ? 13.277 -0.074 4.024 1.00 89.75 395 ALA A C 1
ATOM 3020 O O . ALA A 1 395 ? 13.877 0.116 2.968 1.00 89.75 395 ALA A O 1
ATOM 3021 N N . GLU A 1 396 ? 13.716 -0.947 4.927 1.00 89.12 396 GLU A N 1
ATOM 3022 C CA . GLU A 1 396 ? 14.965 -1.694 4.752 1.00 89.12 396 GLU A CA 1
ATOM 3023 C C . GLU A 1 396 ? 14.881 -2.692 3.601 1.00 89.12 396 GLU A C 1
ATOM 3025 O O . GLU A 1 396 ? 15.809 -2.790 2.800 1.00 89.12 396 GLU A O 1
ATOM 3030 N N . ILE A 1 397 ? 13.746 -3.376 3.444 1.00 89.81 397 ILE A N 1
ATOM 3031 C CA . ILE A 1 397 ? 13.509 -4.243 2.289 1.00 89.81 397 ILE A CA 1
ATOM 3032 C C . ILE A 1 397 ? 13.560 -3.444 0.987 1.00 89.81 397 ILE A C 1
ATOM 3034 O O . ILE A 1 397 ? 14.168 -3.910 0.023 1.00 89.81 397 ILE A O 1
ATOM 3038 N N . LYS A 1 398 ? 12.963 -2.247 0.943 1.00 89.50 398 LYS A N 1
ATOM 3039 C CA . LYS A 1 398 ? 13.076 -1.345 -0.211 1.00 89.50 398 LYS A CA 1
ATOM 3040 C C . LYS A 1 398 ? 14.542 -0.982 -0.484 1.00 89.50 398 LYS A C 1
ATOM 3042 O O . LYS A 1 398 ? 14.993 -1.126 -1.615 1.00 89.50 398 LYS A O 1
ATOM 3047 N N . ASN A 1 399 ? 15.300 -0.582 0.535 1.00 86.69 399 ASN A N 1
ATOM 3048 C CA . ASN A 1 399 ? 16.713 -0.218 0.385 1.00 86.69 399 ASN A CA 1
ATOM 3049 C C . ASN A 1 399 ? 17.562 -1.397 -0.118 1.00 86.69 399 ASN A C 1
ATOM 3051 O O . ASN A 1 399 ? 18.402 -1.222 -0.997 1.00 86.69 399 ASN A O 1
ATOM 3055 N N . LEU A 1 400 ? 17.300 -2.615 0.366 1.00 83.88 400 LEU A N 1
ATOM 3056 C CA . LEU A 1 400 ? 17.943 -3.833 -0.132 1.00 83.88 400 LEU A CA 1
ATOM 3057 C C . LEU A 1 400 ? 17.569 -4.130 -1.588 1.00 83.88 400 LEU A C 1
ATOM 3059 O O . LEU A 1 400 ? 18.428 -4.522 -2.380 1.00 83.88 400 LEU A O 1
ATOM 3063 N N . VAL A 1 401 ? 16.301 -3.939 -1.969 1.00 78.44 401 VAL A N 1
ATOM 3064 C CA . VAL A 1 401 ? 15.881 -4.035 -3.376 1.00 78.44 401 VAL A CA 1
ATOM 3065 C C . VAL A 1 401 ? 16.667 -3.034 -4.210 1.00 78.44 401 VAL A C 1
ATOM 3067 O O . VAL A 1 401 ? 17.188 -3.407 -5.255 1.00 78.44 401 VAL A O 1
ATOM 3070 N N . ASN A 1 402 ? 16.840 -1.808 -3.736 1.00 75.12 402 ASN A N 1
ATOM 3071 C CA . ASN A 1 402 ? 17.563 -0.785 -4.484 1.00 75.12 402 ASN A CA 1
ATOM 3072 C C . ASN A 1 402 ? 19.031 -1.113 -4.628 1.00 75.12 402 ASN A C 1
ATOM 3074 O O . ASN A 1 402 ? 19.500 -1.143 -5.755 1.00 75.12 402 ASN A O 1
ATOM 3078 N N . ALA A 1 403 ? 19.708 -1.498 -3.549 1.00 73.69 403 ALA A N 1
ATOM 3079 C CA . ALA A 1 403 ? 21.105 -1.918 -3.591 1.00 73.69 403 ALA A CA 1
ATOM 3080 C C . ALA A 1 403 ? 21.358 -3.118 -4.525 1.00 73.69 403 ALA A C 1
ATOM 3082 O O . ALA A 1 403 ? 22.440 -3.246 -5.090 1.00 73.69 403 ALA A O 1
ATOM 3083 N N . THR A 1 404 ? 20.369 -4.003 -4.697 1.00 67.88 404 THR A N 1
ATOM 3084 C CA . THR A 1 404 ? 20.489 -5.210 -5.539 1.00 67.88 404 THR A CA 1
ATOM 3085 C C . THR A 1 404 ? 19.933 -5.042 -6.953 1.00 67.88 404 THR A C 1
ATOM 3087 O O . THR A 1 404 ? 20.139 -5.914 -7.799 1.00 67.88 404 THR A O 1
ATOM 3090 N N . THR A 1 405 ? 19.215 -3.950 -7.223 1.00 63.00 405 THR A N 1
ATOM 3091 C CA . THR A 1 405 ? 18.609 -3.647 -8.531 1.00 63.00 405 THR A CA 1
ATOM 3092 C C . THR A 1 405 ? 19.089 -2.330 -9.122 1.00 63.00 405 THR A C 1
ATOM 3094 O O . THR A 1 405 ? 18.619 -1.961 -10.203 1.00 63.00 405 THR A O 1
ATOM 3097 N N . THR A 1 406 ? 20.033 -1.641 -8.470 1.00 54.78 406 THR A N 1
ATOM 3098 C CA . THR A 1 406 ? 20.716 -0.467 -9.004 1.00 54.78 406 THR A CA 1
ATOM 3099 C C . THR A 1 406 ? 21.327 -0.840 -10.342 1.00 54.78 406 THR A C 1
ATOM 3101 O O . THR A 1 406 ? 22.406 -1.424 -10.442 1.00 54.78 406 THR A O 1
ATOM 3104 N N . ARG A 1 407 ? 20.630 -0.453 -11.411 1.00 51.94 407 ARG A N 1
ATOM 3105 C CA . ARG A 1 407 ? 21.316 -0.126 -12.647 1.00 51.94 407 ARG A CA 1
ATOM 3106 C C . ARG A 1 407 ? 22.328 0.954 -12.286 1.00 51.94 407 ARG A C 1
ATOM 3108 O O . ARG A 1 407 ? 22.018 1.884 -11.542 1.00 51.94 407 ARG A O 1
ATOM 3115 N N . THR A 1 408 ? 23.544 0.744 -12.765 1.00 50.34 408 THR A N 1
ATOM 3116 C CA . THR A 1 408 ? 24.666 1.681 -12.813 1.00 50.34 408 THR A CA 1
ATOM 3117 C C . THR A 1 408 ? 24.183 3.141 -12.845 1.00 50.34 408 THR A C 1
ATOM 3119 O O . THR A 1 408 ? 23.218 3.406 -13.562 1.00 50.34 408 THR A O 1
ATOM 3122 N N . PRO A 1 409 ? 24.789 4.062 -12.064 1.00 52.25 409 PRO A N 1
ATOM 3123 C CA . PRO A 1 409 ? 24.201 5.349 -11.688 1.00 52.25 409 PRO A CA 1
ATOM 3124 C C . PRO A 1 409 ? 23.493 6.054 -12.843 1.00 52.25 409 PRO A C 1
ATOM 3126 O O . PRO A 1 409 ? 24.057 6.202 -13.927 1.00 52.25 409 PRO A O 1
ATOM 3129 N N . SER A 1 410 ? 22.265 6.520 -12.586 1.00 64.19 410 SER A N 1
ATOM 3130 C CA . SER A 1 410 ? 21.593 7.481 -13.461 1.00 64.19 410 SER A CA 1
ATOM 3131 C C . SER A 1 410 ? 22.566 8.611 -13.782 1.00 64.19 410 SER A C 1
ATOM 3133 O O . SER A 1 410 ? 23.264 9.075 -12.881 1.00 64.19 410 SER A O 1
ATOM 3135 N N . LEU A 1 411 ? 22.605 9.059 -15.039 1.00 74.94 411 LEU A N 1
ATOM 3136 C CA . LEU A 1 411 ? 23.537 10.086 -15.521 1.00 74.94 411 LEU A CA 1
ATOM 3137 C C . LEU A 1 411 ? 23.690 11.267 -14.547 1.00 74.94 411 LEU A C 1
ATOM 3139 O O . LEU A 1 411 ? 24.809 11.692 -14.304 1.00 74.94 411 LEU A O 1
ATOM 3143 N N . GLY A 1 412 ? 22.597 11.715 -13.914 1.00 70.50 412 GLY A N 1
ATOM 3144 C CA . GLY A 1 412 ? 22.624 12.753 -12.876 1.00 70.50 412 GLY A CA 1
ATOM 3145 C C . GLY A 1 412 ? 23.596 12.480 -11.719 1.00 70.50 412 GLY A C 1
ATOM 3146 O O . GLY A 1 412 ? 24.418 13.334 -11.421 1.00 70.50 412 GLY A O 1
ATOM 3147 N N . HIS A 1 413 ? 23.596 11.276 -11.136 1.00 72.38 413 HIS A N 1
ATOM 3148 C CA . HIS A 1 413 ? 24.512 10.922 -10.043 1.00 72.38 413 HIS A CA 1
ATOM 3149 C C . HIS A 1 413 ? 25.972 10.854 -10.507 1.00 72.38 413 HIS A C 1
ATOM 3151 O O . HIS A 1 413 ? 26.879 11.247 -9.778 1.00 72.38 413 HIS A O 1
ATOM 3157 N N . ALA A 1 414 ? 26.216 10.347 -11.721 1.00 79.94 414 ALA A N 1
ATOM 3158 C CA . ALA A 1 414 ? 27.565 10.301 -12.278 1.00 79.94 414 ALA A CA 1
ATOM 3159 C C . ALA A 1 414 ? 28.100 11.718 -12.551 1.00 79.94 414 ALA A C 1
ATOM 3161 O O . ALA A 1 414 ? 29.264 11.997 -12.268 1.00 79.94 414 ALA A O 1
ATOM 3162 N N . THR A 1 415 ? 27.239 12.617 -13.035 1.00 83.75 415 THR A N 1
ATOM 3163 C CA . THR A 1 415 ? 27.566 14.030 -13.251 1.00 83.75 415 THR A CA 1
ATOM 3164 C C . THR A 1 415 ? 27.812 14.760 -11.932 1.00 83.75 415 THR A C 1
ATOM 3166 O O . THR A 1 415 ? 28.823 15.439 -11.817 1.00 83.75 415 THR A O 1
ATOM 3169 N N . GLU A 1 416 ? 26.969 14.575 -10.912 1.00 82.19 416 GLU A N 1
ATOM 3170 C CA . GLU A 1 416 ? 27.182 15.164 -9.579 1.00 82.19 416 GLU A CA 1
ATOM 3171 C C . GLU A 1 416 ? 28.504 14.696 -8.960 1.00 82.19 416 GLU A C 1
ATOM 3173 O O . GLU A 1 416 ? 29.281 15.501 -8.448 1.00 82.19 416 GLU A O 1
ATOM 3178 N N . MET A 1 417 ? 28.810 13.399 -9.049 1.00 81.19 417 MET A N 1
ATOM 3179 C CA . MET A 1 417 ? 30.084 12.861 -8.573 1.00 81.19 417 MET A CA 1
ATOM 3180 C C . MET A 1 417 ? 31.276 13.467 -9.326 1.00 81.19 417 MET A C 1
ATOM 3182 O O . MET A 1 417 ? 32.278 13.807 -8.698 1.00 81.19 417 MET A O 1
ATOM 3186 N N . LEU A 1 418 ? 31.165 13.640 -10.648 1.00 89.75 418 LEU A N 1
ATOM 3187 C CA . LEU A 1 418 ? 32.178 14.329 -11.444 1.00 89.75 418 LEU A CA 1
ATOM 3188 C C . LEU A 1 418 ? 32.316 15.800 -11.022 1.00 89.75 418 LEU A C 1
ATOM 3190 O O . LEU A 1 418 ? 33.436 16.271 -10.867 1.00 89.75 418 LEU A O 1
ATOM 3194 N N . GLU A 1 419 ? 31.221 16.517 -10.766 1.00 89.94 419 GLU A N 1
ATOM 3195 C CA . GLU A 1 419 ? 31.271 17.891 -10.251 1.00 89.94 419 GLU A CA 1
ATOM 3196 C C . GLU A 1 419 ? 31.975 17.973 -8.894 1.00 89.94 419 GLU A C 1
ATOM 3198 O O . GLU A 1 419 ? 32.788 18.868 -8.668 1.00 89.94 419 GLU A O 1
ATOM 3203 N N . HIS A 1 420 ? 31.694 17.040 -7.985 1.00 86.50 420 HIS A N 1
ATOM 3204 C CA . HIS A 1 420 ? 32.383 16.968 -6.699 1.00 86.50 420 HIS A CA 1
ATOM 3205 C C . HIS A 1 420 ? 33.875 16.657 -6.859 1.00 86.50 420 HIS A C 1
ATOM 3207 O O . HIS A 1 420 ? 34.688 17.289 -6.187 1.00 86.50 420 HIS A O 1
ATOM 3213 N N . ALA A 1 421 ? 34.240 15.748 -7.765 1.00 88.69 421 ALA A N 1
ATOM 3214 C CA . ALA A 1 421 ? 35.636 15.446 -8.072 1.00 88.69 421 ALA A CA 1
ATOM 3215 C C . ALA A 1 421 ? 36.363 16.645 -8.709 1.00 88.69 421 ALA A C 1
ATOM 3217 O O . ALA A 1 421 ? 37.504 16.935 -8.366 1.00 88.69 421 ALA A O 1
ATOM 3218 N N . LEU A 1 422 ? 35.692 17.397 -9.586 1.00 89.50 422 LEU A N 1
ATOM 3219 C CA . LEU A 1 422 ? 36.234 18.632 -10.160 1.00 89.50 422 LEU A CA 1
ATOM 3220 C C . LEU A 1 422 ? 36.474 19.703 -9.086 1.00 89.50 422 LEU A C 1
ATOM 3222 O O . LEU A 1 422 ? 37.413 20.481 -9.204 1.00 89.50 422 LEU A O 1
ATOM 3226 N N . ARG A 1 423 ? 35.662 19.734 -8.019 1.00 90.38 423 ARG A N 1
ATOM 3227 C CA . ARG A 1 423 ? 35.876 20.628 -6.866 1.00 90.38 423 ARG A CA 1
ATOM 3228 C C . ARG A 1 423 ? 37.011 20.172 -5.947 1.00 90.38 423 ARG A C 1
ATOM 3230 O O . ARG A 1 423 ? 37.556 21.013 -5.239 1.00 90.38 423 ARG A O 1
ATOM 3237 N N . SER A 1 424 ? 37.329 18.874 -5.901 1.00 85.69 424 SER A N 1
ATOM 3238 C CA . SER A 1 424 ? 38.425 18.351 -5.073 1.00 85.69 424 SER A CA 1
ATOM 3239 C C . SER A 1 424 ? 39.798 18.495 -5.732 1.00 85.69 424 SER A C 1
ATOM 3241 O O . SER A 1 424 ? 40.800 18.414 -5.028 1.00 85.69 424 SER A O 1
ATOM 3243 N N . ASP A 1 425 ? 39.840 18.712 -7.053 1.00 84.62 425 ASP A N 1
ATOM 3244 C CA . ASP A 1 425 ? 41.055 18.809 -7.880 1.00 84.62 425 ASP A CA 1
ATOM 3245 C C . ASP A 1 425 ? 41.967 17.566 -7.790 1.00 84.62 425 ASP A C 1
ATOM 3247 O O . ASP A 1 425 ? 43.177 17.605 -8.005 1.00 84.62 425 ASP A O 1
ATOM 3251 N N . VAL A 1 426 ? 41.379 16.412 -7.457 1.00 87.69 426 VAL A N 1
ATOM 3252 C CA . VAL A 1 426 ? 42.096 15.136 -7.360 1.00 87.69 426 VAL A CA 1
ATOM 3253 C C . VAL A 1 426 ? 42.003 14.405 -8.701 1.00 87.69 426 VAL A C 1
ATOM 3255 O O . VAL A 1 426 ? 40.992 13.765 -8.998 1.00 87.69 426 VAL A O 1
ATOM 3258 N N . THR A 1 427 ? 43.074 14.447 -9.501 1.00 87.75 427 THR A N 1
ATOM 3259 C CA . THR A 1 427 ? 43.121 13.897 -10.874 1.00 87.75 427 THR A CA 1
ATOM 3260 C C . THR A 1 427 ? 42.556 12.472 -11.010 1.00 87.75 427 THR A C 1
ATOM 3262 O O . THR A 1 427 ? 41.701 12.274 -11.877 1.00 87.75 427 THR A O 1
ATOM 3265 N N . PRO A 1 428 ? 42.908 11.482 -10.158 1.00 86.88 428 PRO A N 1
ATOM 3266 C CA . PRO A 1 428 ? 42.304 10.148 -10.248 1.00 86.88 428 PRO A CA 1
ATOM 3267 C C . PRO A 1 428 ? 40.785 10.135 -10.019 1.00 86.88 428 PRO A C 1
ATOM 3269 O O . PRO A 1 428 ? 40.071 9.379 -10.673 1.00 86.88 428 PRO A O 1
ATOM 3272 N N . GLN A 1 429 ? 40.266 10.977 -9.118 1.00 87.44 429 GLN A N 1
ATOM 3273 C CA . GLN A 1 429 ? 38.825 11.058 -8.849 1.00 87.44 429 GLN A CA 1
ATOM 3274 C C . GLN A 1 429 ? 38.077 11.660 -10.039 1.00 87.44 429 GLN A C 1
ATOM 3276 O O . GLN A 1 429 ? 37.002 11.179 -10.394 1.00 87.44 429 GLN A O 1
ATOM 3281 N N . ILE A 1 430 ? 38.659 12.673 -10.686 1.00 93.12 430 ILE A N 1
ATOM 3282 C CA . ILE A 1 430 ? 38.084 13.301 -11.881 1.00 93.12 430 ILE A CA 1
ATOM 3283 C C . ILE A 1 430 ? 38.068 12.304 -13.049 1.00 93.12 430 ILE A C 1
ATOM 3285 O O . ILE A 1 430 ? 37.045 12.163 -13.724 1.00 93.12 430 ILE A O 1
ATOM 3289 N N . ALA A 1 431 ? 39.157 11.553 -13.244 1.00 93.00 431 ALA A N 1
ATOM 3290 C CA . ALA A 1 431 ? 39.254 10.519 -14.275 1.00 93.00 431 ALA A CA 1
ATOM 3291 C C . ALA A 1 431 ? 38.187 9.423 -14.088 1.00 93.00 431 ALA A C 1
ATOM 3293 O O . ALA A 1 431 ? 37.452 9.091 -15.023 1.00 93.00 431 ALA A O 1
ATOM 3294 N N . TRP A 1 432 ? 38.018 8.925 -12.858 1.00 92.62 432 TRP A N 1
ATOM 3295 C CA . TRP A 1 432 ? 36.949 7.981 -12.525 1.00 92.62 432 TRP A CA 1
ATOM 3296 C C . TRP A 1 432 ? 35.549 8.587 -12.688 1.00 92.62 432 TRP A C 1
ATOM 3298 O O . TRP A 1 432 ? 34.650 7.913 -13.192 1.00 92.62 432 TRP A O 1
ATOM 3308 N N . GLY A 1 433 ? 35.355 9.864 -12.345 1.00 91.88 433 GLY A N 1
ATOM 3309 C CA . GLY A 1 433 ? 34.108 10.588 -12.603 1.00 91.88 433 GLY A CA 1
ATOM 3310 C C . GLY A 1 433 ? 33.728 10.571 -14.087 1.00 91.88 433 GLY A C 1
ATOM 3311 O O . GLY A 1 433 ? 32.617 10.173 -14.442 1.00 91.88 433 GLY A O 1
ATOM 3312 N N . HIS A 1 434 ? 34.678 10.897 -14.966 1.00 94.94 434 HIS A N 1
ATOM 3313 C CA . HIS A 1 434 ? 34.497 10.840 -16.418 1.00 94.94 434 HIS A CA 1
ATOM 3314 C C . HIS A 1 434 ? 34.203 9.424 -16.935 1.00 94.94 434 HIS A C 1
ATOM 3316 O O . HIS A 1 434 ? 33.320 9.251 -17.783 1.00 94.94 434 HIS A O 1
ATOM 3322 N N . PHE A 1 435 ? 34.878 8.403 -16.403 1.00 93.56 435 PHE A N 1
ATOM 3323 C CA . PHE A 1 435 ? 34.607 7.002 -16.731 1.00 93.56 435 PHE A CA 1
ATOM 3324 C C . PHE A 1 435 ? 33.167 6.595 -16.376 1.00 93.56 435 PHE A C 1
ATOM 3326 O O . PHE A 1 435 ? 32.462 5.974 -17.176 1.00 93.56 435 PHE A O 1
ATOM 3333 N N . PHE A 1 436 ? 32.688 6.972 -15.188 1.00 89.69 436 PHE A N 1
ATOM 3334 C CA . PHE A 1 436 ? 31.335 6.628 -14.751 1.00 89.69 436 PHE A CA 1
ATOM 3335 C C . PHE A 1 436 ? 30.247 7.382 -15.517 1.00 89.69 436 PHE A C 1
ATOM 3337 O O . PHE A 1 436 ? 29.213 6.782 -15.824 1.00 89.69 436 PHE A O 1
ATOM 3344 N N . VAL A 1 437 ? 30.493 8.642 -15.887 1.00 91.25 437 VAL A N 1
ATOM 3345 C CA . VAL A 1 437 ? 29.622 9.401 -16.797 1.00 91.25 437 VAL A CA 1
ATOM 3346 C C . VAL A 1 437 ? 29.543 8.714 -18.160 1.00 91.25 437 VAL A C 1
ATOM 3348 O O . VAL A 1 437 ? 28.441 8.501 -18.665 1.00 91.25 437 VAL A O 1
ATOM 3351 N N . ALA A 1 438 ? 30.674 8.278 -18.722 1.00 90.81 438 ALA A N 1
ATOM 3352 C CA . ALA A 1 438 ? 30.695 7.568 -20.000 1.00 90.81 438 ALA A CA 1
ATOM 3353 C C . ALA A 1 438 ? 29.876 6.274 -19.958 1.00 90.81 438 ALA A C 1
ATOM 3355 O O . ALA A 1 438 ? 29.059 6.017 -20.840 1.00 90.81 438 ALA A O 1
ATOM 3356 N N . ARG A 1 439 ? 30.029 5.493 -18.883 1.00 85.00 439 ARG A N 1
ATOM 3357 C CA . ARG A 1 439 ? 29.263 4.262 -18.671 1.00 85.00 439 ARG A CA 1
ATOM 3358 C C . ARG A 1 439 ? 27.757 4.528 -18.580 1.00 85.00 439 ARG A C 1
ATOM 3360 O O . ARG A 1 439 ? 26.973 3.766 -19.138 1.00 85.00 439 ARG A O 1
ATOM 3367 N N . ALA A 1 440 ? 27.344 5.605 -17.909 1.00 79.94 440 ALA A N 1
ATOM 3368 C CA . ALA A 1 440 ? 25.937 6.002 -17.845 1.00 79.94 440 ALA A CA 1
ATOM 3369 C C . ALA A 1 440 ? 25.402 6.444 -19.221 1.00 79.94 440 ALA A C 1
ATOM 3371 O O . ALA A 1 440 ? 24.302 6.052 -19.609 1.00 79.94 440 ALA A O 1
ATOM 3372 N N . LEU A 1 441 ? 26.187 7.211 -19.983 1.00 84.62 441 LEU A N 1
ATOM 3373 C CA . LEU A 1 441 ? 25.834 7.663 -21.333 1.00 84.62 441 LEU A CA 1
ATOM 3374 C C . LEU A 1 441 ? 25.709 6.500 -22.325 1.00 84.62 441 LEU A C 1
ATOM 3376 O O . LEU A 1 441 ? 24.753 6.474 -23.102 1.00 84.62 441 LEU A O 1
ATOM 3380 N N . LEU A 1 442 ? 26.604 5.510 -22.250 1.00 82.31 442 LEU A N 1
ATOM 3381 C CA . LEU A 1 442 ? 26.538 4.284 -23.051 1.00 82.31 442 LEU A CA 1
ATOM 3382 C C . LEU A 1 442 ? 25.218 3.536 -22.814 1.00 82.31 442 LEU A C 1
ATOM 3384 O O . LEU A 1 442 ? 24.540 3.164 -23.769 1.00 82.31 442 LEU A O 1
ATOM 3388 N N . GLN A 1 443 ? 24.807 3.378 -21.552 1.00 72.88 443 GLN A N 1
ATOM 3389 C CA . GLN A 1 443 ? 23.539 2.723 -21.198 1.00 72.88 443 GLN A CA 1
ATOM 3390 C C . GLN A 1 443 ? 22.304 3.499 -21.677 1.00 72.88 443 GLN A C 1
ATOM 3392 O O . GLN A 1 443 ? 21.266 2.900 -21.952 1.00 72.88 443 GLN A O 1
ATOM 3397 N N . LEU A 1 444 ? 22.413 4.824 -21.796 1.00 72.44 444 LEU A N 1
ATOM 3398 C CA . LEU A 1 444 ? 21.366 5.692 -22.339 1.00 72.44 444 LEU A CA 1
ATOM 3399 C C . LEU A 1 444 ? 21.377 5.771 -23.875 1.00 72.44 444 LEU A C 1
ATOM 3401 O O . LEU A 1 444 ? 20.538 6.465 -24.445 1.00 72.44 444 LEU A O 1
ATOM 3405 N N . GLY A 1 445 ? 22.319 5.106 -24.551 1.00 75.75 445 GLY A N 1
ATOM 3406 C CA . GLY A 1 445 ? 22.472 5.179 -26.006 1.00 75.75 445 GLY A CA 1
ATOM 3407 C C . GLY A 1 445 ? 23.010 6.522 -26.516 1.00 75.75 445 GLY A C 1
ATOM 3408 O O . GLY A 1 445 ? 22.931 6.796 -27.711 1.00 75.75 445 GLY A O 1
ATOM 3409 N N . ARG A 1 446 ? 23.574 7.368 -25.643 1.00 81.81 446 ARG A N 1
ATOM 3410 C CA . ARG A 1 446 ? 24.216 8.646 -26.008 1.00 81.81 446 ARG A CA 1
ATOM 3411 C C . ARG A 1 446 ? 25.687 8.416 -26.344 1.00 81.81 446 ARG A C 1
ATOM 3413 O O . ARG A 1 446 ? 26.583 8.760 -25.578 1.00 81.81 446 ARG A O 1
ATOM 3420 N N . LEU A 1 447 ? 25.914 7.749 -27.468 1.00 85.31 447 LEU A N 1
ATOM 3421 C CA . LEU A 1 447 ? 27.189 7.101 -27.771 1.00 85.31 447 LEU A CA 1
ATOM 3422 C C . LEU A 1 447 ? 28.339 8.091 -27.997 1.00 85.31 447 LEU A C 1
ATOM 3424 O O . LEU A 1 447 ? 29.417 7.884 -27.448 1.00 85.31 447 LEU A O 1
ATOM 3428 N N . ASP A 1 448 ? 28.114 9.190 -28.719 1.00 88.31 448 ASP A N 1
ATOM 3429 C CA . ASP A 1 448 ? 29.163 10.191 -28.965 1.00 88.31 448 ASP A CA 1
ATOM 3430 C C . ASP A 1 448 ? 29.608 10.890 -27.674 1.00 88.31 448 ASP A C 1
ATOM 3432 O O . ASP A 1 448 ? 30.804 11.027 -27.413 1.00 88.31 448 ASP A O 1
ATOM 3436 N N . ASP A 1 449 ? 28.653 11.247 -26.812 1.00 88.94 449 ASP A N 1
ATOM 3437 C CA . ASP A 1 449 ? 28.946 11.827 -25.498 1.00 88.94 449 ASP A CA 1
ATOM 3438 C C . ASP A 1 449 ? 29.721 10.835 -24.615 1.00 88.94 449 ASP A C 1
ATOM 3440 O O . ASP A 1 449 ? 30.631 11.220 -23.874 1.00 88.94 449 ASP A O 1
ATOM 3444 N N . ALA A 1 450 ? 29.372 9.544 -24.696 1.00 91.12 450 ALA A N 1
ATOM 3445 C CA . ALA A 1 450 ? 30.064 8.487 -23.969 1.00 91.12 450 ALA A CA 1
ATOM 3446 C C . ALA A 1 450 ? 31.527 8.368 -24.417 1.00 91.12 450 ALA A C 1
ATOM 3448 O O . ALA A 1 450 ? 32.408 8.299 -23.560 1.00 91.12 450 ALA A O 1
ATOM 3449 N N . VAL A 1 451 ? 31.787 8.405 -25.733 1.00 94.25 451 VAL A N 1
ATOM 3450 C CA . VAL A 1 451 ? 33.144 8.400 -26.309 1.00 94.25 451 VAL A CA 1
ATOM 3451 C C . VAL A 1 451 ? 33.947 9.599 -25.805 1.00 94.25 451 VAL A C 1
ATOM 3453 O O . VAL A 1 451 ? 35.045 9.417 -25.289 1.00 94.25 451 VAL A O 1
ATOM 3456 N N . VAL A 1 452 ? 33.391 10.812 -25.866 1.00 95.88 452 VAL A N 1
ATOM 3457 C CA . VAL A 1 452 ? 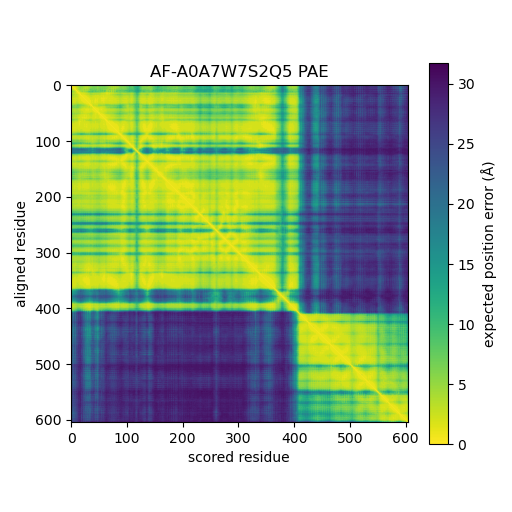34.079 12.019 -25.375 1.00 95.88 452 VAL A CA 1
ATOM 3458 C C . VAL A 1 452 ? 34.443 11.889 -23.896 1.00 95.88 452 VAL A C 1
ATOM 3460 O O . VAL A 1 452 ? 35.568 12.203 -23.501 1.00 95.88 452 VAL A O 1
ATOM 3463 N N . SER A 1 453 ? 33.510 11.422 -23.064 1.00 95.50 453 SER A N 1
ATOM 3464 C CA . SER A 1 453 ? 33.754 11.315 -21.625 1.00 95.50 453 SER A CA 1
ATOM 3465 C C . SER A 1 453 ? 34.790 10.239 -21.285 1.00 95.50 453 SER A C 1
ATOM 3467 O O . SER A 1 453 ? 35.660 10.484 -20.452 1.00 95.50 453 SER A O 1
ATOM 3469 N N . VAL A 1 454 ? 34.754 9.066 -21.927 1.00 96.19 454 VAL A N 1
ATOM 3470 C CA . VAL A 1 454 ? 35.745 8.009 -21.656 1.00 96.19 454 VAL A CA 1
ATOM 3471 C C . VAL A 1 454 ? 37.124 8.340 -22.229 1.00 96.19 454 VAL A C 1
ATOM 3473 O O . VAL A 1 454 ? 38.120 8.011 -21.591 1.00 96.19 454 VAL A O 1
ATOM 3476 N N . SER A 1 455 ? 37.214 9.048 -23.360 1.00 94.81 455 SER A N 1
ATOM 3477 C CA . SER A 1 455 ? 38.497 9.525 -23.894 1.00 94.81 455 SER A CA 1
ATOM 3478 C C . SER A 1 455 ? 39.204 10.459 -22.912 1.00 94.81 455 SER A C 1
ATOM 3480 O O . SER A 1 455 ? 40.394 10.286 -22.665 1.00 94.81 455 SER A O 1
ATOM 3482 N N . ARG A 1 456 ? 38.466 11.373 -22.263 1.00 95.50 456 ARG A N 1
ATOM 3483 C CA . ARG A 1 456 ? 39.021 12.222 -21.193 1.00 95.50 456 ARG A CA 1
ATOM 3484 C C . ARG A 1 456 ? 39.528 11.398 -20.014 1.00 95.50 456 ARG A C 1
ATOM 3486 O O . ARG A 1 456 ? 40.628 11.640 -19.533 1.00 95.50 456 ARG A O 1
ATOM 3493 N N . ALA A 1 457 ? 38.758 10.403 -19.569 1.00 96.31 457 ALA A N 1
ATOM 3494 C CA . ALA A 1 457 ? 39.206 9.504 -18.506 1.00 96.31 457 ALA A CA 1
ATOM 3495 C C . ALA A 1 457 ? 40.509 8.780 -18.891 1.00 96.31 457 ALA A C 1
ATOM 3497 O O . ALA A 1 457 ? 41.444 8.732 -18.095 1.00 96.31 457 ALA A O 1
ATOM 3498 N N . ALA A 1 458 ? 40.589 8.269 -20.122 1.00 94.94 458 ALA A N 1
ATOM 3499 C CA . ALA A 1 458 ? 41.756 7.563 -20.636 1.00 94.94 458 ALA A CA 1
ATOM 3500 C C . ALA A 1 458 ? 43.006 8.464 -20.666 1.00 94.94 458 ALA A C 1
ATOM 3502 O O . ALA A 1 458 ? 44.050 8.071 -20.150 1.00 94.94 458 ALA A O 1
ATOM 3503 N N . GLU A 1 459 ? 42.896 9.691 -21.184 1.00 94.81 459 GLU A N 1
ATOM 3504 C CA . GLU A 1 459 ? 43.995 10.670 -21.186 1.00 94.81 459 GLU A CA 1
ATOM 3505 C C . GLU A 1 459 ? 44.511 10.964 -19.772 1.00 94.81 459 GLU A C 1
ATOM 3507 O O . GLU A 1 459 ? 45.721 11.006 -19.543 1.00 94.81 459 GLU A O 1
ATOM 3512 N N . MET A 1 460 ? 43.603 11.111 -18.805 1.00 94.94 460 MET A N 1
ATOM 3513 C CA . MET A 1 460 ? 43.963 11.395 -17.416 1.00 94.94 460 MET A CA 1
ATOM 3514 C C . MET A 1 460 ? 44.653 10.207 -16.737 1.00 94.94 460 MET A C 1
ATOM 3516 O O . MET A 1 460 ? 45.668 10.406 -16.071 1.00 94.94 460 MET A O 1
ATOM 3520 N N . PHE A 1 461 ? 44.156 8.980 -16.930 1.00 94.19 461 PHE A N 1
ATOM 3521 C CA . PHE A 1 461 ? 44.804 7.777 -16.391 1.00 94.19 461 PHE A CA 1
ATOM 3522 C C . PHE A 1 461 ? 46.179 7.528 -17.018 1.00 94.19 461 PHE A C 1
ATOM 3524 O O . PHE A 1 461 ? 47.117 7.141 -16.316 1.00 94.19 461 PHE A O 1
ATOM 3531 N N . LYS A 1 462 ? 46.326 7.817 -18.318 1.00 91.31 462 LYS A N 1
ATOM 3532 C CA . LYS A 1 462 ? 47.621 7.793 -19.006 1.00 91.31 462 LYS A CA 1
ATOM 3533 C C . LYS A 1 462 ? 48.589 8.801 -18.388 1.00 91.31 462 LYS A C 1
ATOM 3535 O O . LYS 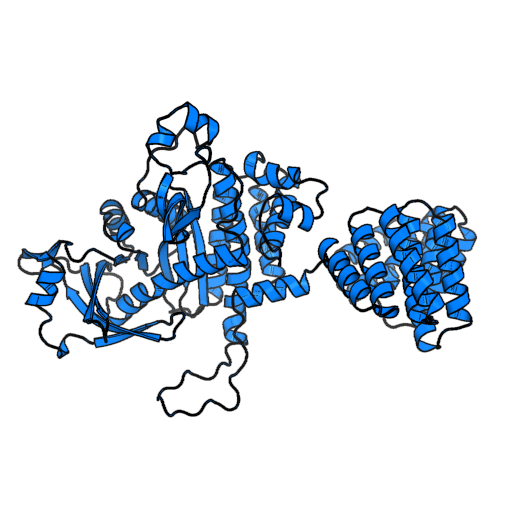A 1 462 ? 49.710 8.439 -18.043 1.00 91.31 462 LYS A O 1
ATOM 3540 N N . ALA A 1 463 ? 48.148 10.044 -18.190 1.00 91.56 463 ALA A N 1
ATOM 3541 C CA . ALA A 1 463 ? 48.966 11.098 -17.593 1.00 91.56 463 ALA A CA 1
ATOM 3542 C C . ALA A 1 463 ? 49.374 10.782 -16.143 1.00 91.56 463 ALA A C 1
ATOM 3544 O O . ALA A 1 463 ? 50.485 11.113 -15.732 1.00 91.56 463 ALA A O 1
ATOM 3545 N N . SER A 1 464 ? 48.513 10.105 -15.376 1.00 89.56 464 SER A N 1
ATOM 3546 C CA . SER A 1 464 ? 48.817 9.677 -14.005 1.00 89.56 464 SER A CA 1
ATOM 3547 C C . SER A 1 464 ? 49.617 8.374 -13.919 1.00 89.56 464 SER A C 1
ATOM 3549 O O . SER A 1 464 ? 49.882 7.914 -12.811 1.00 89.56 464 SER A O 1
ATOM 3551 N N . SER A 1 465 ? 49.985 7.765 -15.054 1.00 87.44 465 SER A N 1
ATOM 3552 C CA . SER A 1 465 ? 50.661 6.459 -15.114 1.00 87.44 465 SER A CA 1
ATOM 3553 C C . SER A 1 465 ? 49.898 5.334 -14.391 1.00 87.44 465 SER A C 1
ATOM 3555 O O . SER A 1 465 ? 50.504 4.378 -13.904 1.00 87.44 465 SER A O 1
ATOM 3557 N N . ASP A 1 466 ? 48.563 5.426 -14.316 1.00 87.62 466 ASP A N 1
ATOM 3558 C CA . ASP A 1 466 ? 47.713 4.357 -13.777 1.00 87.62 466 ASP A CA 1
ATOM 3559 C C . ASP A 1 466 ? 47.335 3.403 -14.913 1.00 87.62 466 ASP A C 1
ATOM 3561 O O . ASP A 1 466 ? 46.289 3.519 -15.552 1.00 87.62 466 ASP A O 1
ATOM 3565 N N . ILE A 1 467 ? 48.240 2.468 -15.193 1.00 84.88 467 ILE A N 1
ATOM 3566 C CA . ILE A 1 467 ? 48.163 1.586 -16.364 1.00 84.88 467 ILE A CA 1
ATOM 3567 C C . ILE A 1 467 ? 46.919 0.684 -16.307 1.00 84.88 467 ILE A C 1
ATOM 3569 O O . ILE A 1 467 ? 46.301 0.416 -17.338 1.00 84.88 467 ILE A O 1
ATOM 3573 N N . LEU A 1 468 ? 46.503 0.247 -15.111 1.00 84.31 468 LEU A N 1
ATOM 3574 C CA . LEU A 1 468 ? 45.303 -0.579 -14.951 1.00 84.31 468 LEU A CA 1
ATOM 3575 C C . LEU A 1 468 ? 44.039 0.222 -15.276 1.00 84.31 468 LEU A C 1
ATOM 3577 O O . LEU A 1 468 ? 43.223 -0.225 -16.086 1.00 84.31 468 LEU A O 1
ATOM 3581 N N . ALA A 1 469 ? 43.883 1.402 -14.676 1.00 87.94 469 ALA A N 1
ATOM 3582 C CA . ALA A 1 469 ? 42.732 2.253 -14.956 1.00 87.94 469 ALA A CA 1
ATOM 3583 C C . ALA A 1 469 ? 42.726 2.732 -16.419 1.00 87.94 469 ALA A C 1
ATOM 3585 O O . ALA A 1 469 ? 41.664 2.821 -17.039 1.00 87.94 469 ALA A O 1
ATOM 3586 N N . TYR A 1 470 ? 43.905 2.941 -17.014 1.00 91.62 470 TYR A N 1
ATOM 3587 C CA . TYR A 1 470 ? 44.037 3.254 -18.435 1.00 91.62 470 TYR A CA 1
ATOM 3588 C C . TYR A 1 470 ? 43.542 2.108 -19.328 1.00 91.62 470 TYR A C 1
ATOM 3590 O O . TYR A 1 470 ? 42.720 2.342 -20.213 1.00 91.62 470 TYR A O 1
ATOM 3598 N N . CYS A 1 471 ? 43.930 0.858 -19.048 1.00 88.56 471 CYS A N 1
ATOM 3599 C CA . CYS A 1 471 ? 43.424 -0.314 -19.775 1.00 88.56 471 CYS A CA 1
ATOM 3600 C C . CYS A 1 471 ? 41.897 -0.452 -19.658 1.00 88.56 471 CYS A C 1
ATOM 3602 O O . CYS A 1 471 ? 41.220 -0.777 -20.634 1.00 88.56 471 CYS A O 1
ATOM 3604 N N . GLN A 1 472 ? 41.330 -0.169 -18.482 1.00 89.06 472 GLN A N 1
ATOM 3605 C CA . GLN A 1 472 ? 39.878 -0.177 -18.280 1.00 89.06 472 GLN A CA 1
ATOM 3606 C C . GLN A 1 472 ? 39.179 0.912 -19.105 1.00 89.06 472 GLN A C 1
ATOM 3608 O O . GLN A 1 472 ? 38.138 0.652 -19.715 1.00 89.06 472 GLN A O 1
ATOM 3613 N N . ALA A 1 473 ? 39.755 2.115 -19.160 1.00 93.44 473 ALA A N 1
ATOM 3614 C CA . ALA A 1 473 ? 39.240 3.206 -19.979 1.00 93.44 473 ALA A CA 1
ATOM 3615 C C . ALA A 1 473 ? 39.336 2.898 -21.482 1.00 93.44 473 ALA A C 1
ATOM 3617 O O . ALA A 1 473 ? 38.373 3.158 -22.201 1.00 93.44 473 ALA A O 1
ATOM 3618 N N . LEU A 1 474 ? 40.425 2.276 -21.952 1.00 93.56 474 LEU A N 1
ATOM 3619 C CA . LEU A 1 474 ? 40.560 1.813 -23.340 1.00 93.56 474 LEU A CA 1
ATOM 3620 C C . LEU A 1 474 ? 39.501 0.764 -23.701 1.00 93.56 474 LEU A C 1
ATOM 3622 O O . LEU A 1 474 ? 38.865 0.879 -24.748 1.00 93.56 474 LEU A O 1
ATOM 3626 N N . GLY A 1 475 ? 39.246 -0.206 -22.818 1.00 89.56 475 GLY A N 1
ATOM 3627 C CA . GLY A 1 475 ? 38.198 -1.209 -23.025 1.00 89.56 475 GLY A CA 1
ATOM 3628 C C . GLY A 1 475 ? 36.794 -0.598 -23.130 1.00 89.56 475 GLY A C 1
ATOM 3629 O O . GLY A 1 475 ? 36.031 -0.955 -24.029 1.00 89.56 475 GLY A O 1
ATOM 3630 N N . MET A 1 476 ? 36.476 0.370 -22.262 1.00 91.50 476 MET A N 1
ATOM 3631 C CA . MET A 1 476 ? 35.213 1.123 -22.302 1.00 91.50 476 MET A CA 1
ATOM 3632 C C . MET A 1 476 ? 35.120 2.021 -23.547 1.00 91.50 476 MET A C 1
ATOM 3634 O O . MET A 1 476 ? 34.063 2.111 -24.166 1.00 91.50 476 MET A O 1
ATOM 3638 N N . ALA A 1 477 ? 36.221 2.652 -23.964 1.00 94.62 477 ALA A N 1
ATOM 3639 C CA . ALA A 1 477 ? 36.280 3.436 -25.197 1.00 94.62 477 ALA A CA 1
ATOM 3640 C C . ALA A 1 477 ? 36.032 2.565 -26.432 1.00 94.62 477 ALA A C 1
ATOM 3642 O O . ALA A 1 477 ? 35.229 2.939 -27.288 1.00 94.62 477 ALA A O 1
ATOM 3643 N N . GLY A 1 478 ? 36.659 1.388 -26.493 1.00 91.50 478 GLY A N 1
ATOM 3644 C CA . GLY A 1 478 ? 36.418 0.392 -27.534 1.00 91.50 478 GLY A CA 1
ATOM 3645 C C . GLY A 1 478 ? 34.954 -0.047 -27.584 1.00 91.50 478 GLY A C 1
ATOM 3646 O O . GLY A 1 478 ? 34.366 -0.118 -28.663 1.00 91.50 478 GLY A O 1
ATOM 3647 N N . GLU A 1 479 ? 34.319 -0.252 -26.427 1.00 88.31 479 GLU A N 1
ATOM 3648 C CA . GLU A 1 479 ? 32.897 -0.589 -26.352 1.00 88.31 479 GLU A CA 1
ATOM 3649 C C . GLU A 1 479 ? 32.012 0.551 -26.882 1.00 88.31 479 GLU A C 1
ATOM 3651 O O . GLU A 1 479 ? 31.191 0.323 -27.776 1.00 88.31 479 GLU A O 1
ATOM 3656 N N . CYS A 1 480 ? 32.214 1.782 -26.401 1.00 90.38 480 CYS A N 1
ATOM 3657 C CA . CYS A 1 480 ? 31.475 2.963 -26.853 1.00 90.38 480 CYS A CA 1
ATOM 3658 C C . CYS A 1 480 ? 31.612 3.185 -28.368 1.00 90.38 480 CYS A C 1
ATOM 3660 O O . CYS A 1 480 ? 30.606 3.344 -29.062 1.00 90.38 480 CYS A O 1
ATOM 3662 N N . LEU A 1 481 ? 32.840 3.136 -28.897 1.00 93.44 481 LEU A N 1
ATOM 3663 C CA . LEU A 1 481 ? 33.128 3.301 -30.326 1.00 93.44 481 LEU A CA 1
ATOM 3664 C C . LEU A 1 481 ? 32.491 2.189 -31.165 1.00 93.44 481 LEU A C 1
ATOM 3666 O O . LEU A 1 481 ? 31.897 2.463 -32.208 1.00 93.44 481 LEU A O 1
ATOM 3670 N N . ARG A 1 482 ? 32.544 0.935 -30.698 1.00 90.50 482 ARG A N 1
ATOM 3671 C CA . ARG A 1 482 ? 31.912 -0.195 -31.389 1.00 90.50 482 ARG A CA 1
ATOM 3672 C C . ARG A 1 482 ? 30.399 -0.021 -31.460 1.00 90.50 482 ARG A C 1
ATOM 3674 O O . ARG A 1 482 ? 29.825 -0.239 -32.525 1.00 90.50 482 ARG A O 1
ATOM 3681 N N . HIS A 1 483 ? 29.757 0.371 -30.359 1.00 82.38 483 HIS A N 1
ATOM 3682 C CA . HIS A 1 483 ? 28.319 0.651 -30.343 1.00 82.38 483 HIS A CA 1
ATOM 3683 C C . HIS A 1 483 ? 27.950 1.840 -31.239 1.00 82.38 483 HIS A C 1
ATOM 3685 O O . HIS A 1 483 ? 26.879 1.820 -31.840 1.00 82.38 483 HIS A O 1
ATOM 3691 N N . ALA A 1 484 ? 28.840 2.827 -31.384 1.00 86.81 484 ALA A N 1
ATOM 3692 C CA . ALA A 1 484 ? 28.676 3.965 -32.292 1.00 86.81 484 ALA A CA 1
ATOM 3693 C C . ALA A 1 484 ? 28.917 3.623 -33.779 1.00 86.81 484 ALA A C 1
ATOM 3695 O O . ALA A 1 484 ? 28.850 4.509 -34.626 1.00 86.81 484 ALA A O 1
ATOM 3696 N N . GLY A 1 485 ? 29.236 2.367 -34.118 1.00 87.06 485 GLY A N 1
ATOM 3697 C CA . GLY A 1 485 ? 29.558 1.957 -35.492 1.00 87.06 485 GLY A CA 1
ATOM 3698 C C . GLY A 1 485 ? 30.990 2.286 -35.940 1.00 87.06 485 GLY A C 1
ATOM 3699 O O . GLY A 1 485 ? 31.371 1.995 -37.071 1.00 87.06 485 GLY A O 1
ATOM 3700 N N . ARG A 1 486 ? 31.821 2.858 -35.062 1.00 94.56 486 ARG A N 1
ATOM 3701 C CA . ARG A 1 486 ? 33.203 3.290 -35.342 1.00 94.56 486 ARG A CA 1
ATOM 3702 C C . ARG A 1 486 ? 34.188 2.140 -35.105 1.00 94.56 486 ARG A C 1
ATOM 3704 O O . ARG A 1 486 ? 35.065 2.203 -34.247 1.00 94.56 486 ARG A O 1
ATOM 3711 N N . HIS A 1 487 ? 34.007 1.042 -35.839 1.00 92.56 487 HIS A N 1
ATOM 3712 C CA . HIS A 1 487 ? 34.676 -0.240 -35.572 1.00 92.56 487 HIS A CA 1
ATOM 3713 C C . HIS A 1 487 ? 36.202 -0.214 -35.747 1.00 92.56 487 HIS A C 1
ATOM 3715 O O . HIS A 1 487 ? 36.899 -0.885 -34.993 1.00 92.56 487 HIS A O 1
ATOM 3721 N N . ALA A 1 488 ? 36.724 0.564 -36.701 1.00 94.81 488 ALA A N 1
ATOM 3722 C CA . ALA A 1 488 ? 38.170 0.724 -36.890 1.00 94.81 488 ALA A CA 1
ATOM 3723 C C . ALA A 1 488 ? 38.815 1.430 -35.689 1.00 94.81 488 ALA A C 1
ATOM 3725 O O . ALA A 1 488 ? 39.784 0.943 -35.123 1.00 94.81 488 ALA A O 1
ATOM 3726 N N . GLU A 1 489 ? 38.202 2.514 -35.219 1.00 95.00 489 GLU A N 1
ATOM 3727 C CA . GLU A 1 489 ? 38.700 3.243 -34.053 1.00 95.00 489 GLU A CA 1
ATOM 3728 C C . GLU A 1 489 ? 38.567 2.426 -32.765 1.00 95.00 489 GLU A C 1
ATOM 3730 O O . GLU A 1 489 ? 39.417 2.524 -31.883 1.00 95.00 489 GLU A O 1
ATOM 3735 N N . ALA A 1 490 ? 37.512 1.613 -32.646 1.00 93.69 490 ALA A N 1
ATOM 3736 C CA . ALA A 1 490 ? 37.359 0.672 -31.542 1.00 93.69 490 ALA A CA 1
ATOM 3737 C C . ALA A 1 490 ? 38.474 -0.384 -31.543 1.00 93.69 490 ALA A C 1
ATOM 3739 O O . ALA A 1 490 ? 39.045 -0.668 -30.490 1.00 93.69 490 ALA A O 1
ATOM 3740 N N . LEU A 1 491 ? 38.807 -0.926 -32.722 1.00 95.12 491 LEU A N 1
ATOM 3741 C CA . LEU A 1 491 ? 39.906 -1.873 -32.889 1.00 95.12 491 LEU A CA 1
ATOM 3742 C C . LEU A 1 491 ? 41.231 -1.263 -32.427 1.00 95.12 491 LEU A C 1
ATOM 3744 O O . LEU A 1 491 ? 41.931 -1.901 -31.648 1.00 95.12 491 LEU A O 1
ATOM 3748 N N . ASP A 1 492 ? 41.533 -0.023 -32.816 1.00 95.62 492 ASP A N 1
ATOM 3749 C CA . ASP A 1 492 ? 42.766 0.650 -32.394 1.00 95.62 492 ASP A CA 1
ATOM 3750 C C . ASP A 1 492 ? 42.878 0.758 -30.863 1.00 95.62 492 ASP A C 1
ATOM 3752 O O . ASP A 1 492 ? 43.961 0.574 -30.313 1.00 95.62 492 ASP A O 1
ATOM 3756 N N . ARG A 1 493 ? 41.766 1.015 -30.148 1.00 95.44 493 ARG A N 1
ATOM 3757 C CA . ARG A 1 493 ? 41.771 1.065 -28.670 1.00 95.44 493 ARG A CA 1
ATOM 3758 C C . ARG A 1 493 ? 42.046 -0.301 -28.052 1.00 95.44 493 ARG A C 1
ATOM 3760 O O . ARG A 1 493 ? 42.771 -0.386 -27.064 1.00 95.44 493 ARG A O 1
ATOM 3767 N N . TYR A 1 494 ? 41.467 -1.363 -28.612 1.00 92.50 494 TYR A N 1
ATOM 3768 C CA . TYR A 1 494 ? 41.707 -2.720 -28.124 1.00 92.50 494 TYR A CA 1
ATOM 3769 C C . TYR A 1 494 ? 43.117 -3.217 -28.453 1.00 92.50 494 TYR A C 1
ATOM 3771 O O . TYR A 1 494 ? 43.697 -3.913 -27.626 1.00 92.50 494 TYR A O 1
ATOM 3779 N N . LEU A 1 495 ? 43.692 -2.838 -29.598 1.00 92.38 495 LEU A N 1
ATOM 3780 C CA . LEU A 1 495 ? 45.089 -3.140 -29.928 1.00 92.38 495 LEU A CA 1
ATOM 3781 C C . LEU A 1 495 ? 46.055 -2.394 -29.004 1.00 92.38 495 LEU A C 1
ATOM 3783 O O . LEU A 1 495 ? 46.961 -3.013 -28.464 1.00 92.38 495 LEU A O 1
ATOM 3787 N N . GLU A 1 496 ? 45.802 -1.115 -28.714 1.00 92.38 496 GLU A N 1
ATOM 3788 C CA . GLU A 1 496 ? 46.581 -0.361 -27.721 1.00 92.38 496 GLU A CA 1
ATOM 3789 C C . GLU A 1 496 ? 46.498 -1.008 -26.325 1.00 92.38 496 GLU A C 1
ATOM 3791 O O . GLU A 1 496 ? 47.502 -1.155 -25.630 1.00 92.38 496 GLU A O 1
ATOM 3796 N N . MET A 1 497 ? 45.305 -1.460 -25.924 1.00 90.69 497 MET A N 1
ATOM 3797 C CA . MET A 1 497 ? 45.111 -2.220 -24.686 1.00 90.69 497 MET A CA 1
ATOM 3798 C C . MET A 1 497 ? 45.854 -3.567 -24.710 1.00 90.69 497 MET A C 1
ATOM 3800 O O . MET A 1 497 ? 46.354 -3.997 -23.667 1.00 90.69 497 MET A O 1
ATOM 3804 N N . CYS A 1 498 ? 45.943 -4.227 -25.871 1.00 86.56 498 CYS A N 1
ATOM 3805 C CA . CYS A 1 498 ? 46.754 -5.431 -26.042 1.00 86.56 498 CYS A CA 1
ATOM 3806 C C . CYS A 1 498 ? 48.239 -5.111 -25.866 1.00 86.56 498 CYS A C 1
ATOM 3808 O O . CYS A 1 498 ? 48.889 -5.726 -25.034 1.00 86.56 498 CYS A O 1
ATOM 3810 N N . ASP A 1 499 ? 48.786 -4.109 -26.542 1.00 87.50 499 ASP A N 1
ATOM 3811 C CA . ASP A 1 499 ? 50.214 -3.797 -26.414 1.00 87.50 499 ASP A CA 1
ATOM 3812 C C . ASP A 1 499 ? 50.609 -3.564 -24.944 1.00 87.50 499 ASP A C 1
ATOM 3814 O O . ASP A 1 499 ? 51.531 -4.205 -24.434 1.00 87.50 499 ASP A O 1
ATOM 3818 N N . LEU A 1 500 ? 49.813 -2.776 -24.212 1.00 85.19 500 LEU A N 1
ATOM 3819 C CA . LEU A 1 500 ? 50.025 -2.493 -22.787 1.00 85.19 500 LEU A CA 1
ATOM 3820 C C . LEU A 1 500 ? 49.931 -3.737 -21.900 1.00 85.19 500 LEU A C 1
ATOM 3822 O O . LEU A 1 500 ? 50.757 -3.942 -21.006 1.00 85.19 500 LEU A O 1
ATOM 3826 N N . ALA A 1 501 ? 48.929 -4.590 -22.121 1.00 79.94 501 ALA A N 1
ATOM 3827 C CA . ALA A 1 501 ? 48.740 -5.784 -21.304 1.00 79.94 501 ALA A CA 1
ATOM 3828 C C . ALA A 1 501 ? 49.855 -6.829 -21.522 1.00 79.94 501 ALA A C 1
ATOM 3830 O O . ALA A 1 501 ? 50.049 -7.710 -20.672 1.00 79.94 501 ALA A O 1
ATOM 3831 N N . TRP A 1 502 ? 50.606 -6.748 -22.624 1.00 74.19 502 TRP A N 1
ATOM 3832 C CA . TRP A 1 502 ? 51.739 -7.628 -22.913 1.00 74.19 502 TRP A CA 1
ATOM 3833 C C . TRP A 1 502 ? 53.093 -7.052 -22.477 1.00 74.19 502 TRP A C 1
ATOM 3835 O O . TRP A 1 502 ? 53.978 -7.848 -22.158 1.00 74.19 502 TRP A O 1
ATOM 3845 N N . SER A 1 503 ? 53.243 -5.728 -22.370 1.00 74.75 503 SER A N 1
ATOM 3846 C CA . SER A 1 503 ? 54.525 -5.073 -22.055 1.00 74.75 503 SER A CA 1
ATOM 3847 C C . SER A 1 503 ? 54.629 -4.454 -20.652 1.00 74.75 503 SER A C 1
ATOM 3849 O O . SER A 1 503 ? 55.716 -4.445 -20.075 1.00 74.75 503 SER A O 1
ATOM 3851 N N . GLU A 1 504 ? 53.534 -3.941 -20.084 1.00 69.31 504 GLU A N 1
ATOM 3852 C CA . GLU A 1 504 ? 53.601 -2.907 -19.033 1.00 69.31 504 GLU A CA 1
ATOM 3853 C C . GLU A 1 504 ? 52.783 -3.219 -17.764 1.00 69.31 504 GLU A C 1
ATOM 3855 O O . GLU A 1 504 ? 52.778 -2.449 -16.801 1.00 69.31 504 GLU A O 1
ATOM 3860 N N . VAL A 1 505 ? 52.109 -4.372 -17.712 1.00 73.38 505 VAL A N 1
ATOM 3861 C CA . VAL A 1 505 ? 51.180 -4.727 -16.627 1.00 73.38 505 VAL A CA 1
ATOM 3862 C C . VAL A 1 505 ? 51.677 -5.930 -15.813 1.00 73.38 505 VAL A C 1
ATOM 3864 O O . VAL A 1 505 ? 52.222 -6.893 -16.351 1.00 73.38 505 VAL A O 1
ATOM 3867 N N . LYS A 1 506 ? 51.452 -5.912 -14.488 1.00 76.00 506 LYS A N 1
ATOM 3868 C CA . LYS A 1 506 ? 51.776 -7.041 -13.592 1.00 76.00 506 LYS A CA 1
ATOM 3869 C C . LYS A 1 506 ? 51.110 -8.344 -14.078 1.00 76.00 506 LYS A C 1
ATOM 3871 O O . LYS A 1 506 ? 49.937 -8.296 -14.448 1.00 76.00 506 LYS A O 1
ATOM 3876 N N . PRO A 1 507 ? 51.766 -9.518 -13.967 1.00 76.56 507 PRO A N 1
ATOM 3877 C CA . PRO A 1 507 ? 51.243 -10.784 -14.498 1.00 76.56 507 PRO A CA 1
ATOM 3878 C C . PRO A 1 507 ? 49.816 -11.143 -14.055 1.00 76.56 507 PRO A C 1
ATOM 3880 O O . PRO A 1 507 ? 49.023 -11.609 -14.866 1.00 76.56 507 PRO A O 1
ATOM 3883 N N . SER A 1 508 ? 49.453 -10.869 -12.797 1.00 69.31 508 SER A N 1
ATOM 3884 C CA . SER A 1 508 ? 48.106 -11.133 -12.267 1.00 69.31 508 SER A CA 1
ATOM 3885 C C . SER A 1 508 ? 47.011 -10.268 -12.900 1.00 69.31 508 SER A C 1
ATOM 3887 O O . SER A 1 508 ? 45.876 -10.708 -13.043 1.00 69.31 508 SER A O 1
ATOM 3889 N N . ILE A 1 509 ? 47.347 -9.039 -13.290 1.00 68.81 509 ILE A N 1
ATOM 3890 C CA . ILE A 1 509 ? 46.426 -8.100 -13.936 1.00 68.81 509 ILE A CA 1
ATOM 3891 C C . ILE A 1 509 ? 46.396 -8.363 -15.446 1.00 68.81 509 ILE A C 1
ATOM 3893 O O . ILE A 1 509 ? 45.329 -8.336 -16.060 1.00 68.81 509 ILE A O 1
ATOM 3897 N N . ALA A 1 510 ? 47.551 -8.677 -16.037 1.00 77.81 510 ALA A N 1
ATOM 3898 C CA . ALA A 1 510 ? 47.662 -9.086 -17.430 1.00 77.81 510 ALA A CA 1
ATOM 3899 C C . ALA A 1 510 ? 46.789 -10.320 -17.709 1.00 77.81 510 ALA A C 1
ATOM 3901 O O . ALA A 1 510 ? 46.037 -10.316 -18.678 1.00 77.81 510 ALA A O 1
ATOM 3902 N N . ALA A 1 511 ? 46.784 -11.309 -16.809 1.00 74.19 511 ALA A N 1
ATOM 3903 C CA . ALA A 1 511 ? 45.940 -12.497 -16.925 1.00 74.19 511 ALA A CA 1
ATOM 3904 C C . ALA A 1 511 ? 44.453 -12.162 -17.161 1.00 74.19 511 ALA A C 1
ATOM 3906 O O . ALA A 1 511 ? 43.812 -12.813 -17.973 1.00 74.19 511 ALA A O 1
ATOM 3907 N N . LEU A 1 512 ? 43.922 -11.107 -16.531 1.00 71.25 512 LEU A N 1
ATOM 3908 C CA . LEU A 1 512 ? 42.532 -10.665 -16.712 1.00 71.25 512 LEU A CA 1
ATOM 3909 C C . LEU A 1 512 ? 42.344 -9.699 -17.891 1.00 71.25 512 LEU A C 1
ATOM 3911 O O . LEU A 1 512 ? 41.274 -9.645 -18.493 1.00 71.25 512 LEU A O 1
ATOM 3915 N N . THR A 1 513 ? 43.359 -8.901 -18.214 1.00 77.62 513 THR A N 1
ATOM 3916 C CA . THR A 1 513 ? 43.249 -7.800 -19.187 1.00 77.62 513 THR A CA 1
ATOM 3917 C C . THR A 1 513 ? 43.423 -8.295 -20.624 1.00 77.62 513 THR A C 1
ATOM 3919 O O . THR A 1 513 ? 42.660 -7.905 -21.506 1.00 77.62 513 THR A O 1
ATOM 3922 N N . ARG A 1 514 ? 44.376 -9.209 -20.844 1.00 85.31 514 ARG A N 1
ATOM 3923 C CA . ARG A 1 514 ? 44.708 -9.798 -22.150 1.00 85.31 514 ARG A CA 1
ATOM 3924 C C . ARG A 1 514 ? 43.524 -10.462 -22.865 1.00 85.31 514 ARG A C 1
ATOM 3926 O O . ARG A 1 514 ? 43.247 -10.075 -24.001 1.00 85.31 514 ARG A O 1
ATOM 3933 N N . PRO A 1 515 ? 42.780 -11.393 -22.235 1.00 83.94 515 PRO A N 1
ATOM 3934 C CA . PRO A 1 515 ? 41.679 -12.061 -22.923 1.00 83.94 515 PRO A CA 1
ATOM 3935 C C . PRO A 1 515 ? 40.536 -11.094 -23.264 1.00 83.94 515 PRO A C 1
ATOM 3937 O O . PRO A 1 515 ? 39.931 -11.202 -24.327 1.00 83.94 515 PRO A O 1
ATOM 3940 N N . ASN A 1 516 ? 40.280 -10.090 -22.417 1.00 81.00 516 ASN A N 1
ATOM 3941 C CA . ASN A 1 516 ? 39.268 -9.065 -22.686 1.00 81.00 516 ASN A CA 1
ATOM 3942 C C . ASN A 1 516 ? 39.661 -8.142 -23.854 1.00 81.00 516 ASN A C 1
ATOM 3944 O O . ASN A 1 516 ? 38.805 -7.786 -24.666 1.00 81.00 516 ASN A O 1
ATOM 3948 N N . ALA A 1 517 ? 40.942 -7.775 -23.961 1.00 87.06 517 ALA A N 1
ATOM 3949 C CA . ALA A 1 517 ? 41.449 -6.951 -25.055 1.00 87.06 517 ALA A CA 1
ATOM 3950 C C . ALA A 1 517 ? 41.362 -7.688 -26.405 1.00 87.06 517 ALA A C 1
ATOM 3952 O O . ALA A 1 517 ? 40.819 -7.146 -27.369 1.00 87.06 517 ALA A O 1
ATOM 3953 N N . LEU A 1 518 ? 41.786 -8.957 -26.445 1.00 90.25 518 LEU A N 1
ATOM 3954 C CA . LEU A 1 518 ? 41.688 -9.811 -27.635 1.00 90.25 518 LEU A CA 1
ATOM 3955 C C . LEU A 1 518 ? 40.240 -10.084 -28.045 1.00 90.25 518 LEU A C 1
ATOM 3957 O O . LEU A 1 518 ? 39.917 -10.014 -29.228 1.00 90.25 518 LEU A O 1
ATOM 3961 N N . ALA A 1 519 ? 39.346 -10.332 -27.085 1.00 85.38 519 ALA A N 1
ATOM 3962 C CA . ALA A 1 519 ? 37.922 -10.504 -27.360 1.00 85.38 519 ALA A CA 1
ATOM 3963 C C . ALA A 1 519 ? 37.309 -9.243 -27.992 1.00 85.38 519 ALA A C 1
ATOM 3965 O O . ALA A 1 519 ? 36.581 -9.324 -28.985 1.00 85.38 519 ALA A O 1
ATOM 3966 N N . GLY A 1 520 ? 37.629 -8.065 -27.446 1.00 86.00 520 GLY A N 1
ATOM 3967 C CA . GLY A 1 520 ? 37.208 -6.778 -27.998 1.00 86.00 520 GLY A CA 1
ATOM 3968 C C . GLY A 1 520 ? 37.742 -6.536 -29.413 1.00 86.00 520 GLY A C 1
ATOM 3969 O O . GLY A 1 520 ? 36.976 -6.157 -30.307 1.00 86.00 520 GLY A O 1
ATOM 3970 N N . ALA A 1 521 ? 39.026 -6.825 -29.645 1.00 91.75 521 ALA A N 1
ATOM 3971 C CA . ALA A 1 521 ? 39.653 -6.742 -30.962 1.00 91.75 521 ALA A CA 1
ATOM 3972 C C . ALA A 1 521 ? 39.010 -7.715 -31.963 1.00 91.75 521 ALA A C 1
ATOM 3974 O O . ALA A 1 521 ? 38.639 -7.302 -33.062 1.00 91.75 521 ALA A O 1
ATOM 3975 N N . GLY A 1 522 ? 38.786 -8.973 -31.569 1.00 88.81 522 GLY A N 1
ATOM 3976 C CA . GLY A 1 522 ? 38.131 -9.999 -32.385 1.00 88.81 522 GLY A CA 1
ATOM 3977 C C . GLY A 1 522 ? 36.724 -9.595 -32.827 1.00 88.81 522 GLY A C 1
ATOM 3978 O O . GLY A 1 522 ? 36.367 -9.748 -33.998 1.00 88.81 522 GLY A O 1
ATOM 3979 N N . LEU A 1 523 ? 35.942 -8.980 -31.931 1.00 85.81 523 LEU A N 1
ATOM 3980 C CA . LEU A 1 523 ? 34.623 -8.431 -32.268 1.00 85.81 523 LEU A CA 1
ATOM 3981 C C . LEU A 1 523 ? 34.719 -7.323 -33.318 1.00 85.81 523 LEU A C 1
ATOM 3983 O O . LEU A 1 523 ? 33.939 -7.309 -34.271 1.00 85.81 523 LEU A O 1
ATOM 3987 N N . CYS A 1 524 ? 35.668 -6.401 -33.163 1.00 89.44 524 CYS A N 1
ATOM 3988 C CA . CYS A 1 524 ? 35.848 -5.304 -34.110 1.00 89.44 524 CYS A CA 1
ATOM 3989 C C . CYS A 1 524 ? 36.345 -5.810 -35.473 1.00 89.44 524 CYS A C 1
ATOM 3991 O O . CYS A 1 524 ? 35.811 -5.402 -36.501 1.00 89.44 524 CYS A O 1
ATOM 3993 N N . LEU A 1 525 ? 37.297 -6.748 -35.494 1.00 91.50 525 LEU A N 1
ATOM 3994 C CA . LEU A 1 525 ? 37.796 -7.400 -36.710 1.00 91.50 525 LEU A CA 1
ATOM 3995 C C . LEU A 1 525 ? 36.678 -8.131 -37.461 1.00 91.50 525 LEU A C 1
ATOM 3997 O O . LEU A 1 525 ? 36.572 -7.999 -38.680 1.00 91.50 525 LEU A O 1
ATOM 4001 N N . SER A 1 526 ? 35.806 -8.839 -36.738 1.00 85.00 526 SER A N 1
ATOM 4002 C CA . SER A 1 526 ? 34.634 -9.507 -37.314 1.00 85.00 526 SER A CA 1
ATOM 4003 C C . SER A 1 526 ? 33.679 -8.509 -37.980 1.00 85.00 526 SER A C 1
ATOM 4005 O O . SER A 1 526 ? 33.314 -8.685 -39.144 1.00 85.00 526 SER A O 1
ATOM 4007 N N . LEU A 1 527 ? 33.350 -7.411 -37.289 1.00 84.81 527 LEU A N 1
ATOM 4008 C CA . LEU A 1 527 ? 32.490 -6.341 -37.816 1.00 84.81 527 LEU A CA 1
ATOM 4009 C C . LEU A 1 527 ? 33.112 -5.604 -39.015 1.00 84.81 527 LEU A C 1
ATOM 4011 O O . LEU A 1 527 ? 32.386 -5.107 -39.871 1.00 84.81 527 LEU A O 1
ATOM 4015 N N . LEU A 1 528 ? 34.443 -5.566 -39.105 1.00 91.25 528 LEU A N 1
ATOM 4016 C CA . LEU A 1 528 ? 35.191 -5.029 -40.248 1.00 91.25 528 LEU A CA 1
ATOM 4017 C C . LEU A 1 528 ? 35.362 -6.041 -41.397 1.00 91.25 528 LEU A C 1
ATOM 4019 O O . LEU A 1 528 ? 35.971 -5.712 -42.413 1.00 91.25 528 LEU A O 1
ATOM 4023 N N . GLY A 1 529 ? 34.868 -7.274 -41.251 1.00 86.81 529 GLY A N 1
ATOM 4024 C CA . GLY A 1 529 ? 35.003 -8.335 -42.254 1.00 86.81 529 GLY A CA 1
ATOM 4025 C C . GLY A 1 529 ? 36.383 -9.008 -42.301 1.00 86.81 529 GLY A C 1
ATOM 4026 O O . GLY A 1 529 ? 36.623 -9.839 -43.176 1.00 86.81 529 GLY A O 1
ATOM 4027 N N . ARG A 1 530 ? 37.283 -8.717 -41.354 1.00 91.19 530 ARG A N 1
ATOM 4028 C CA . ARG A 1 530 ? 38.626 -9.319 -41.225 1.00 91.19 530 ARG A CA 1
ATOM 4029 C C . ARG A 1 530 ? 38.551 -10.654 -40.479 1.00 91.19 530 ARG A C 1
ATOM 4031 O O . ARG A 1 530 ? 39.069 -10.816 -39.376 1.00 91.19 530 ARG A O 1
ATOM 4038 N N . ARG A 1 531 ? 37.841 -11.616 -41.069 1.00 83.38 531 ARG A N 1
ATOM 4039 C CA . ARG A 1 531 ? 37.381 -12.835 -40.379 1.00 83.38 531 ARG A CA 1
ATOM 4040 C C . ARG A 1 531 ? 38.499 -13.768 -39.917 1.00 83.38 531 ARG A C 1
ATOM 4042 O O . ARG A 1 531 ? 38.418 -14.283 -38.809 1.00 83.38 531 ARG A O 1
ATOM 4049 N N . ALA A 1 532 ? 39.550 -13.947 -40.718 1.00 85.88 532 ALA A N 1
ATOM 4050 C CA . ALA A 1 532 ? 40.693 -14.780 -40.336 1.00 85.88 532 ALA A CA 1
ATOM 4051 C C . ALA A 1 532 ? 41.391 -14.241 -39.075 1.00 85.88 532 ALA A C 1
ATOM 4053 O O . ALA A 1 532 ? 41.671 -14.988 -38.145 1.00 85.88 532 ALA A O 1
ATOM 4054 N N . GLU A 1 533 ? 41.592 -12.926 -39.012 1.00 90.38 533 GLU A N 1
ATOM 4055 C CA . GLU A 1 533 ? 42.213 -12.261 -37.864 1.00 90.38 533 GLU A CA 1
ATOM 4056 C C . GLU A 1 533 ? 41.292 -12.267 -36.639 1.00 90.38 533 GLU A C 1
ATOM 4058 O O . GLU A 1 533 ? 41.758 -12.465 -35.520 1.00 90.38 533 GLU A O 1
ATOM 4063 N N . ALA A 1 534 ? 39.978 -12.121 -36.848 1.00 86.94 534 ALA A N 1
ATOM 4064 C CA . ALA A 1 534 ? 38.989 -12.246 -35.781 1.00 86.94 534 ALA A CA 1
ATOM 4065 C C . ALA A 1 534 ? 39.018 -13.642 -35.141 1.00 86.94 534 ALA A C 1
ATOM 4067 O O . ALA A 1 534 ? 39.013 -13.752 -33.918 1.00 86.94 534 ALA A O 1
ATOM 4068 N N . ILE A 1 535 ? 39.085 -14.702 -35.953 1.00 85.38 535 ILE A N 1
ATOM 4069 C CA . ILE A 1 535 ? 39.195 -16.086 -35.476 1.00 85.38 535 ILE A CA 1
ATOM 4070 C C . ILE A 1 535 ? 40.464 -16.272 -34.646 1.00 85.38 535 ILE A C 1
ATOM 4072 O O . ILE A 1 535 ? 40.382 -16.844 -33.561 1.00 85.38 535 ILE A O 1
ATOM 4076 N N . THR A 1 536 ? 41.611 -15.781 -35.120 1.00 89.88 536 THR A N 1
ATOM 4077 C CA . THR A 1 536 ? 42.872 -15.855 -34.367 1.00 89.88 536 THR A CA 1
ATOM 4078 C C . THR A 1 536 ? 42.744 -15.160 -33.013 1.00 89.88 536 THR A C 1
ATOM 4080 O O . THR A 1 536 ? 43.021 -15.777 -31.988 1.00 89.88 536 THR A O 1
ATOM 4083 N N . ALA A 1 537 ? 42.236 -13.922 -32.993 1.00 88.62 537 ALA A N 1
ATOM 4084 C CA . ALA A 1 537 ? 42.065 -13.149 -31.763 1.00 88.62 537 ALA A CA 1
ATOM 4085 C C . ALA A 1 537 ? 41.100 -13.824 -30.773 1.00 88.62 537 ALA A C 1
ATOM 4087 O O . ALA A 1 537 ? 41.376 -13.879 -29.577 1.00 88.62 537 ALA A O 1
ATOM 4088 N N . PHE A 1 538 ? 39.983 -14.376 -31.254 1.00 85.25 538 PHE A N 1
ATOM 4089 C CA . PHE A 1 538 ? 39.045 -15.097 -30.395 1.00 85.25 538 PHE A CA 1
ATOM 4090 C C . PHE A 1 538 ? 39.598 -16.421 -29.872 1.00 85.25 538 PHE A C 1
ATOM 4092 O O . PHE A 1 538 ? 39.311 -16.769 -28.730 1.00 85.25 538 PHE A O 1
ATOM 4099 N N . THR A 1 539 ? 40.380 -17.141 -30.679 1.00 84.69 539 THR A N 1
ATOM 4100 C CA . THR A 1 539 ? 41.019 -18.396 -30.257 1.00 84.69 539 THR A CA 1
ATOM 4101 C C . THR A 1 539 ? 41.992 -18.118 -29.114 1.00 84.69 539 THR A C 1
ATOM 4103 O O . THR A 1 539 ? 41.881 -18.716 -28.050 1.00 84.69 539 THR A O 1
ATOM 4106 N N . GLU A 1 540 ? 42.861 -17.118 -29.281 1.00 87.69 540 GLU A N 1
ATOM 4107 C CA . GLU A 1 540 ? 43.812 -16.715 -28.243 1.00 87.69 540 GLU A CA 1
ATOM 4108 C C . GLU A 1 540 ? 43.103 -16.181 -26.983 1.00 87.69 540 GLU A C 1
ATOM 4110 O O . GLU A 1 540 ? 43.490 -16.505 -25.859 1.00 87.69 540 GLU A O 1
ATOM 4115 N N . ALA A 1 541 ? 42.018 -15.411 -27.144 1.00 85.69 541 ALA A N 1
ATOM 4116 C CA . ALA A 1 541 ? 41.202 -14.959 -26.017 1.00 85.69 541 ALA A CA 1
ATOM 4117 C C . ALA A 1 541 ? 40.573 -16.133 -25.252 1.00 85.69 541 ALA A C 1
ATOM 4119 O O . ALA A 1 541 ? 40.578 -16.130 -24.020 1.00 85.69 541 ALA A O 1
ATOM 4120 N N . ALA A 1 542 ? 40.027 -17.122 -25.966 1.00 79.69 542 ALA A N 1
ATOM 4121 C CA . ALA A 1 542 ? 39.407 -18.301 -25.374 1.00 79.69 542 ALA A CA 1
ATOM 4122 C C . ALA A 1 542 ? 40.430 -19.127 -24.583 1.00 79.69 542 ALA A C 1
ATOM 4124 O O . ALA A 1 542 ? 40.179 -19.408 -23.411 1.00 79.69 542 ALA A O 1
ATOM 4125 N N . ASP A 1 543 ? 41.599 -19.412 -25.164 1.00 83.12 543 ASP A N 1
ATOM 4126 C CA . ASP A 1 543 ? 42.684 -20.158 -24.509 1.00 83.12 543 ASP A CA 1
ATOM 4127 C C . ASP A 1 543 ? 43.144 -19.483 -23.208 1.00 83.12 543 ASP A C 1
ATOM 4129 O O . ASP A 1 543 ? 43.389 -20.143 -22.195 1.00 83.12 543 ASP A O 1
ATOM 4133 N N . LEU A 1 544 ? 43.228 -18.149 -23.208 1.00 81.38 544 LEU A N 1
ATOM 4134 C CA . LEU A 1 544 ? 43.567 -17.369 -22.017 1.00 81.38 544 LEU A CA 1
ATOM 4135 C C . LEU A 1 544 ? 42.442 -17.376 -20.973 1.00 81.38 544 LEU A C 1
ATOM 4137 O O . LEU A 1 544 ? 42.723 -17.449 -19.777 1.00 81.38 544 LEU A O 1
ATOM 4141 N N . PHE A 1 545 ? 41.176 -17.328 -21.394 1.00 76.38 545 PHE A N 1
ATOM 4142 C CA . PHE A 1 545 ? 40.042 -17.453 -20.478 1.00 76.38 545 PHE A CA 1
ATOM 4143 C C . PHE A 1 545 ? 39.941 -18.847 -19.843 1.00 76.38 545 PHE A C 1
ATOM 4145 O O . PHE A 1 545 ? 39.497 -18.946 -18.703 1.00 76.38 545 PHE A O 1
ATOM 4152 N N . GLU A 1 546 ? 40.363 -19.918 -20.524 1.00 72.94 546 GLU A N 1
ATOM 4153 C CA . GLU A 1 546 ? 40.372 -21.278 -19.956 1.00 72.94 546 GLU A CA 1
ATOM 4154 C C . GLU A 1 546 ? 41.339 -21.440 -18.777 1.00 72.94 546 GLU A C 1
ATOM 4156 O O . GLU A 1 546 ? 41.127 -22.283 -17.907 1.00 72.94 546 GLU A O 1
ATOM 4161 N N . GLN A 1 547 ? 42.379 -20.610 -18.721 1.00 75.62 547 GLN A N 1
ATOM 4162 C CA . GLN A 1 547 ? 43.344 -20.595 -17.619 1.00 75.62 547 GLN A CA 1
ATOM 4163 C C . GLN A 1 547 ? 42.825 -19.827 -16.391 1.00 75.62 547 GLN A C 1
ATOM 4165 O O . GLN A 1 547 ? 43.471 -19.829 -15.341 1.00 75.62 547 GLN A O 1
ATOM 4170 N N . LEU A 1 548 ? 41.665 -19.171 -16.505 1.00 70.38 548 LEU A N 1
ATOM 4171 C CA . LEU A 1 548 ? 41.018 -18.404 -15.446 1.00 70.38 548 LEU A CA 1
ATOM 4172 C C . LEU A 1 548 ? 39.795 -19.152 -14.900 1.00 70.38 548 LEU A C 1
ATOM 4174 O O . LEU A 1 548 ? 39.104 -19.872 -15.618 1.00 70.38 548 LEU A O 1
ATOM 4178 N N . SER A 1 549 ? 39.476 -18.937 -13.621 1.00 64.06 549 SER A N 1
ATOM 4179 C CA . SER A 1 549 ? 38.180 -19.358 -13.076 1.00 64.06 549 SER A CA 1
ATOM 4180 C C . SER A 1 549 ? 37.030 -18.701 -13.863 1.00 64.06 549 SER A C 1
ATOM 4182 O O . SER A 1 549 ? 37.169 -17.533 -14.241 1.00 64.06 549 SER A O 1
ATOM 4184 N N . PRO A 1 550 ? 35.886 -19.389 -14.067 1.00 61.00 550 PRO A N 1
ATOM 4185 C CA . PRO A 1 550 ? 34.777 -18.872 -14.870 1.00 61.00 550 PRO A CA 1
ATOM 4186 C C . PRO A 1 550 ? 34.348 -17.462 -14.443 1.00 61.00 550 PRO A C 1
ATOM 4188 O O . PRO A 1 550 ? 34.088 -17.216 -13.262 1.00 61.00 550 PRO A O 1
ATOM 4191 N N . SER A 1 551 ? 34.267 -16.532 -15.399 1.00 58.06 551 SER A N 1
ATOM 4192 C CA . SER A 1 551 ? 33.854 -15.137 -15.169 1.00 58.06 551 SER A CA 1
ATOM 4193 C C . SER A 1 551 ? 32.891 -14.645 -16.256 1.00 58.06 551 SER A C 1
ATOM 4195 O O . SER A 1 551 ? 32.947 -15.103 -17.393 1.00 58.06 551 SER A O 1
ATOM 4197 N N . GLY A 1 552 ? 32.016 -13.687 -15.929 1.00 51.81 552 GLY A N 1
ATOM 4198 C CA . GLY A 1 552 ? 30.946 -13.199 -16.821 1.00 51.81 552 GLY A CA 1
ATOM 4199 C C . GLY A 1 552 ? 31.376 -12.345 -18.028 1.00 51.81 552 GLY A C 1
ATOM 4200 O O . GLY A 1 552 ? 30.547 -11.623 -18.569 1.00 51.81 552 GLY A O 1
ATOM 4201 N N . SER A 1 553 ? 32.659 -12.349 -18.406 1.00 55.81 553 SER A N 1
ATOM 4202 C CA . SER A 1 553 ? 33.142 -11.781 -19.682 1.00 55.81 553 SER A CA 1
ATOM 4203 C C . SER A 1 553 ? 33.490 -12.869 -20.712 1.00 55.81 553 SER A C 1
ATOM 4205 O O . SER A 1 553 ? 33.539 -12.606 -21.916 1.00 55.81 553 SER A O 1
ATOM 4207 N N . GLN A 1 554 ? 33.746 -14.094 -20.240 1.00 63.38 554 GLN A N 1
ATOM 4208 C CA . GLN A 1 554 ? 34.146 -15.262 -21.032 1.00 63.38 554 GLN A CA 1
ATOM 4209 C C . GLN A 1 554 ? 32.979 -15.822 -21.864 1.00 63.38 554 GLN A C 1
ATOM 4211 O O . GLN A 1 554 ? 33.146 -16.200 -23.021 1.00 63.38 554 GLN A O 1
ATOM 4216 N N . ASP A 1 555 ? 31.785 -15.819 -21.285 1.00 68.19 555 ASP A N 1
ATOM 4217 C CA . ASP A 1 555 ? 30.500 -16.250 -21.844 1.00 68.19 555 ASP A CA 1
ATOM 4218 C C . ASP A 1 555 ? 30.123 -15.521 -23.149 1.00 68.19 555 ASP A C 1
ATOM 4220 O O . ASP A 1 555 ? 29.852 -16.146 -24.181 1.00 68.19 555 ASP A O 1
ATOM 4224 N N . ARG A 1 556 ? 30.162 -14.185 -23.143 1.00 67.06 556 ARG A N 1
ATOM 4225 C CA . ARG A 1 556 ? 29.791 -13.353 -24.297 1.00 67.06 556 ARG A CA 1
ATOM 4226 C C . ARG A 1 556 ? 30.838 -13.406 -25.404 1.00 67.06 556 ARG A C 1
ATOM 4228 O O . ARG A 1 556 ? 30.473 -13.315 -26.576 1.00 67.06 556 ARG A O 1
ATOM 4235 N N . CYS A 1 557 ? 32.111 -13.572 -25.043 1.00 69.50 557 CYS A N 1
ATOM 4236 C CA . CYS A 1 557 ? 33.197 -13.793 -25.995 1.00 69.50 557 CYS A CA 1
ATOM 4237 C C . CYS A 1 557 ? 32.999 -15.116 -26.750 1.00 69.50 557 CYS A C 1
ATOM 4239 O O . CYS A 1 557 ? 32.933 -15.114 -27.978 1.00 69.50 557 CYS A O 1
ATOM 4241 N N . LEU A 1 558 ? 32.806 -16.222 -26.022 1.00 75.94 558 LEU A N 1
ATOM 4242 C CA . LEU A 1 558 ? 32.615 -17.557 -26.599 1.00 75.94 558 LEU A CA 1
ATOM 4243 C C . LEU A 1 558 ? 31.372 -17.636 -27.493 1.00 75.94 558 LEU A C 1
ATOM 4245 O O . LEU A 1 558 ? 31.429 -18.225 -28.571 1.00 75.94 558 LEU A O 1
ATOM 4249 N N . MET A 1 559 ? 30.271 -16.987 -27.102 1.00 78.38 559 MET A N 1
ATOM 4250 C CA . MET A 1 559 ? 29.061 -16.918 -27.926 1.00 78.38 559 MET A CA 1
ATOM 4251 C C . MET A 1 559 ? 29.313 -16.198 -29.263 1.00 78.38 559 MET A C 1
ATOM 4253 O O . MET A 1 559 ? 28.907 -16.681 -30.318 1.00 78.38 559 MET A O 1
ATOM 4257 N N . ARG A 1 560 ? 30.010 -15.056 -29.249 1.00 71.69 560 ARG A N 1
ATOM 4258 C CA . ARG A 1 560 ? 30.322 -14.300 -30.475 1.00 71.69 560 ARG A CA 1
ATOM 4259 C C . ARG A 1 560 ? 31.380 -14.984 -31.332 1.00 71.69 560 ARG A C 1
ATOM 4261 O O . ARG A 1 560 ? 31.282 -14.951 -32.556 1.00 71.69 560 ARG A O 1
ATOM 4268 N N . PHE A 1 561 ? 32.344 -15.651 -30.710 1.00 79.94 561 PHE A N 1
ATOM 4269 C CA . PHE A 1 561 ? 33.288 -16.509 -31.413 1.00 79.94 561 PHE A CA 1
ATOM 4270 C C . PHE A 1 561 ? 32.563 -17.640 -32.154 1.00 79.94 561 PHE A C 1
ATOM 4272 O O . PHE A 1 561 ? 32.811 -17.863 -33.339 1.00 79.94 561 PHE A O 1
ATOM 4279 N N . ALA A 1 562 ? 31.594 -18.285 -31.497 1.00 81.44 562 ALA A N 1
ATOM 4280 C CA . ALA A 1 562 ? 30.772 -19.326 -32.099 1.00 81.44 562 ALA A CA 1
ATOM 4281 C C . ALA A 1 562 ? 29.977 -18.823 -33.318 1.00 81.44 562 ALA A C 1
ATOM 4283 O O . ALA A 1 562 ? 29.909 -19.518 -34.333 1.00 81.44 562 ALA A O 1
ATOM 4284 N N . GLU A 1 563 ? 29.416 -17.611 -33.261 1.00 79.56 563 GLU A N 1
ATOM 4285 C CA . GLU A 1 563 ? 28.737 -16.975 -34.402 1.00 79.56 563 GLU A CA 1
ATOM 4286 C C . GLU A 1 563 ? 29.677 -16.760 -35.599 1.00 79.56 563 GLU A C 1
ATOM 4288 O O . GLU A 1 563 ? 29.300 -17.039 -36.739 1.00 79.56 563 GLU A O 1
ATOM 4293 N N . VAL A 1 564 ? 30.908 -16.304 -35.350 1.00 77.38 564 VAL A N 1
ATOM 4294 C CA . VAL A 1 564 ? 31.914 -16.090 -36.403 1.00 77.38 564 VAL A CA 1
ATOM 4295 C C . VAL A 1 564 ? 32.353 -17.414 -37.029 1.00 77.38 564 VAL A C 1
ATOM 4297 O O . VAL A 1 564 ? 32.447 -17.508 -38.251 1.00 77.38 564 VAL A O 1
ATOM 4300 N N . LEU A 1 565 ? 32.552 -18.459 -36.221 1.00 79.00 565 LEU A N 1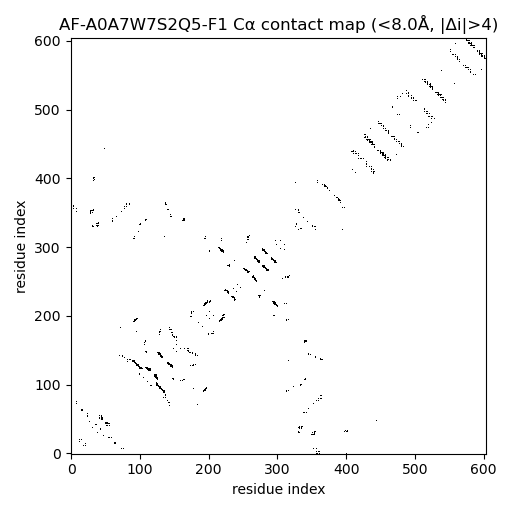
ATOM 4301 C CA . LEU A 1 565 ? 32.870 -19.805 -36.712 1.00 79.00 565 LEU A CA 1
ATOM 4302 C C . LEU A 1 565 ? 31.734 -20.396 -37.562 1.00 79.00 565 LEU A C 1
ATOM 4304 O O . LEU A 1 565 ? 32.002 -21.012 -38.594 1.00 79.00 565 LEU A O 1
ATOM 4308 N N . ALA A 1 566 ? 30.472 -20.180 -37.168 1.00 79.75 566 ALA A N 1
ATOM 4309 C CA . ALA A 1 566 ? 29.311 -20.615 -37.947 1.00 79.75 566 ALA A CA 1
ATOM 4310 C C . ALA A 1 566 ? 29.249 -19.917 -39.313 1.00 79.75 566 ALA A C 1
ATOM 4312 O O . ALA A 1 566 ? 28.993 -20.566 -40.326 1.00 79.75 566 ALA A O 1
ATOM 4313 N N . ALA A 1 567 ? 29.523 -18.610 -39.355 1.00 75.88 567 ALA A N 1
ATOM 4314 C CA . ALA A 1 567 ? 29.527 -17.834 -40.595 1.00 75.88 567 ALA A CA 1
ATOM 4315 C C . ALA A 1 567 ? 30.603 -18.295 -41.601 1.00 75.88 567 ALA A C 1
ATOM 4317 O O . ALA A 1 567 ? 30.431 -18.099 -42.802 1.00 75.88 567 ALA A O 1
ATOM 4318 N N . GLU A 1 568 ? 31.673 -18.936 -41.124 1.00 75.56 568 GLU A N 1
ATOM 4319 C CA . GLU A 1 568 ? 32.760 -19.501 -41.938 1.00 75.56 568 GLU A CA 1
ATOM 4320 C C . GLU A 1 568 ? 32.574 -20.998 -42.255 1.00 75.56 568 GLU A C 1
ATOM 4322 O O . GLU A 1 568 ? 33.475 -21.643 -42.787 1.00 75.56 568 GLU A O 1
ATOM 4327 N N . GLY A 1 569 ? 31.418 -21.584 -41.922 1.00 76.62 569 GLY A N 1
ATOM 4328 C CA . GLY A 1 569 ? 31.128 -22.997 -42.189 1.00 76.62 569 GLY A CA 1
ATOM 4329 C C . GLY A 1 569 ? 31.875 -23.982 -41.280 1.00 76.62 569 GLY A C 1
ATOM 4330 O O . GLY A 1 569 ? 31.884 -25.183 -41.547 1.00 76.62 569 GLY A O 1
ATOM 4331 N N . ARG A 1 570 ? 32.481 -23.508 -40.182 1.00 82.56 570 ARG A N 1
ATOM 4332 C CA . ARG A 1 570 ? 33.167 -24.339 -39.174 1.00 82.56 570 ARG A CA 1
ATOM 4333 C C . ARG A 1 570 ? 32.177 -24.829 -38.108 1.00 82.56 570 ARG A C 1
ATOM 4335 O O . ARG A 1 570 ? 32.363 -24.592 -36.913 1.00 82.56 570 ARG A O 1
ATOM 4342 N N . SER A 1 571 ? 31.105 -25.505 -38.530 1.00 81.19 571 SER A N 1
ATOM 4343 C CA . SER A 1 571 ? 29.950 -25.843 -37.674 1.00 81.19 571 SER A CA 1
ATOM 4344 C C . SER A 1 571 ? 30.311 -26.667 -36.431 1.00 81.19 571 SER A C 1
ATOM 4346 O O . SER A 1 571 ? 29.760 -26.433 -35.358 1.00 81.19 571 SER A O 1
ATOM 4348 N N . GLY A 1 572 ? 31.278 -27.588 -36.527 1.00 82.62 572 GLY A N 1
ATOM 4349 C CA . GLY A 1 572 ? 31.724 -28.387 -35.375 1.00 82.62 572 GLY A CA 1
ATOM 4350 C C . GLY A 1 572 ? 32.393 -27.554 -34.274 1.00 82.62 572 GLY A C 1
ATOM 4351 O O . GLY A 1 572 ? 32.138 -27.749 -33.084 1.00 82.62 572 GLY A O 1
ATOM 4352 N N . GLU A 1 573 ? 33.208 -26.579 -34.667 1.00 82.00 573 GLU A N 1
ATOM 4353 C CA . GLU A 1 573 ? 33.912 -25.693 -33.736 1.00 82.00 573 GLU A CA 1
ATOM 4354 C C . GLU A 1 573 ? 32.968 -24.636 -33.162 1.00 82.00 573 GLU A C 1
ATOM 4356 O O . GLU A 1 573 ? 32.981 -24.381 -31.959 1.00 82.00 573 GLU A O 1
ATOM 4361 N N . SER A 1 574 ? 32.069 -24.104 -33.996 1.00 84.06 574 SER A N 1
ATOM 4362 C CA . SER A 1 574 ? 30.983 -23.223 -33.559 1.00 84.06 574 SER A CA 1
ATOM 4363 C C . SER A 1 574 ? 30.114 -23.882 -32.484 1.00 84.06 574 SER A C 1
ATOM 4365 O O . SER A 1 574 ? 29.891 -23.309 -31.417 1.00 84.06 574 SER A O 1
ATOM 4367 N N . ARG A 1 575 ? 29.684 -25.129 -32.714 1.00 86.94 575 ARG A N 1
ATOM 4368 C CA . ARG A 1 575 ? 28.898 -25.903 -31.747 1.00 86.94 575 ARG A CA 1
ATOM 4369 C C . ARG A 1 575 ? 29.625 -26.063 -30.416 1.00 86.94 575 ARG A C 1
ATOM 4371 O O . ARG A 1 575 ? 29.017 -25.896 -29.360 1.00 86.94 575 ARG A O 1
ATOM 4378 N N . THR A 1 576 ? 30.917 -26.373 -30.468 1.00 85.69 576 THR A N 1
ATOM 4379 C CA . THR A 1 576 ? 31.747 -26.548 -29.270 1.00 85.69 576 THR A CA 1
ATOM 4380 C C . THR A 1 576 ? 31.838 -25.243 -28.475 1.00 85.69 576 THR A C 1
ATOM 4382 O O . THR A 1 576 ? 31.629 -25.247 -27.262 1.00 85.69 576 THR A O 1
ATOM 4385 N N . ALA A 1 577 ? 32.050 -24.114 -29.157 1.00 83.31 577 ALA A N 1
ATOM 4386 C CA . ALA A 1 577 ? 32.100 -22.795 -28.535 1.00 83.31 577 ALA A CA 1
ATOM 4387 C C . ALA A 1 577 ? 30.754 -22.379 -27.901 1.00 83.31 577 ALA A C 1
ATOM 4389 O O . ALA A 1 577 ? 30.745 -21.868 -26.780 1.00 83.31 577 ALA A O 1
ATOM 4390 N N . TYR A 1 578 ? 29.614 -22.662 -28.546 1.00 85.25 578 TYR A N 1
ATOM 4391 C CA . TYR A 1 578 ? 28.289 -22.409 -27.960 1.00 85.25 578 TYR A CA 1
ATOM 4392 C C . TYR A 1 578 ? 28.013 -23.251 -26.708 1.00 85.25 578 TYR A C 1
ATOM 4394 O O . TYR A 1 578 ? 27.475 -22.734 -25.730 1.00 85.25 578 TYR A O 1
ATOM 4402 N N . LEU A 1 579 ? 28.378 -24.537 -26.705 1.00 86.69 579 LEU A N 1
ATOM 4403 C CA . LEU A 1 579 ? 28.196 -25.392 -25.526 1.00 86.69 579 LEU A CA 1
ATOM 4404 C C . LEU A 1 579 ? 29.052 -24.910 -24.350 1.00 86.69 579 LEU A C 1
ATOM 4406 O O . LEU A 1 579 ? 28.550 -24.816 -23.232 1.00 86.69 579 LEU A O 1
ATOM 4410 N N . ARG A 1 580 ? 30.299 -24.507 -24.620 1.00 81.06 580 ARG A N 1
ATOM 4411 C CA . ARG A 1 580 ? 31.189 -23.918 -23.611 1.00 81.06 580 ARG A CA 1
ATOM 4412 C C . ARG A 1 580 ? 30.619 -22.610 -23.051 1.00 81.06 580 ARG A C 1
ATOM 4414 O O . ARG A 1 580 ? 30.630 -22.405 -21.842 1.00 81.06 580 ARG A O 1
ATOM 4421 N N . ALA A 1 581 ? 30.071 -21.745 -23.910 1.00 81.44 581 ALA A N 1
ATOM 4422 C CA . ALA A 1 581 ? 29.390 -20.527 -23.472 1.00 81.44 581 ALA A CA 1
ATOM 4423 C C . ALA A 1 581 ? 28.197 -20.849 -22.554 1.00 81.44 581 ALA A C 1
ATOM 4425 O O . ALA A 1 581 ? 28.027 -20.204 -21.521 1.00 81.44 581 ALA A O 1
ATOM 4426 N N . ALA A 1 582 ? 27.407 -21.878 -22.888 1.00 84.06 582 ALA A N 1
ATOM 4427 C CA . ALA A 1 582 ? 26.264 -22.303 -22.083 1.00 84.06 582 ALA A CA 1
ATOM 4428 C C . ALA A 1 582 ? 26.667 -22.780 -20.678 1.00 84.06 582 ALA A C 1
ATOM 4430 O O . ALA A 1 582 ? 26.011 -22.410 -19.708 1.00 84.06 582 ALA A O 1
ATOM 4431 N N . GLU A 1 583 ? 27.745 -23.560 -20.561 1.00 83.31 583 GLU A N 1
ATOM 4432 C CA . GLU A 1 583 ? 28.280 -24.004 -19.266 1.00 83.31 583 GLU A CA 1
ATOM 4433 C C . GLU A 1 583 ? 28.677 -22.813 -18.388 1.00 83.31 583 GLU A C 1
ATOM 4435 O O . GLU A 1 583 ? 28.303 -22.751 -17.216 1.00 83.31 583 GLU A O 1
ATOM 4440 N N . VAL A 1 584 ? 29.370 -21.821 -18.959 1.00 75.62 584 VAL A N 1
ATOM 4441 C CA . VAL A 1 584 ? 29.750 -20.606 -18.222 1.00 75.62 584 VAL A CA 1
ATOM 4442 C C . VAL A 1 584 ? 28.507 -19.820 -17.784 1.00 75.62 584 VAL A C 1
ATOM 4444 O O . VAL A 1 584 ? 28.430 -19.433 -16.617 1.00 75.62 584 VAL A O 1
ATOM 4447 N N . PHE A 1 585 ? 27.506 -19.650 -18.661 1.00 75.06 585 PHE A N 1
ATOM 4448 C CA . PHE A 1 585 ? 26.234 -18.991 -18.329 1.00 75.06 585 PHE A CA 1
ATOM 4449 C C . PHE A 1 585 ? 25.475 -19.690 -17.186 1.00 75.06 585 PHE A C 1
ATOM 4451 O O . PHE A 1 585 ? 24.860 -19.020 -16.353 1.00 75.06 585 PHE A O 1
ATOM 4458 N N . GLU A 1 586 ? 25.537 -21.021 -17.092 1.00 81.69 586 GLU A N 1
ATOM 4459 C CA . GLU A 1 586 ? 24.938 -21.764 -15.976 1.00 81.69 586 GLU A CA 1
ATOM 4460 C C . GLU A 1 586 ? 25.654 -21.525 -14.653 1.00 81.69 586 GLU A C 1
ATOM 4462 O O . GLU A 1 586 ? 24.989 -21.287 -13.641 1.00 81.69 586 GLU A O 1
ATOM 4467 N N . VAL A 1 587 ? 26.990 -21.539 -14.653 1.00 77.19 587 VAL A N 1
ATOM 4468 C CA . VAL A 1 587 ? 27.778 -21.278 -13.439 1.00 77.19 587 VAL A CA 1
ATOM 4469 C C . VAL A 1 587 ? 27.497 -19.875 -12.887 1.00 77.19 587 VAL A C 1
ATOM 4471 O O . VAL A 1 587 ? 27.425 -19.705 -11.669 1.00 77.19 587 VAL A O 1
ATOM 4474 N N . ILE A 1 588 ? 27.270 -18.882 -13.754 1.00 65.69 588 ILE A N 1
ATOM 4475 C CA . ILE A 1 588 ? 26.961 -17.498 -13.343 1.00 65.69 588 ILE A CA 1
ATOM 4476 C C . ILE A 1 588 ? 25.457 -17.223 -13.138 1.00 65.69 588 ILE A C 1
ATOM 4478 O O . ILE A 1 588 ? 25.080 -16.112 -12.763 1.00 65.69 588 ILE A O 1
ATOM 4482 N N . GLY A 1 589 ? 24.591 -18.227 -13.320 1.00 72.69 589 GLY A N 1
ATOM 4483 C CA . GLY A 1 589 ? 23.155 -18.146 -13.027 1.00 72.69 589 GLY A CA 1
ATOM 4484 C C . GLY A 1 589 ? 22.284 -17.482 -14.105 1.00 72.69 589 GLY A C 1
ATOM 4485 O O . GLY A 1 589 ? 21.147 -17.101 -13.812 1.00 72.69 589 GLY A O 1
ATOM 4486 N N . GLU A 1 590 ? 22.766 -17.358 -15.344 1.00 71.25 590 GLU A N 1
ATOM 4487 C CA . GLU A 1 590 ? 22.028 -16.818 -16.498 1.00 71.25 590 GLU A CA 1
ATOM 4488 C C . GLU A 1 590 ? 21.384 -17.939 -17.339 1.00 71.25 590 GLU A C 1
ATOM 4490 O O . GLU A 1 590 ? 21.755 -18.209 -18.482 1.00 71.25 590 GLU A O 1
ATOM 4495 N N . ALA A 1 591 ? 20.369 -18.599 -16.772 1.00 77.06 591 ALA A N 1
ATOM 4496 C CA . ALA A 1 591 ? 19.735 -19.779 -17.375 1.00 77.06 591 ALA A CA 1
ATOM 4497 C C . ALA A 1 591 ? 19.117 -19.541 -18.774 1.00 77.06 591 ALA A C 1
ATOM 4499 O O . ALA A 1 591 ? 19.101 -20.450 -19.601 1.00 77.06 591 ALA A O 1
ATOM 4500 N N . GLU A 1 592 ? 18.622 -18.332 -19.060 1.00 72.00 592 GLU A N 1
ATOM 4501 C CA . GLU A 1 592 ? 18.042 -17.987 -20.369 1.00 72.00 592 GLU A CA 1
ATOM 4502 C C . GLU A 1 592 ? 19.115 -17.905 -21.468 1.00 72.00 592 GLU A C 1
ATOM 4504 O O . GLU A 1 592 ? 18.937 -18.453 -22.557 1.00 72.00 592 GLU A O 1
ATOM 4509 N N . ALA A 1 593 ? 20.265 -17.294 -21.167 1.00 71.31 593 ALA A N 1
ATOM 4510 C CA . ALA A 1 593 ? 21.395 -17.202 -22.090 1.00 71.31 593 ALA A CA 1
ATOM 4511 C C . ALA A 1 593 ? 22.053 -18.573 -22.325 1.00 71.31 593 ALA A C 1
ATOM 4513 O O . ALA A 1 593 ? 22.394 -18.909 -23.463 1.00 71.31 593 ALA A O 1
ATOM 4514 N N . ALA A 1 594 ? 22.143 -19.404 -21.279 1.00 82.44 594 ALA A N 1
ATOM 4515 C CA . ALA A 1 594 ? 22.572 -20.796 -21.400 1.00 82.44 594 ALA A CA 1
ATOM 4516 C C . ALA A 1 594 ? 21.647 -21.606 -22.325 1.00 82.44 594 ALA A C 1
ATOM 4518 O O . ALA A 1 594 ? 22.125 -22.346 -23.188 1.00 82.44 594 ALA A O 1
ATOM 4519 N N . GLY A 1 595 ? 20.327 -21.429 -22.185 1.00 82.06 595 GLY A N 1
ATOM 4520 C CA . GLY A 1 595 ? 19.329 -22.017 -23.082 1.00 82.06 595 GLY A CA 1
ATOM 4521 C C . GLY A 1 595 ? 19.536 -21.588 -24.535 1.00 82.06 595 GLY A C 1
ATOM 4522 O O . GLY A 1 595 ? 19.661 -22.440 -25.411 1.00 82.06 595 GLY A O 1
ATOM 4523 N N . HIS A 1 596 ? 19.697 -20.283 -24.780 1.00 84.19 596 HIS A N 1
ATOM 4524 C CA . HIS A 1 596 ? 19.931 -19.759 -26.128 1.00 84.19 596 HIS A CA 1
ATOM 4525 C C . HIS A 1 596 ? 21.184 -20.349 -26.789 1.00 84.19 596 HIS A C 1
ATOM 4527 O O . HIS A 1 596 ? 21.159 -20.718 -27.964 1.00 84.19 596 HIS A O 1
ATOM 4533 N N . CYS A 1 597 ? 22.281 -20.468 -26.039 1.00 83.62 597 CYS A N 1
ATOM 4534 C CA . CYS A 1 597 ? 23.518 -21.050 -26.552 1.00 83.62 597 CYS A CA 1
ATOM 4535 C C . CYS A 1 597 ? 23.343 -22.535 -26.910 1.00 83.62 597 CYS A C 1
ATOM 4537 O O . CYS A 1 597 ? 23.829 -22.976 -27.951 1.00 83.62 597 CYS A O 1
ATOM 4539 N N . ARG A 1 598 ? 22.596 -23.304 -26.109 1.00 87.38 598 ARG A N 1
ATOM 4540 C CA . ARG A 1 598 ? 22.285 -24.713 -26.415 1.00 87.38 598 ARG A CA 1
ATOM 4541 C C . ARG A 1 598 ? 21.413 -24.868 -27.652 1.00 87.38 598 ARG A C 1
ATOM 4543 O O . ARG A 1 598 ? 21.685 -25.749 -28.464 1.00 87.38 598 ARG A O 1
ATOM 4550 N N . ASP A 1 599 ? 20.422 -23.998 -27.819 1.00 86.69 599 ASP A N 1
ATOM 4551 C CA . ASP A 1 599 ? 19.561 -24.003 -29.002 1.00 86.69 599 ASP A CA 1
ATOM 4552 C C . ASP A 1 599 ? 20.381 -23.735 -30.269 1.00 86.69 599 ASP A C 1
ATOM 4554 O O . ASP A 1 599 ? 20.230 -24.430 -31.272 1.00 86.69 599 ASP A O 1
ATOM 4558 N N . ARG A 1 600 ? 21.319 -22.780 -30.210 1.00 84.12 600 ARG A N 1
ATOM 4559 C CA . ARG A 1 600 ? 22.251 -22.485 -31.310 1.00 84.12 600 ARG A CA 1
ATOM 4560 C C . ARG A 1 600 ? 23.226 -23.630 -31.587 1.00 84.12 600 ARG A C 1
ATOM 4562 O O . ARG A 1 600 ? 23.508 -23.898 -32.749 1.00 84.12 600 ARG A O 1
ATOM 4569 N N . ALA A 1 601 ? 23.690 -24.328 -30.552 1.00 85.00 601 ALA A N 1
ATOM 4570 C CA . ALA A 1 601 ? 24.537 -25.515 -30.682 1.00 85.00 601 ALA A CA 1
ATOM 4571 C C . ALA A 1 601 ? 23.804 -26.738 -31.271 1.00 85.00 601 ALA A C 1
ATOM 4573 O O . ALA A 1 601 ? 24.454 -27.680 -31.728 1.00 85.00 601 ALA A O 1
ATOM 4574 N N . ALA A 1 602 ? 22.468 -26.758 -31.218 1.00 80.56 602 ALA A N 1
ATOM 4575 C CA . ALA A 1 602 ? 21.635 -27.843 -31.734 1.00 80.56 602 ALA A CA 1
ATOM 4576 C C . ALA A 1 602 ? 21.278 -27.689 -33.224 1.00 80.56 602 ALA A C 1
ATOM 4578 O O . ALA A 1 602 ? 20.755 -28.633 -33.819 1.00 80.56 602 ALA A O 1
ATOM 4579 N N . VAL A 1 603 ? 21.556 -26.527 -33.829 1.00 72.00 603 VAL A N 1
ATOM 4580 C CA . VAL A 1 603 ? 21.376 -26.308 -35.270 1.00 72.00 603 VAL A CA 1
ATOM 4581 C C . VAL A 1 603 ? 22.503 -27.034 -36.032 1.00 72.00 603 VAL A C 1
ATOM 4583 O O . VAL A 1 603 ? 23.663 -26.838 -35.668 1.00 72.00 603 VAL A O 1
ATOM 4586 N N . PRO A 1 604 ? 22.185 -27.889 -37.030 1.00 56.53 604 PRO A N 1
ATOM 4587 C CA . PRO A 1 604 ? 23.173 -28.652 -37.802 1.00 56.53 604 PRO A CA 1
ATOM 4588 C C . PRO A 1 604 ? 24.214 -27.806 -38.540 1.00 56.53 604 PRO A C 1
ATOM 4590 O O . PRO A 1 604 ? 23.829 -26.747 -39.091 1.00 56.53 604 PRO A O 1
#

Sequence (604 aa):
MRRNAEDLTAAPAPMFARIEPRLQAAKYVRALMSDLPKRNGWTIAEWAGDHSPDATQRLLNRASWDTAGAMSIVRRFAVARLDTAAPPAALKVGALDETGQEKKGTATAGVKRRHMGCAGGVDNGINTVHLAYIRAGAGHALIASRQWIPAEQISDPITAITTGPPLNLAFATKGELAIDLLRDAYTDGVRLDFVAGDEVYGACTKLRAFLEEQQQAYVLRIRATFTLTLGGGTCLTCTQAVTKHLRQKRKWTIRSAGDGSKGERTYAWAWIATASPAHYLLIRKHRTTGELAFHYCFVPDEQPVTLPRLISAAGLRWPVEESFEFGKDLFGLDQAQVRLYEAIRRHTVLVMAALAICAAGAAAARRRTDTQAPPPTSPDQASPEDPGMIPLTIAEIKNLVNATTTRTPSLGHATEMLEHALRSDVTPQIAWGHFFVARALLQLGRLDDAVVSVSRAAEMFKASSDILAYCQALGMAGECLRHAGRHAEALDRYLEMCDLAWSEVKPSIAALTRPNALAGAGLCLSLLGRRAEAITAFTEAADLFEQLSPSGSQDRCLMRFAEVLAAEGRSGESRTAYLRAAEVFEVIGEAEAAGHCRDRAAVP

Secondary structure (DSSP, 8-state):
-HHHHHHHHHTTGGGBSSHHHHHHHHHHHHHHHS--S--SHHHHHHHHT-SSTHHHHHHHHT--B-HHHHHHHHHHHHHHHHHHHS-TT--EEEEEEEEEEE--SS-STT-EEEEEGGGTEEEEEEEEEEEEEEETTTEEEEEEEEEE--HHHHH-HHHHHHH---TTPPP--HHHHHHHHHHHHHHTT---SEEEE-HHHHH-HHHHHHHHHTT--EEEEE-TT-EEEPTTS-EEEHHHHHHHH--SGGG-EEEEEEEETTEEEEEEEEEEE-SSTTEEEEEEE-TTT--EEEEEEE--TTS---HHHHHHHHHTTTHHHHHHHHHHHTT-TT-----SHHHHHHHHHHHHHHHHHHHHHHHHHHHHH--PPPPPSSTTPPPPS---PPP--HHHHHHHHHHHH--S--HHHHHHHHHHHHHHT-HHHHHHHHHHHHHHHHHTT-HHHHHHHHHHHHHHHHHTT-HHHHHHHHHHHHHHHHHTT-HHHHHHHHHHHHHHHHHTS-HHHHHHHHHHHHHHHHHHHHHTT-HHHHHHHHHHHHHHHHTS---TTHHHHHHHHHHHHHHTT-HHHHHHHHHHHHHHHHHTT-HHHHHHHHHHHT--

Radius of gyration: 31.33 Å; Cα contacts (8 Å, |Δi|>4): 1061; chains: 1; bounding box: 88×53×83 Å